Protein AF-A0A266LZH6-F1 (afdb_monomer)

Sequence (661 aa):
MANAENTDLLALGNEHAYPDRKGALRKSWKGMESDFSSSQNSREQLYDLDRFERGSEFAEDQDIRAAEFNWFLKSSGYETPVDYAPGVAVTRLTQQVRYLGELYRAKASAIPFTTSTFAADLDKWLSNGDNSIRQELGDPRKGGALLRTESIYGSEQVGDTLNRHELTGQEAGVAKYQGQNAGVARLFLAGYDSLTDGAGGSDWHRYFRKIMRGQLGYGGPGLQLFDNTVAAQEGAAFGVSGMSPIVENGQNYTYSLGGKGVYAVAATGSAYLDWRPGSAWKSARVYYLKQPGGGTFNIGTSDQTVAAMVSVDTVSDSFGLGFIDVSIGSGSSGRGVAVRTVTGAVCLFGGLFINSDTGFLFGNIARGGRKLADVAAQDSLLRKQWFAALQPSYFLLNGGANDKSTRTGAQHNADLTKIITDVQEVSPTTSIVLIQHNHIYGEETTFLPEQALQKIAVAKAKGVGYFDVRRLLGSYVTANMGGYMFDGTHPSDKANRAIAGYYAEQIGFSANSADPGAASYNPGGTDLVVRAGSLSTKHFVVAAGVKTQIYKLGLAAGFTNTTLRMTVCCNRNGSGLSATKLILVTVRNGTSGNSATGVTTPATAYSILDANAGDFTISAEVVSGKCIISTTPAEYDSNIVVECDYSVPYNPSAGQVIFEN

Structure (mmCIF, N/CA/C/O backbone):
data_AF-A0A266LZH6-F1
#
_entry.id   AF-A0A266LZH6-F1
#
loop_
_atom_site.group_PDB
_atom_site.id
_atom_site.type_symbol
_atom_site.label_atom_id
_atom_site.label_alt_id
_atom_site.label_comp_id
_atom_site.label_asym_id
_atom_site.label_entity_id
_atom_site.label_seq_id
_atom_site.pdbx_PDB_ins_code
_atom_site.Cartn_x
_atom_site.Cartn_y
_atom_site.Cartn_z
_atom_site.occupancy
_atom_site.B_iso_or_equiv
_atom_site.auth_seq_id
_atom_site.auth_comp_id
_atom_site.auth_asym_id
_atom_site.auth_atom_id
_atom_site.pdbx_PDB_model_num
ATOM 1 N N . MET A 1 1 ? -15.456 19.145 -64.683 1.00 53.59 1 MET A N 1
ATOM 2 C CA . MET A 1 1 ? -14.366 20.090 -64.356 1.00 53.59 1 MET A CA 1
ATOM 3 C C . MET A 1 1 ? -14.003 20.109 -62.863 1.00 53.59 1 MET A C 1
ATOM 5 O O . MET A 1 1 ? -12.822 20.140 -62.574 1.00 53.59 1 MET A O 1
ATOM 9 N N . ALA A 1 2 ? -14.942 19.951 -61.918 1.00 58.25 2 ALA A N 1
ATOM 10 C CA . ALA A 1 2 ? -14.680 20.097 -60.469 1.00 58.25 2 ALA A CA 1
ATOM 11 C C . ALA A 1 2 ? -13.773 19.049 -59.765 1.00 58.25 2 ALA A C 1
ATOM 13 O O . ALA A 1 2 ? -13.370 19.269 -58.628 1.00 58.25 2 ALA A O 1
ATOM 14 N N . ASN A 1 3 ? -13.454 17.899 -60.377 1.00 66.31 3 ASN A N 1
ATOM 15 C CA . ASN A 1 3 ? -12.536 16.925 -59.754 1.00 66.31 3 ASN A CA 1
ATOM 16 C C . ASN A 1 3 ? -11.060 17.190 -60.088 1.00 66.31 3 ASN A C 1
ATOM 18 O O . ASN A 1 3 ? -10.206 16.803 -59.302 1.00 66.31 3 ASN A O 1
ATOM 22 N N . ALA A 1 4 ? -10.769 17.846 -61.216 1.00 78.31 4 ALA A N 1
ATOM 23 C CA . ALA A 1 4 ? -9.395 18.135 -61.625 1.00 78.31 4 ALA A CA 1
ATOM 24 C C . ALA A 1 4 ? -8.749 19.200 -60.722 1.00 78.31 4 ALA A C 1
ATOM 26 O O . ALA A 1 4 ? -7.588 19.067 -60.363 1.00 78.31 4 ALA A O 1
ATOM 27 N N . GLU A 1 5 ? -9.532 20.187 -60.279 1.00 84.75 5 GLU A N 1
ATOM 28 C CA . GLU A 1 5 ? -9.083 21.262 -59.385 1.00 84.75 5 GLU A CA 1
ATOM 29 C C . GLU A 1 5 ? -8.622 20.744 -58.013 1.00 84.75 5 GLU A C 1
ATOM 31 O O . GLU A 1 5 ? -7.566 21.133 -57.534 1.00 84.75 5 GLU A O 1
ATOM 36 N N . ASN A 1 6 ? -9.336 19.790 -57.401 1.00 87.69 6 ASN A N 1
ATOM 37 C CA . ASN A 1 6 ? -8.893 19.193 -56.130 1.00 87.69 6 ASN A CA 1
ATOM 38 C C . ASN A 1 6 ? -7.579 18.413 -56.278 1.00 87.69 6 ASN A C 1
ATOM 40 O O . ASN A 1 6 ? -6.772 18.391 -55.354 1.00 87.69 6 ASN A O 1
ATOM 44 N N . THR A 1 7 ? -7.370 17.743 -57.415 1.00 87.50 7 THR A N 1
ATOM 45 C CA . THR A 1 7 ? -6.114 17.029 -57.683 1.00 87.50 7 THR A CA 1
ATOM 46 C C . THR A 1 7 ? -4.965 18.006 -57.915 1.00 87.50 7 THR A C 1
ATOM 48 O O . THR A 1 7 ? -3.867 17.767 -57.420 1.00 87.50 7 THR A O 1
ATOM 51 N N . ASP A 1 8 ? -5.230 19.122 -58.594 1.00 90.56 8 ASP A N 1
ATOM 52 C CA . ASP A 1 8 ? -4.258 20.194 -58.809 1.00 90.56 8 ASP A CA 1
ATOM 53 C C . ASP A 1 8 ? -3.863 20.870 -57.484 1.00 90.56 8 ASP A C 1
ATOM 55 O O . ASP A 1 8 ? -2.682 20.982 -57.166 1.00 90.56 8 ASP A O 1
ATOM 59 N N . LEU A 1 9 ? -4.837 21.188 -56.624 1.00 91.25 9 LEU A N 1
ATOM 60 C CA . LEU A 1 9 ? -4.593 21.732 -55.281 1.00 91.25 9 LEU A CA 1
ATOM 61 C C . LEU A 1 9 ? -3.878 20.740 -54.351 1.00 91.25 9 LEU A C 1
ATOM 63 O O . LEU A 1 9 ? -3.065 21.150 -53.521 1.00 91.25 9 LEU A O 1
ATOM 67 N N . LEU A 1 10 ? -4.141 19.436 -54.490 1.00 92.50 10 LEU A N 1
ATOM 68 C CA . LEU A 1 10 ? -3.419 18.402 -53.750 1.00 92.50 10 LEU A CA 1
ATOM 69 C C . LEU A 1 10 ? -1.947 18.339 -54.157 1.00 92.50 10 LEU A C 1
ATOM 71 O O . LEU A 1 10 ? -1.094 18.291 -53.277 1.00 92.50 10 LEU A O 1
ATOM 75 N N . ALA A 1 11 ? -1.663 18.290 -55.460 1.00 92.44 11 ALA A N 1
ATOM 76 C CA . ALA A 1 11 ? -0.330 17.991 -55.977 1.00 92.44 11 ALA A CA 1
ATOM 77 C C . ALA A 1 11 ? 0.556 19.236 -56.140 1.00 92.44 11 ALA A C 1
ATOM 79 O O . ALA A 1 11 ? 1.751 19.164 -55.872 1.00 92.44 11 ALA A O 1
ATOM 80 N N . LEU A 1 12 ? -0.021 20.360 -56.573 1.00 90.62 12 LEU A N 1
ATOM 81 C CA . LEU A 1 12 ? 0.695 21.582 -56.959 1.00 90.62 12 LEU A CA 1
ATOM 82 C C . LEU A 1 12 ? 0.282 22.816 -56.136 1.00 90.62 12 LEU A C 1
ATOM 84 O O . LEU A 1 12 ? 0.838 23.899 -56.322 1.00 90.62 12 LEU A O 1
ATOM 88 N N . GLY A 1 13 ? -0.676 22.675 -55.214 1.00 88.31 13 GLY A N 1
ATOM 89 C CA . GLY A 1 13 ? -1.127 23.763 -54.349 1.00 88.31 13 GLY A CA 1
ATOM 90 C C . GLY A 1 13 ? -0.020 24.290 -53.428 1.00 88.31 13 GLY A C 1
ATOM 91 O O . GLY A 1 13 ? 0.676 23.532 -52.754 1.00 88.31 13 GLY A O 1
ATOM 92 N N . ASN A 1 14 ? 0.116 25.618 -53.361 1.00 90.38 14 ASN A N 1
ATOM 93 C CA . ASN A 1 14 ? 1.123 26.283 -52.527 1.00 90.38 14 ASN A CA 1
ATOM 94 C C . ASN A 1 14 ? 0.744 26.398 -51.046 1.00 90.38 14 ASN A C 1
ATOM 96 O O . ASN A 1 14 ? 1.621 26.680 -50.223 1.00 90.38 14 ASN A O 1
ATOM 100 N N . GLU A 1 15 ? -0.529 26.183 -50.726 1.00 90.62 15 GLU A N 1
ATOM 101 C CA . GLU A 1 15 ? -1.076 26.261 -49.376 1.00 90.62 15 GLU A CA 1
ATOM 102 C C . GLU A 1 15 ? -0.898 24.940 -48.626 1.00 90.62 15 GLU A C 1
ATOM 104 O O . GLU A 1 15 ? -0.895 23.865 -49.224 1.00 90.62 15 GLU A O 1
ATOM 109 N N . HIS A 1 16 ? -0.781 24.999 -47.298 1.00 91.00 16 HIS A N 1
ATOM 110 C CA . HIS A 1 16 ? -0.586 23.817 -46.443 1.00 91.00 16 HIS A CA 1
ATOM 111 C C . HIS A 1 16 ? -1.809 22.876 -46.431 1.00 91.00 16 HIS A C 1
ATOM 113 O O . HIS A 1 16 ? -1.704 21.665 -46.222 1.00 91.00 16 HIS A O 1
ATOM 119 N N . ALA A 1 17 ? -2.993 23.441 -46.659 1.00 94.38 17 ALA A N 1
ATOM 120 C CA . ALA A 1 17 ? -4.250 22.725 -46.789 1.00 94.38 17 ALA A CA 1
ATOM 121 C C . ALA A 1 17 ? -5.171 23.459 -47.771 1.00 94.38 17 ALA A C 1
ATOM 123 O O . ALA A 1 17 ? -5.033 24.662 -47.978 1.00 94.38 17 ALA A O 1
ATOM 124 N N . TYR A 1 18 ? -6.127 22.737 -48.347 1.00 92.62 18 TYR A N 1
ATOM 125 C CA . TYR A 1 18 ? -7.132 23.275 -49.262 1.00 92.62 18 TYR A CA 1
ATOM 126 C C . TYR A 1 18 ? -8.513 22.675 -48.947 1.00 92.62 18 TYR A C 1
ATOM 128 O O . TYR A 1 18 ? -8.592 21.524 -48.507 1.00 92.62 18 TYR A O 1
ATOM 136 N N . PRO A 1 19 ? -9.620 23.419 -49.115 1.00 92.75 19 PRO A N 1
ATOM 137 C CA . PRO A 1 19 ? -10.959 22.861 -48.969 1.00 92.75 19 PRO A CA 1
ATOM 138 C C . PRO A 1 19 ? -11.284 21.960 -50.167 1.00 92.75 19 PRO A C 1
ATOM 140 O O . PRO A 1 19 ? -11.116 22.359 -51.315 1.00 92.75 19 PRO A O 1
ATOM 143 N N . ASP A 1 20 ? -11.771 20.747 -49.912 1.00 89.88 20 ASP A N 1
ATOM 144 C CA . ASP A 1 20 ? -12.292 19.885 -50.969 1.00 89.88 20 ASP A CA 1
ATOM 145 C C . ASP A 1 20 ? -13.649 20.396 -51.486 1.00 89.88 20 ASP A C 1
ATOM 147 O O . ASP A 1 20 ? -14.250 21.329 -50.951 1.00 89.88 20 ASP A O 1
ATOM 151 N N . ARG A 1 21 ? -14.194 19.743 -52.517 1.00 86.38 21 ARG A N 1
ATOM 152 C CA . ARG A 1 21 ? -15.492 20.125 -53.112 1.00 86.38 21 ARG A CA 1
ATOM 153 C C . ARG A 1 21 ? -16.689 20.106 -52.147 1.00 86.38 21 ARG A C 1
ATOM 155 O O . ARG A 1 21 ? -17.763 20.568 -52.517 1.00 86.38 21 ARG A O 1
ATOM 162 N N . LYS A 1 22 ? -16.557 19.495 -50.966 1.00 89.25 22 LYS A N 1
ATOM 163 C CA . LYS A 1 22 ? -17.577 19.488 -49.905 1.00 89.25 22 LYS A CA 1
ATOM 164 C C . LYS A 1 22 ? -17.262 20.510 -48.804 1.00 89.25 22 LYS A C 1
ATOM 166 O O . LYS A 1 22 ? -17.950 20.524 -47.789 1.00 89.25 22 LYS A O 1
ATOM 171 N N . GLY A 1 23 ? -16.235 21.338 -48.994 1.00 88.00 23 GLY A N 1
ATOM 172 C CA . GLY A 1 23 ? -15.742 22.313 -48.028 1.00 88.00 23 GLY A CA 1
ATOM 173 C C . GLY A 1 23 ? -14.860 21.714 -46.931 1.00 88.00 23 GLY A C 1
ATOM 174 O O . GLY A 1 23 ? -14.486 22.433 -46.008 1.00 88.00 23 GLY A O 1
ATOM 175 N N . ALA A 1 24 ? -14.518 20.421 -46.989 1.00 89.94 24 ALA A N 1
ATOM 176 C CA . ALA A 1 24 ? -13.686 19.804 -45.962 1.00 89.94 24 ALA A CA 1
ATOM 177 C C . ALA A 1 24 ? -12.203 20.063 -46.250 1.00 89.94 24 ALA A C 1
ATOM 179 O O . ALA A 1 24 ? -11.707 19.723 -47.321 1.00 89.94 24 ALA A O 1
ATOM 180 N N . LEU A 1 25 ? -11.483 20.634 -45.285 1.00 94.69 25 LEU A N 1
ATOM 181 C CA . LEU A 1 25 ? -10.048 20.894 -45.404 1.00 94.69 25 LEU A CA 1
ATOM 182 C C . LEU A 1 25 ? -9.254 19.585 -45.535 1.00 94.69 25 LEU A C 1
ATOM 184 O O . LEU A 1 25 ? -9.347 18.687 -44.696 1.00 94.69 25 LEU A O 1
ATOM 188 N N . ARG A 1 26 ? -8.449 19.491 -46.592 1.00 92.88 26 ARG A N 1
ATOM 189 C CA . ARG A 1 26 ? -7.501 18.410 -46.872 1.00 92.88 26 ARG A CA 1
ATOM 190 C C . ARG A 1 26 ? -6.090 18.972 -46.863 1.00 92.88 26 ARG A C 1
ATOM 192 O O . ARG A 1 26 ? -5.876 20.110 -47.267 1.00 92.88 26 ARG A O 1
ATOM 199 N N . LYS A 1 27 ? -5.116 18.173 -46.433 1.00 94.12 27 LYS A N 1
ATOM 200 C CA . LYS A 1 27 ? -3.704 18.547 -46.567 1.00 94.12 27 LYS A CA 1
ATOM 201 C C . LYS A 1 27 ? -3.283 18.463 -48.032 1.00 94.12 27 LYS A C 1
ATOM 203 O O . LYS A 1 27 ? -3.659 17.514 -48.723 1.00 94.12 27 LYS A O 1
ATOM 208 N N . SER A 1 28 ? -2.514 19.447 -48.486 1.00 95.25 28 SER A N 1
ATOM 209 C CA . SER A 1 28 ? -1.799 19.367 -49.761 1.00 95.25 28 SER A CA 1
ATOM 210 C C . SER A 1 28 ? -0.555 18.487 -49.611 1.00 95.25 28 SER A C 1
ATOM 212 O O . SER A 1 28 ? -0.135 18.164 -48.496 1.00 95.25 28 SER A O 1
ATOM 214 N N . TRP A 1 29 ? 0.062 18.116 -50.731 1.00 94.50 29 TRP A N 1
ATOM 215 C CA . TRP A 1 29 ? 1.350 17.429 -50.744 1.00 94.50 29 TRP A CA 1
ATOM 216 C C . TRP A 1 29 ? 2.428 18.251 -50.032 1.00 94.50 29 TRP A C 1
ATOM 218 O O . TRP A 1 29 ? 3.092 17.743 -49.134 1.00 94.50 29 TRP A O 1
ATOM 228 N N . LYS A 1 30 ? 2.487 19.557 -50.315 1.00 92.00 30 LYS A N 1
ATOM 229 C CA . LYS A 1 30 ? 3.381 20.507 -49.641 1.00 92.00 30 LYS A CA 1
ATOM 230 C C . LYS A 1 30 ? 3.165 20.555 -48.125 1.00 92.00 30 LYS A C 1
ATOM 232 O O . LYS A 1 30 ? 4.132 20.633 -47.374 1.00 92.00 30 LYS A O 1
ATOM 237 N N . GLY A 1 31 ? 1.915 20.485 -47.658 1.00 92.31 31 GLY A N 1
ATOM 238 C CA . GLY A 1 31 ? 1.614 20.401 -46.226 1.00 92.31 31 GLY A CA 1
ATOM 239 C C . GLY A 1 31 ? 2.076 19.085 -45.595 1.00 92.31 31 GLY A C 1
ATOM 240 O O . GLY A 1 31 ? 2.612 19.080 -44.491 1.00 92.31 31 GLY A O 1
ATOM 241 N N . MET A 1 32 ? 1.929 17.964 -46.308 1.00 94.31 32 MET A N 1
ATOM 242 C CA . MET A 1 32 ? 2.438 16.666 -45.846 1.00 94.31 32 MET A CA 1
ATOM 243 C C . MET A 1 32 ? 3.972 16.618 -45.812 1.00 94.31 32 MET A C 1
ATOM 245 O O . MET A 1 32 ? 4.534 16.093 -44.854 1.00 94.31 32 MET A O 1
ATOM 249 N N . GLU A 1 33 ? 4.649 17.189 -46.810 1.00 94.69 33 GLU A N 1
ATOM 250 C CA . GLU A 1 33 ? 6.111 17.316 -46.835 1.00 94.69 33 GLU A CA 1
ATOM 251 C C . GLU A 1 33 ? 6.616 18.230 -45.717 1.00 94.69 33 GLU A C 1
ATOM 253 O O . GLU A 1 33 ? 7.556 17.867 -45.016 1.00 94.69 33 GLU A O 1
ATOM 258 N N . SER A 1 34 ? 5.949 19.367 -45.491 1.00 90.19 34 SER A N 1
ATOM 259 C CA . SER A 1 34 ? 6.258 20.282 -44.388 1.00 90.19 34 SER A CA 1
ATOM 260 C C . SER A 1 34 ? 6.162 19.578 -43.032 1.00 90.19 34 SER A C 1
ATOM 262 O O . SER A 1 34 ? 7.124 19.590 -42.265 1.00 90.19 34 SER A O 1
ATOM 264 N N . ASP A 1 35 ? 5.051 18.888 -42.755 1.00 89.44 35 ASP A N 1
ATOM 265 C CA . ASP A 1 35 ? 4.872 18.134 -41.508 1.00 89.44 35 ASP A CA 1
ATOM 266 C C . ASP A 1 35 ? 5.900 17.002 -41.356 1.00 89.44 35 ASP A C 1
ATOM 268 O O . ASP A 1 35 ? 6.387 16.731 -40.250 1.00 89.44 35 ASP A O 1
ATOM 272 N N . PHE A 1 36 ? 6.248 16.329 -42.458 1.00 92.06 36 PHE A N 1
ATOM 273 C CA . PHE A 1 36 ? 7.274 15.292 -42.462 1.00 92.06 36 PHE A CA 1
ATOM 274 C C . PHE A 1 36 ? 8.651 15.873 -42.131 1.00 92.06 36 PHE A C 1
ATOM 276 O O . PHE A 1 36 ? 9.325 15.341 -41.250 1.00 92.06 36 PHE A O 1
ATOM 283 N N . SER A 1 37 ? 9.049 16.975 -42.770 1.00 90.62 37 SER A N 1
ATOM 284 C CA . SER A 1 37 ? 10.304 17.679 -42.491 1.00 90.62 37 SER A CA 1
ATOM 285 C C . SER A 1 37 ? 10.363 18.182 -41.051 1.00 90.62 37 SER A C 1
ATOM 287 O O . SER A 1 37 ? 11.360 17.949 -40.372 1.00 90.62 37 SER A O 1
ATOM 289 N N . SER A 1 38 ? 9.286 18.782 -40.535 1.00 85.38 38 SER A N 1
ATOM 290 C CA . SER A 1 38 ? 9.202 19.167 -39.122 1.00 85.38 38 SER A CA 1
ATOM 291 C C . SER A 1 38 ? 9.371 17.959 -38.200 1.00 85.38 38 SER A C 1
ATOM 293 O O . SER A 1 38 ? 10.132 18.023 -37.239 1.00 85.38 38 SER A O 1
ATOM 295 N N . SER A 1 39 ? 8.738 16.830 -38.526 1.00 85.56 39 SER A N 1
ATOM 296 C CA . SER A 1 39 ? 8.867 15.596 -37.744 1.00 85.56 39 SER A CA 1
ATOM 297 C C . SER A 1 39 ? 10.282 15.008 -37.783 1.00 85.56 39 SER A C 1
ATOM 299 O O . SER A 1 39 ? 10.729 14.450 -36.782 1.00 85.56 39 SER A O 1
ATOM 301 N N . GLN A 1 40 ? 10.982 15.095 -38.921 1.00 93.75 40 GLN A N 1
ATOM 302 C CA . GLN A 1 40 ? 12.384 14.675 -39.023 1.00 93.75 40 GLN A CA 1
ATOM 303 C C . GLN A 1 40 ? 13.283 15.568 -38.166 1.00 93.75 40 GLN A C 1
ATOM 305 O O . GLN A 1 40 ? 14.033 15.042 -37.350 1.00 93.75 40 GLN A O 1
ATOM 310 N N . ASN A 1 41 ? 13.129 16.891 -38.266 1.00 86.62 41 ASN A N 1
ATOM 311 C CA . ASN A 1 41 ? 13.905 17.846 -37.471 1.00 86.62 41 ASN A CA 1
ATOM 312 C C . ASN A 1 41 ? 13.689 17.635 -35.966 1.00 86.62 41 ASN A C 1
ATOM 314 O O . ASN A 1 41 ? 14.642 17.652 -35.193 1.00 86.62 41 ASN A O 1
ATOM 318 N N . SER A 1 42 ? 12.448 17.380 -35.536 1.00 85.00 42 SER A N 1
ATOM 319 C CA . SER A 1 42 ? 12.169 17.060 -34.133 1.00 85.00 42 SER A CA 1
ATOM 320 C C . SER A 1 42 ? 12.835 15.756 -33.690 1.00 85.00 42 SER A C 1
ATOM 322 O O . SER A 1 42 ? 13.358 15.695 -32.584 1.00 85.00 42 SER A O 1
ATOM 324 N N . ARG A 1 43 ? 12.852 14.712 -34.532 1.00 86.25 43 ARG A N 1
ATOM 325 C CA . ARG A 1 43 ? 13.558 13.459 -34.210 1.00 86.25 43 ARG A CA 1
ATOM 326 C C . ARG A 1 43 ? 15.064 13.655 -34.083 1.00 86.25 43 ARG A C 1
ATOM 328 O O . ARG A 1 43 ? 15.655 13.077 -33.179 1.00 86.25 43 ARG A O 1
ATOM 335 N N . GLU A 1 44 ? 15.660 14.453 -34.961 1.00 92.50 44 GLU A N 1
ATOM 336 C CA . GLU A 1 44 ? 17.089 14.774 -34.917 1.00 92.50 44 GLU A CA 1
ATOM 337 C C . GLU A 1 44 ? 17.446 15.538 -33.635 1.00 92.50 44 GLU A C 1
ATOM 339 O O . GLU A 1 44 ? 18.339 15.122 -32.904 1.00 92.50 44 GLU A O 1
ATOM 344 N N . GLN A 1 45 ? 16.661 16.556 -33.273 1.00 83.06 45 GLN A N 1
ATOM 345 C CA . GLN A 1 45 ? 16.843 17.292 -32.016 1.00 83.06 45 GLN A CA 1
ATOM 346 C C . GLN A 1 45 ? 16.728 16.394 -30.776 1.00 83.06 45 GLN A C 1
ATOM 348 O O . GLN A 1 45 ? 17.496 16.549 -29.829 1.00 83.06 45 GLN A O 1
ATOM 353 N N . LEU A 1 46 ? 15.784 15.447 -30.776 1.00 77.75 46 LEU A N 1
ATOM 354 C CA . LEU A 1 46 ? 15.631 14.483 -29.682 1.00 77.75 46 LEU A CA 1
ATOM 355 C C . LEU A 1 46 ? 16.817 13.527 -29.600 1.00 77.75 46 LEU A C 1
ATOM 357 O O . LEU A 1 46 ? 17.274 13.229 -28.502 1.00 77.75 46 LEU A O 1
ATOM 361 N N . TYR A 1 47 ? 17.311 13.057 -30.746 1.00 86.69 47 TYR A N 1
ATOM 362 C CA . TYR A 1 47 ? 18.488 12.197 -30.803 1.00 86.69 47 TYR A CA 1
ATOM 363 C C . TYR A 1 47 ? 19.732 12.908 -30.258 1.00 86.69 47 TYR A C 1
ATOM 365 O O . TYR A 1 47 ? 20.484 12.319 -29.482 1.00 86.69 47 TYR A O 1
ATOM 373 N N . ASP A 1 48 ? 19.931 14.175 -30.620 1.00 85.12 48 ASP A N 1
ATOM 374 C CA . ASP A 1 48 ? 21.069 14.962 -30.147 1.00 85.12 48 ASP A CA 1
ATOM 375 C C . ASP A 1 48 ? 20.992 15.244 -28.644 1.00 85.12 48 ASP A C 1
ATOM 377 O O . ASP A 1 48 ? 22.005 15.133 -27.947 1.00 85.12 48 ASP A O 1
ATOM 381 N N . LEU A 1 49 ? 19.795 15.544 -28.128 1.00 80.75 49 LEU A N 1
ATOM 382 C CA . LEU A 1 49 ? 19.570 15.732 -26.696 1.00 80.75 49 LEU A CA 1
ATOM 383 C C . LEU A 1 49 ? 19.842 14.440 -25.911 1.00 80.75 49 LEU A C 1
ATOM 385 O O . LEU A 1 49 ? 20.638 14.448 -24.980 1.00 80.75 49 LEU A O 1
ATOM 389 N N . ASP A 1 50 ? 19.262 13.319 -26.340 1.00 83.12 50 ASP A N 1
ATOM 390 C CA . ASP A 1 50 ? 19.445 11.995 -25.730 1.00 83.12 50 ASP A CA 1
ATOM 391 C C . ASP A 1 50 ? 20.916 11.539 -25.769 1.00 83.12 50 ASP A C 1
ATOM 393 O O . ASP A 1 50 ? 21.453 10.969 -24.815 1.00 83.12 50 ASP A O 1
ATOM 397 N N . ARG A 1 51 ? 21.627 11.838 -26.863 1.00 90.00 51 ARG A N 1
ATOM 398 C CA . ARG A 1 51 ? 23.070 11.599 -26.963 1.00 90.00 51 ARG A CA 1
ATOM 399 C C . ARG A 1 51 ? 23.865 12.453 -25.972 1.00 90.00 51 ARG A C 1
ATOM 401 O O . ARG A 1 51 ? 24.821 11.940 -25.390 1.00 90.00 51 ARG A O 1
ATOM 408 N N . PHE A 1 52 ? 23.515 13.728 -25.812 1.00 86.31 52 PHE A N 1
ATOM 409 C CA . PHE A 1 52 ? 24.177 14.632 -24.871 1.00 86.31 52 PHE A CA 1
ATOM 410 C C . PHE A 1 52 ? 23.938 14.208 -23.417 1.00 86.31 52 PHE A C 1
ATOM 412 O O . PHE A 1 52 ? 24.896 14.094 -22.654 1.00 86.31 52 PHE A O 1
ATOM 419 N N . GLU A 1 53 ? 22.690 13.896 -23.062 1.00 82.25 53 GLU A N 1
ATOM 420 C CA . GLU A 1 53 ? 22.295 13.434 -21.727 1.00 82.25 53 GLU A CA 1
ATOM 421 C C . GLU A 1 53 ? 23.044 12.155 -21.340 1.00 82.25 53 GLU A C 1
ATOM 423 O O . GLU A 1 53 ? 23.741 12.148 -20.326 1.00 82.25 53 GLU A O 1
ATOM 428 N N . ARG A 1 54 ? 23.046 11.123 -22.198 1.00 85.00 54 ARG A N 1
ATOM 429 C CA . ARG A 1 54 ? 23.827 9.895 -21.948 1.00 85.00 54 ARG A CA 1
ATOM 430 C C . ARG A 1 54 ? 25.325 10.152 -21.789 1.00 85.00 54 ARG A C 1
ATOM 432 O O . ARG A 1 54 ? 25.996 9.452 -21.034 1.00 85.00 54 ARG A O 1
ATOM 439 N N . GLY A 1 55 ? 25.870 11.125 -22.521 1.00 88.75 55 GLY A N 1
ATOM 440 C CA . GLY A 1 55 ? 27.269 11.529 -22.375 1.00 88.75 55 GLY A CA 1
ATOM 441 C C . GLY A 1 55 ? 27.555 12.135 -21.001 1.00 88.75 55 GLY A C 1
ATOM 442 O O . GLY A 1 55 ? 28.582 11.824 -20.398 1.00 88.75 55 GLY A O 1
ATOM 443 N N . SER A 1 56 ? 26.632 12.956 -20.499 1.00 80.88 56 SER A N 1
ATOM 444 C CA . SER A 1 56 ? 26.712 13.547 -19.162 1.00 80.88 56 SER A CA 1
ATOM 445 C C . SER A 1 56 ? 26.565 12.491 -18.065 1.00 80.88 56 SER A C 1
ATOM 447 O O . SER A 1 56 ? 27.390 12.456 -17.156 1.00 80.88 56 SER A O 1
ATOM 449 N N . GLU A 1 57 ? 25.578 11.597 -18.178 1.00 82.38 57 GLU A N 1
ATOM 450 C CA . GLU A 1 57 ? 25.367 10.489 -17.234 1.00 82.38 57 GLU A CA 1
ATOM 451 C C . GLU A 1 57 ? 26.606 9.593 -17.142 1.00 82.38 57 GLU A C 1
ATOM 453 O O . GLU A 1 57 ? 27.064 9.260 -16.052 1.00 82.38 57 GLU A O 1
ATOM 458 N N . PHE A 1 58 ? 27.205 9.244 -18.287 1.00 89.06 58 PHE A N 1
ATOM 459 C CA . PHE A 1 58 ? 28.427 8.446 -18.307 1.00 89.06 58 PHE A CA 1
ATOM 460 C C . PHE A 1 58 ? 29.591 9.144 -17.591 1.00 89.06 58 PHE A C 1
ATOM 462 O O . PHE A 1 58 ? 30.346 8.484 -16.878 1.00 89.06 58 PHE A O 1
ATOM 469 N N . ALA A 1 59 ? 29.755 10.457 -17.778 1.00 86.31 59 ALA A N 1
ATOM 470 C CA . ALA A 1 59 ? 30.813 11.224 -17.124 1.00 86.31 59 ALA A CA 1
ATOM 471 C C . ALA A 1 59 ? 30.613 11.287 -15.601 1.00 86.31 59 ALA A C 1
ATOM 473 O O . ALA A 1 59 ? 31.554 11.025 -14.852 1.00 86.31 59 ALA A O 1
ATOM 474 N N . GLU A 1 60 ? 29.385 11.548 -15.150 1.00 81.75 60 GLU A N 1
ATOM 475 C CA . GLU A 1 60 ? 29.031 11.547 -13.728 1.00 81.75 60 GLU A CA 1
ATOM 476 C C . GLU A 1 60 ? 29.276 10.171 -13.089 1.00 81.75 60 GLU A C 1
ATOM 478 O O . GLU A 1 60 ? 29.893 10.074 -12.027 1.00 81.75 60 GLU A O 1
ATOM 483 N N . ASP A 1 61 ? 28.898 9.089 -13.774 1.00 79.50 61 ASP A N 1
ATOM 484 C CA . ASP A 1 61 ? 29.172 7.719 -13.336 1.00 79.50 61 ASP A CA 1
ATOM 485 C C . ASP A 1 61 ? 30.678 7.441 -13.179 1.00 79.50 61 ASP A C 1
ATOM 487 O O . ASP A 1 61 ? 31.084 6.742 -12.244 1.00 79.50 61 ASP A O 1
ATOM 491 N N . GLN A 1 62 ? 31.530 7.966 -14.072 1.00 91.88 62 GLN A N 1
ATOM 492 C CA . GLN A 1 62 ? 32.986 7.829 -13.929 1.00 91.88 62 GLN A CA 1
ATOM 493 C C . GLN A 1 62 ? 33.507 8.582 -12.700 1.00 91.88 62 GLN A C 1
ATOM 495 O O . GLN A 1 62 ? 34.328 8.033 -11.956 1.00 91.88 62 GLN A O 1
ATOM 500 N N . ASP A 1 63 ? 33.009 9.792 -12.448 1.00 81.94 63 ASP A N 1
ATOM 501 C CA . ASP A 1 63 ? 33.395 10.594 -11.284 1.00 81.94 63 ASP A CA 1
ATOM 502 C C . ASP A 1 63 ? 32.967 9.924 -9.971 1.00 81.94 63 ASP A C 1
ATOM 504 O O . ASP A 1 63 ? 33.749 9.858 -9.015 1.00 81.94 63 ASP A O 1
ATOM 508 N N . ILE A 1 64 ? 31.765 9.341 -9.939 1.00 77.81 64 ILE A N 1
ATOM 509 C CA . ILE A 1 64 ? 31.266 8.569 -8.795 1.00 77.81 64 ILE A CA 1
ATOM 510 C C . ILE A 1 64 ? 32.162 7.356 -8.539 1.00 77.81 64 ILE A C 1
ATOM 512 O O . ILE A 1 64 ? 32.629 7.174 -7.414 1.00 77.81 64 ILE A O 1
ATOM 516 N N . ARG A 1 65 ? 32.471 6.554 -9.565 1.00 83.88 65 ARG A N 1
ATOM 517 C CA . ARG A 1 65 ? 33.358 5.384 -9.415 1.00 83.88 65 ARG A CA 1
ATOM 518 C C . ARG A 1 65 ? 34.743 5.785 -8.909 1.00 83.88 65 ARG A C 1
ATOM 520 O O . ARG A 1 65 ? 35.306 5.100 -8.054 1.00 83.88 65 ARG A O 1
ATOM 527 N N . ALA A 1 66 ? 35.290 6.899 -9.396 1.00 82.44 66 ALA A N 1
ATOM 528 C CA . ALA A 1 66 ? 36.568 7.424 -8.924 1.00 82.44 66 ALA A CA 1
ATOM 529 C C . ALA A 1 66 ? 36.498 7.859 -7.449 1.00 82.44 66 ALA A C 1
ATOM 531 O O . ALA A 1 66 ? 37.415 7.577 -6.669 1.00 82.44 66 ALA A O 1
ATOM 532 N N . ALA A 1 67 ? 35.410 8.511 -7.036 1.00 74.94 67 ALA A N 1
ATOM 533 C CA . ALA A 1 67 ? 35.185 8.897 -5.647 1.00 74.94 67 ALA A CA 1
ATOM 534 C C . ALA A 1 67 ? 35.022 7.676 -4.726 1.00 74.94 67 ALA A C 1
ATOM 536 O O . ALA A 1 67 ? 35.662 7.621 -3.672 1.00 74.94 67 ALA A O 1
ATOM 537 N N . GLU A 1 68 ? 34.233 6.679 -5.135 1.00 78.38 68 GLU A N 1
ATOM 538 C CA . GLU A 1 68 ? 34.043 5.414 -4.417 1.00 78.38 68 GLU A CA 1
ATOM 539 C C . GLU A 1 68 ? 35.365 4.656 -4.260 1.00 78.38 68 GLU A C 1
ATOM 541 O O . GLU A 1 68 ? 35.693 4.212 -3.159 1.00 78.38 68 GLU A O 1
ATOM 546 N N . PHE A 1 69 ? 36.172 4.573 -5.321 1.00 80.25 69 PHE A N 1
ATOM 547 C CA . PHE A 1 69 ? 37.490 3.942 -5.273 1.00 80.25 69 PHE A CA 1
ATOM 548 C C . PHE A 1 69 ? 38.443 4.671 -4.316 1.00 80.25 69 PHE A C 1
ATOM 550 O O . PHE A 1 69 ? 39.089 4.048 -3.471 1.00 80.25 69 PHE A O 1
ATOM 557 N N . ASN A 1 70 ? 38.489 6.004 -4.375 1.00 72.94 70 ASN A N 1
ATOM 558 C CA . ASN A 1 70 ? 39.298 6.805 -3.455 1.00 72.94 70 ASN A CA 1
ATOM 559 C C . ASN A 1 70 ? 38.838 6.663 -1.998 1.00 72.94 70 ASN A C 1
ATOM 561 O O . ASN A 1 70 ? 39.661 6.659 -1.078 1.00 72.94 70 ASN A O 1
ATOM 565 N N . TRP A 1 71 ? 37.530 6.551 -1.767 1.00 71.06 71 TRP A N 1
ATOM 566 C CA . TRP A 1 71 ? 36.976 6.312 -0.439 1.00 71.06 71 TRP A CA 1
ATOM 567 C C . TRP A 1 71 ? 37.312 4.907 0.067 1.00 71.06 71 TRP A C 1
ATOM 569 O O . TRP A 1 71 ? 37.748 4.752 1.211 1.00 71.06 71 TRP A O 1
ATOM 579 N N . PHE A 1 72 ? 37.200 3.895 -0.796 1.00 77.50 72 PHE A N 1
ATOM 580 C CA . PHE A 1 72 ? 37.633 2.533 -0.506 1.00 77.50 72 PHE A CA 1
ATOM 581 C C . PHE A 1 72 ? 39.102 2.507 -0.071 1.00 77.50 72 PHE A C 1
ATOM 583 O O . PHE A 1 72 ? 39.379 2.025 1.021 1.00 77.50 72 PHE A O 1
ATOM 590 N N . LEU A 1 73 ? 40.017 3.129 -0.826 1.00 75.56 73 LEU A N 1
ATOM 591 C CA . LEU A 1 73 ? 41.440 3.206 -0.462 1.00 75.56 73 LEU A CA 1
ATOM 592 C C . LEU A 1 73 ? 41.671 3.871 0.906 1.00 75.56 73 LEU A C 1
ATOM 594 O O . LEU A 1 73 ? 42.470 3.390 1.708 1.00 75.56 73 LEU A O 1
ATOM 598 N N . LYS A 1 74 ? 40.951 4.959 1.210 1.00 73.44 74 LYS A N 1
ATOM 599 C CA . LYS A 1 74 ? 41.051 5.633 2.518 1.00 73.44 74 LYS A CA 1
ATOM 600 C C . LYS A 1 74 ? 40.534 4.763 3.667 1.00 73.44 74 LYS A C 1
ATOM 602 O O . LYS A 1 74 ? 41.115 4.772 4.749 1.00 73.44 74 LYS A O 1
ATOM 607 N N . SER A 1 75 ? 39.440 4.035 3.448 1.00 71.19 75 SER A N 1
ATOM 608 C CA . SER A 1 75 ? 38.782 3.213 4.474 1.00 71.19 75 SER A CA 1
ATOM 609 C C . SER A 1 75 ? 39.441 1.845 4.676 1.00 71.19 75 SER A C 1
ATOM 611 O O . SER A 1 75 ? 39.437 1.325 5.789 1.00 71.19 75 SER A O 1
ATOM 613 N N . SER A 1 76 ? 40.072 1.282 3.642 1.00 75.25 76 SER A N 1
ATOM 614 C CA . SER A 1 76 ? 40.738 -0.023 3.694 1.00 75.25 76 SER A CA 1
ATOM 615 C C . SER A 1 76 ? 42.070 0.008 4.449 1.00 75.25 76 SER A C 1
ATOM 617 O O . SER A 1 76 ? 42.765 -1.006 4.503 1.00 75.25 76 SER A O 1
ATOM 619 N N . GLY A 1 77 ? 42.470 1.170 4.981 1.00 72.62 77 GLY A N 1
ATOM 620 C CA . GLY A 1 77 ? 43.786 1.374 5.583 1.00 72.62 77 GLY A CA 1
ATOM 621 C C . GLY A 1 77 ? 44.926 1.254 4.570 1.00 72.62 77 GLY A C 1
ATOM 622 O O . GLY A 1 77 ? 46.053 0.959 4.966 1.00 72.62 77 GLY A O 1
ATOM 623 N N . TYR A 1 78 ? 44.640 1.439 3.273 1.00 76.31 78 TYR A N 1
ATOM 624 C CA . TYR A 1 78 ? 45.668 1.442 2.240 1.00 76.31 78 TYR A CA 1
ATOM 625 C C . TYR A 1 78 ? 46.536 2.692 2.393 1.00 76.31 78 TYR A C 1
ATOM 627 O O . TYR A 1 78 ? 46.046 3.821 2.408 1.00 76.31 78 TYR A O 1
ATOM 635 N N . GLU A 1 79 ? 47.843 2.481 2.492 1.00 81.38 79 GLU A N 1
ATOM 636 C CA . GLU A 1 79 ? 48.838 3.543 2.536 1.00 81.38 79 GLU A CA 1
ATOM 637 C C . GLU A 1 79 ? 49.731 3.425 1.307 1.00 81.38 79 GLU A C 1
ATOM 639 O O . GLU A 1 79 ? 50.234 2.342 1.001 1.00 81.38 79 GLU A O 1
ATOM 644 N N . THR A 1 80 ? 49.937 4.536 0.600 1.00 83.81 80 THR A N 1
ATOM 645 C CA . THR A 1 80 ? 50.852 4.575 -0.542 1.00 83.81 80 THR A CA 1
ATOM 646 C C . THR A 1 80 ? 52.264 4.208 -0.073 1.00 83.81 80 THR A C 1
ATOM 648 O O . THR A 1 80 ? 52.783 4.884 0.820 1.00 83.81 80 THR A O 1
ATOM 651 N N . PRO A 1 81 ? 52.905 3.176 -0.654 1.00 90.12 81 PRO A N 1
ATOM 652 C CA . PRO A 1 81 ? 54.259 2.803 -0.273 1.00 90.12 81 PRO A CA 1
ATOM 653 C C . PRO A 1 81 ? 55.246 3.945 -0.510 1.00 90.12 81 PRO A C 1
ATOM 655 O O . PRO A 1 81 ? 55.201 4.606 -1.549 1.00 90.12 81 PRO A O 1
ATOM 658 N N . VAL A 1 82 ? 56.158 4.144 0.437 1.00 92.12 82 VAL A N 1
ATOM 659 C CA . VAL A 1 82 ? 57.241 5.129 0.323 1.00 92.12 82 VAL A CA 1
ATOM 660 C C . VAL A 1 82 ? 58.508 4.413 -0.130 1.00 92.12 82 VAL A C 1
ATOM 662 O O . VAL A 1 82 ? 58.816 3.335 0.372 1.00 92.12 82 VAL A O 1
ATOM 665 N N . ASP A 1 83 ? 59.267 4.974 -1.067 1.00 94.69 83 ASP A N 1
ATOM 666 C CA . ASP A 1 83 ? 60.548 4.369 -1.436 1.00 94.69 83 ASP A CA 1
ATOM 667 C C . ASP A 1 83 ? 61.512 4.399 -0.235 1.00 94.69 83 ASP A C 1
ATOM 669 O O . ASP A 1 83 ? 61.599 5.377 0.510 1.00 94.69 83 ASP A O 1
ATOM 673 N N . TYR A 1 84 ? 62.219 3.295 -0.013 1.00 95.69 84 TYR A N 1
ATOM 674 C CA . TYR A 1 84 ? 63.121 3.150 1.116 1.00 95.69 84 TYR A CA 1
ATOM 675 C C . TYR A 1 84 ? 64.312 4.102 0.974 1.00 95.69 84 TYR A C 1
ATOM 677 O O . TYR A 1 84 ? 65.091 4.014 0.024 1.00 95.69 84 TYR A O 1
ATOM 685 N N . ALA A 1 85 ? 64.507 4.946 1.980 1.00 94.38 85 ALA A N 1
ATOM 686 C CA . ALA A 1 85 ? 65.683 5.789 2.148 1.00 94.38 85 ALA A CA 1
ATOM 687 C C . ALA A 1 85 ? 66.053 5.843 3.637 1.00 94.38 85 ALA A C 1
ATOM 689 O O . ALA A 1 85 ? 65.164 5.643 4.467 1.00 94.38 85 ALA A O 1
ATOM 690 N N . PRO A 1 86 ? 67.316 6.114 4.015 1.00 94.94 86 PRO A N 1
ATOM 691 C CA . PRO A 1 86 ? 67.660 6.425 5.402 1.00 94.94 86 PRO A CA 1
ATOM 692 C C . PRO A 1 86 ? 66.842 7.622 5.923 1.00 94.94 86 PRO A C 1
ATOM 694 O O . PRO A 1 86 ? 66.667 8.605 5.206 1.00 94.94 86 PRO A O 1
ATOM 697 N N . GLY A 1 87 ? 66.367 7.565 7.169 1.00 93.75 87 GLY A N 1
ATOM 698 C CA . GLY A 1 87 ? 65.634 8.655 7.828 1.00 93.75 87 GLY A CA 1
ATOM 699 C C . GLY A 1 87 ? 64.102 8.593 7.738 1.00 93.75 87 GLY A C 1
ATOM 700 O O . GLY A 1 87 ? 63.434 9.478 8.268 1.00 93.75 87 GLY A O 1
ATOM 701 N N . VAL A 1 88 ? 63.521 7.563 7.120 1.00 93.69 88 VAL A N 1
ATOM 702 C CA . VAL A 1 88 ? 62.065 7.351 7.062 1.00 93.69 88 VAL A CA 1
ATOM 703 C C . VAL A 1 88 ? 61.574 6.805 8.404 1.00 93.69 88 VAL A C 1
ATOM 705 O O . VAL A 1 88 ? 62.014 5.748 8.855 1.00 93.69 88 VAL A O 1
ATOM 708 N N . ALA A 1 89 ? 60.655 7.523 9.050 1.00 94.75 89 ALA A N 1
ATOM 709 C CA . ALA A 1 89 ? 60.053 7.104 10.311 1.00 94.75 89 ALA A CA 1
ATOM 710 C C . ALA A 1 89 ? 58.924 6.090 10.071 1.00 94.75 89 ALA A C 1
ATOM 712 O O . ALA A 1 89 ? 57.909 6.407 9.446 1.00 94.75 89 ALA A O 1
ATOM 713 N N . VAL A 1 90 ? 59.088 4.886 10.614 1.00 93.75 90 VAL A N 1
ATOM 714 C CA . VAL A 1 90 ? 58.116 3.794 10.548 1.00 93.75 90 VAL A CA 1
ATOM 715 C C . VAL A 1 90 ? 57.469 3.656 11.919 1.00 93.75 90 VAL A C 1
ATOM 717 O O . VAL A 1 90 ? 58.076 3.172 12.874 1.00 93.75 90 VAL A O 1
ATOM 720 N N . THR A 1 91 ? 56.233 4.125 12.034 1.00 93.06 91 THR A N 1
ATOM 721 C CA . THR A 1 91 ? 55.497 4.247 13.301 1.00 93.06 91 THR A CA 1
ATOM 722 C C . THR A 1 91 ? 54.209 3.433 13.327 1.00 93.06 91 THR A C 1
ATOM 724 O O . THR A 1 91 ? 53.600 3.293 14.386 1.00 93.06 91 THR A O 1
ATOM 727 N N . ARG A 1 92 ? 53.784 2.872 12.186 1.00 87.81 92 ARG A N 1
ATOM 728 C CA . ARG A 1 92 ? 52.536 2.108 12.057 1.00 87.81 92 ARG A CA 1
ATOM 729 C C . ARG A 1 92 ? 52.752 0.816 11.283 1.00 87.81 92 ARG A C 1
ATOM 731 O O . ARG A 1 92 ? 53.497 0.778 10.312 1.00 87.81 92 ARG A O 1
ATOM 738 N N . LEU A 1 93 ? 52.037 -0.232 11.686 1.00 86.31 93 LEU A N 1
ATOM 739 C CA . LEU A 1 93 ? 52.072 -1.555 11.048 1.00 86.31 93 LEU A CA 1
ATOM 740 C C . LEU A 1 93 ? 51.616 -1.558 9.582 1.00 86.31 93 LEU A C 1
ATOM 742 O O . LEU A 1 93 ? 52.002 -2.440 8.819 1.00 86.31 93 LEU A O 1
ATOM 746 N N . THR A 1 94 ? 50.782 -0.592 9.203 1.00 85.75 94 THR A N 1
ATOM 747 C CA . THR A 1 94 ? 50.219 -0.428 7.858 1.00 85.75 94 THR A CA 1
ATOM 748 C C . THR A 1 94 ? 51.147 0.314 6.897 1.00 85.75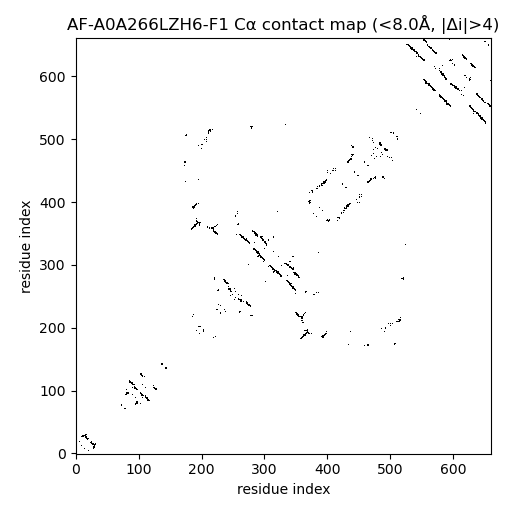 94 THR A C 1
ATOM 750 O O . THR A 1 94 ? 50.908 0.272 5.692 1.00 85.75 94 THR A O 1
ATOM 753 N N . GLN A 1 95 ? 52.220 0.946 7.391 1.00 90.06 95 GLN A N 1
ATOM 754 C CA . GLN A 1 95 ? 53.197 1.625 6.542 1.00 90.06 95 GLN A CA 1
ATOM 755 C C . GLN A 1 95 ? 54.020 0.607 5.752 1.00 90.06 95 GLN A C 1
ATOM 757 O O . GLN A 1 95 ? 54.619 -0.313 6.316 1.00 90.06 95 GLN A O 1
ATOM 762 N N . GLN A 1 96 ? 54.065 0.800 4.436 1.00 90.88 96 GLN A N 1
ATOM 763 C CA . GLN A 1 96 ? 54.854 -0.016 3.522 1.00 90.88 96 GLN A CA 1
ATOM 764 C C . GLN A 1 96 ? 55.991 0.805 2.927 1.00 90.88 96 GLN A C 1
ATOM 766 O O . GLN A 1 96 ? 55.827 1.991 2.633 1.00 90.88 96 GLN A O 1
ATOM 771 N N . VAL A 1 97 ? 57.131 0.153 2.712 1.00 92.69 97 VAL A N 1
ATOM 772 C CA . VAL A 1 97 ? 58.267 0.736 1.999 1.00 92.69 97 VAL A CA 1
ATOM 773 C C . VAL A 1 97 ? 58.593 -0.069 0.751 1.00 92.69 97 VAL A C 1
ATOM 775 O O . VAL A 1 97 ? 58.420 -1.288 0.735 1.00 92.69 97 VAL A O 1
ATOM 778 N N . ARG A 1 98 ? 59.083 0.599 -0.293 1.00 93.88 98 ARG A N 1
ATOM 779 C CA . ARG A 1 98 ? 59.551 -0.045 -1.523 1.00 93.88 98 ARG A CA 1
ATOM 780 C C . ARG A 1 98 ? 61.074 -0.018 -1.587 1.00 93.88 98 ARG A C 1
ATOM 782 O O . ARG A 1 98 ? 61.670 1.051 -1.547 1.00 93.88 98 ARG A O 1
ATOM 789 N N . TYR A 1 99 ? 61.715 -1.172 -1.735 1.00 93.69 99 TYR A N 1
ATOM 790 C CA . TYR A 1 99 ? 63.164 -1.266 -1.930 1.00 93.69 99 TYR A CA 1
ATOM 791 C C . TYR A 1 99 ? 63.473 -2.194 -3.104 1.00 93.69 99 TYR A C 1
ATOM 793 O O . TYR A 1 99 ? 63.037 -3.341 -3.113 1.00 93.69 99 TYR A O 1
ATOM 801 N N . LEU A 1 100 ? 64.198 -1.685 -4.108 1.00 92.06 100 LEU A N 1
ATOM 802 C CA . LEU A 1 100 ? 64.522 -2.404 -5.354 1.00 92.06 100 LEU A CA 1
ATOM 803 C C . LEU A 1 100 ? 63.296 -3.022 -6.060 1.00 92.06 100 LEU A C 1
ATOM 805 O O . LEU A 1 100 ? 63.383 -4.089 -6.655 1.00 92.06 100 LEU A O 1
ATOM 809 N N . GLY A 1 101 ? 62.146 -2.343 -5.990 1.00 87.12 101 GLY A N 1
ATOM 810 C CA . GLY A 1 101 ? 60.889 -2.799 -6.595 1.00 87.12 101 GLY A CA 1
ATOM 811 C C . GLY A 1 101 ? 60.047 -3.725 -5.712 1.00 87.12 101 GLY A C 1
ATOM 812 O O . GLY A 1 101 ? 58.855 -3.861 -5.965 1.00 87.12 101 GLY A O 1
ATOM 813 N N . GLU A 1 102 ? 60.615 -4.274 -4.638 1.00 88.25 102 GLU A N 1
ATOM 814 C CA . GLU A 1 102 ? 59.906 -5.128 -3.682 1.00 88.25 102 GLU A CA 1
ATOM 815 C C . GLU A 1 102 ? 59.245 -4.305 -2.570 1.00 88.25 102 GLU A C 1
ATOM 817 O O . GLU A 1 102 ? 59.807 -3.316 -2.087 1.00 88.25 102 GLU A O 1
ATOM 822 N N . LEU A 1 103 ? 58.046 -4.719 -2.151 1.00 91.75 103 LEU A N 1
ATOM 823 C CA . LEU A 1 103 ? 57.308 -4.090 -1.054 1.00 91.75 103 LEU A CA 1
ATOM 824 C C . LEU A 1 103 ? 57.605 -4.792 0.267 1.00 91.75 103 LEU A C 1
ATOM 826 O O . LEU A 1 103 ? 57.508 -6.014 0.371 1.00 91.75 103 LEU A O 1
ATOM 830 N N . TYR A 1 104 ? 57.879 -4.005 1.301 1.00 91.44 104 TYR A N 1
ATOM 831 C CA . TYR A 1 104 ? 58.141 -4.484 2.651 1.00 91.44 104 TYR A CA 1
ATOM 832 C C . TYR A 1 104 ? 57.200 -3.820 3.653 1.00 91.44 104 TYR A C 1
ATOM 834 O O . TYR A 1 104 ? 56.922 -2.623 3.567 1.00 91.44 104 TYR A O 1
ATOM 842 N N . ARG A 1 105 ? 56.743 -4.593 4.641 1.00 91.44 105 ARG A N 1
ATOM 843 C CA . ARG A 1 105 ? 56.064 -4.089 5.844 1.00 91.44 105 ARG A CA 1
ATOM 844 C C . ARG A 1 105 ? 56.920 -4.346 7.073 1.00 91.44 105 ARG A C 1
ATOM 846 O O . ARG A 1 105 ? 57.626 -5.353 7.140 1.00 91.44 105 ARG A O 1
ATOM 853 N N . ALA A 1 106 ? 56.864 -3.458 8.053 1.00 91.94 106 ALA A N 1
ATOM 854 C CA . ALA A 1 106 ? 57.628 -3.641 9.279 1.00 91.94 106 ALA A CA 1
ATOM 855 C C . ALA A 1 106 ? 57.026 -4.751 10.153 1.00 91.94 106 ALA A C 1
ATOM 857 O O . ALA A 1 106 ? 55.809 -4.941 10.218 1.00 91.94 106 ALA A O 1
ATOM 858 N N . LYS A 1 107 ? 57.885 -5.495 10.850 1.00 92.50 107 LYS A N 1
ATOM 859 C CA . LYS A 1 107 ? 57.460 -6.427 11.899 1.00 92.50 107 LYS A CA 1
ATOM 860 C C . LYS A 1 107 ? 56.873 -5.635 13.062 1.00 92.50 107 LYS A C 1
ATOM 862 O O . LYS A 1 107 ? 57.456 -4.637 13.474 1.00 92.50 107 LYS A O 1
ATOM 867 N N . ALA A 1 108 ? 55.786 -6.129 13.654 1.00 89.94 108 ALA A N 1
ATOM 868 C CA . ALA A 1 108 ? 55.154 -5.493 14.816 1.00 89.94 108 ALA A CA 1
ATOM 869 C C . ALA A 1 108 ? 56.144 -5.207 15.955 1.00 89.94 108 ALA A C 1
ATOM 871 O O . ALA A 1 108 ? 56.080 -4.154 16.574 1.00 89.94 108 ALA A O 1
ATOM 872 N N . SER A 1 109 ? 57.091 -6.121 16.184 1.00 92.31 109 SER A N 1
ATOM 873 C CA . SER A 1 109 ? 58.111 -6.016 17.230 1.00 92.31 109 SER A CA 1
ATOM 874 C C . SER A 1 109 ? 59.199 -4.973 16.963 1.00 92.31 109 SER A C 1
ATOM 876 O O . SER A 1 109 ? 59.964 -4.670 17.871 1.00 92.31 109 SER A O 1
ATOM 878 N N . ALA A 1 110 ? 59.318 -4.470 15.732 1.00 92.38 110 ALA A N 1
ATOM 879 C CA . ALA A 1 110 ? 60.346 -3.508 15.340 1.00 92.38 110 ALA A CA 1
ATOM 880 C C . ALA A 1 110 ? 59.833 -2.059 15.317 1.00 92.38 110 ALA A C 1
ATOM 882 O O . ALA A 1 110 ? 60.633 -1.138 15.192 1.00 92.38 110 ALA A O 1
ATOM 883 N N . ILE A 1 111 ? 58.516 -1.849 15.418 1.00 91.88 111 ILE A N 1
ATOM 884 C CA . ILE A 1 111 ? 57.895 -0.522 15.385 1.00 91.88 111 ILE A CA 1
ATOM 885 C C . ILE A 1 111 ? 57.825 0.048 16.815 1.00 91.88 111 ILE A C 1
ATOM 887 O O . ILE A 1 111 ? 57.384 -0.666 17.716 1.00 91.88 111 ILE A O 1
ATOM 891 N N . PRO A 1 112 ? 58.177 1.330 17.037 1.00 93.69 112 PRO A N 1
ATOM 892 C CA . PRO A 1 112 ? 58.627 2.305 16.040 1.00 93.69 112 PRO A CA 1
ATOM 893 C C . PRO A 1 112 ? 60.137 2.231 15.756 1.00 93.69 112 PRO A C 1
ATOM 895 O O . PRO A 1 112 ? 60.932 2.006 16.667 1.00 93.69 112 PRO A O 1
ATOM 898 N N . PHE A 1 113 ? 60.549 2.510 14.514 1.00 96.12 113 PHE A N 1
ATOM 899 C CA . PHE A 1 113 ? 61.961 2.731 14.170 1.00 96.12 113 PHE A CA 1
ATOM 900 C C . PHE A 1 113 ? 62.132 3.711 13.006 1.00 96.12 113 PHE A C 1
ATOM 902 O O . PHE A 1 113 ? 61.201 3.968 12.246 1.00 96.12 113 PHE A O 1
ATOM 909 N N . THR A 1 114 ? 63.344 4.242 12.859 1.00 96.31 114 THR A N 1
ATOM 910 C CA . THR A 1 114 ? 63.744 5.064 11.712 1.00 96.31 114 THR A CA 1
ATOM 911 C C . THR A 1 114 ? 64.710 4.268 10.853 1.00 96.31 114 THR A C 1
ATOM 913 O O . THR A 1 114 ? 65.647 3.662 11.378 1.00 96.31 114 THR A O 1
ATOM 916 N N . THR A 1 115 ? 64.486 4.260 9.545 1.00 96.50 115 THR A N 1
ATOM 917 C CA . THR A 1 115 ? 65.349 3.553 8.599 1.00 96.50 115 THR A CA 1
ATOM 918 C C . THR A 1 115 ? 66.766 4.124 8.587 1.00 96.50 115 THR A C 1
ATOM 920 O O . THR A 1 115 ? 67.000 5.324 8.727 1.00 96.50 115 THR A O 1
ATOM 923 N N . SER A 1 116 ? 67.728 3.243 8.382 1.00 94.75 116 SER A N 1
ATOM 924 C CA . SER A 1 116 ? 69.148 3.510 8.212 1.00 94.75 116 SER A CA 1
ATOM 925 C C . SER A 1 116 ? 69.563 2.967 6.841 1.00 94.75 116 SER A C 1
ATOM 927 O O . SER A 1 116 ? 69.127 3.484 5.817 1.00 94.75 116 SER A O 1
ATOM 929 N N . THR A 1 117 ? 70.323 1.878 6.776 1.00 94.50 117 THR A N 1
ATOM 930 C CA . THR A 1 117 ? 70.597 1.149 5.530 1.00 94.50 117 THR A CA 1
ATOM 931 C C . THR A 1 117 ? 69.730 -0.097 5.451 1.00 94.50 117 THR A C 1
ATOM 933 O O . THR A 1 117 ? 69.516 -0.761 6.461 1.00 94.50 117 THR A O 1
ATOM 936 N N . PHE A 1 118 ? 69.257 -0.449 4.253 1.00 93.00 118 PHE A N 1
ATOM 937 C CA . PHE A 1 118 ? 68.345 -1.587 4.101 1.00 93.00 118 PHE A CA 1
ATOM 938 C C . PHE A 1 118 ? 68.941 -2.892 4.649 1.00 93.00 118 PHE A C 1
ATOM 940 O O . PHE A 1 118 ? 68.248 -3.655 5.309 1.00 93.00 118 PHE A O 1
ATOM 947 N N . ALA A 1 119 ? 70.247 -3.113 4.451 1.00 93.00 119 ALA A N 1
ATOM 948 C CA . ALA A 1 119 ? 70.955 -4.274 4.986 1.00 93.00 119 ALA A CA 1
ATOM 949 C C . ALA A 1 119 ? 70.968 -4.322 6.526 1.00 93.00 119 ALA A C 1
ATOM 951 O O . ALA A 1 119 ? 70.818 -5.398 7.096 1.00 93.00 119 ALA A O 1
ATOM 952 N N . ALA A 1 120 ? 71.121 -3.174 7.197 1.00 92.69 120 ALA A N 1
ATOM 953 C CA . ALA A 1 120 ? 71.109 -3.089 8.660 1.00 92.69 120 ALA A CA 1
ATOM 954 C C . ALA A 1 120 ? 69.698 -3.189 9.259 1.00 92.69 120 ALA A C 1
ATOM 956 O O . ALA A 1 120 ? 69.555 -3.538 10.426 1.00 92.69 120 ALA A O 1
ATOM 957 N N . ASP A 1 121 ? 68.669 -2.877 8.470 1.00 96.12 121 ASP A N 1
ATOM 958 C CA . ASP A 1 121 ? 67.268 -2.926 8.892 1.00 96.12 121 ASP A CA 1
ATOM 959 C C . ASP A 1 121 ? 66.532 -4.178 8.398 1.00 96.12 121 ASP A C 1
ATOM 961 O O . ASP A 1 121 ? 65.339 -4.329 8.651 1.00 96.12 121 ASP A O 1
ATOM 965 N N . LEU A 1 122 ? 67.215 -5.082 7.690 1.00 93.19 122 LEU A N 1
ATOM 966 C CA . LEU A 1 122 ? 66.613 -6.236 7.018 1.00 93.19 122 LEU A CA 1
ATOM 967 C C . LEU A 1 122 ? 65.795 -7.119 7.973 1.00 93.19 122 LEU A C 1
ATOM 969 O O . LEU A 1 122 ? 64.732 -7.622 7.614 1.00 93.19 122 LEU A O 1
ATOM 973 N N . ASP A 1 123 ? 66.267 -7.287 9.206 1.00 93.56 123 ASP A N 1
ATOM 974 C CA . ASP A 1 123 ? 65.612 -8.084 10.240 1.00 93.56 123 ASP A CA 1
ATOM 975 C C . ASP A 1 123 ? 64.322 -7.445 10.781 1.00 93.56 123 ASP A C 1
ATOM 977 O O . ASP A 1 123 ? 63.484 -8.158 11.342 1.00 93.56 123 ASP A O 1
ATOM 981 N N . LYS A 1 124 ? 64.114 -6.142 10.562 1.00 94.38 124 LYS A N 1
ATOM 982 C CA . LYS A 1 124 ? 62.912 -5.382 10.949 1.00 94.38 124 LYS A CA 1
ATOM 983 C C . LYS A 1 124 ? 61.795 -5.476 9.911 1.00 94.38 124 LYS A C 1
ATOM 985 O O . LYS A 1 124 ? 60.647 -5.153 10.225 1.00 94.38 124 LYS A O 1
ATOM 990 N N . TRP A 1 125 ? 62.099 -5.950 8.704 1.00 92.81 125 TRP A N 1
ATOM 991 C CA . TRP A 1 125 ? 61.174 -6.006 7.575 1.00 92.81 125 TRP A CA 1
ATOM 992 C C . TRP A 1 125 ? 60.616 -7.412 7.315 1.00 92.81 125 TRP A C 1
ATOM 994 O O . TRP A 1 125 ? 61.219 -8.438 7.630 1.00 92.81 125 TRP A O 1
ATOM 1004 N N . LEU A 1 126 ? 59.429 -7.452 6.718 1.00 89.94 126 LEU A N 1
ATOM 1005 C CA . LEU A 1 126 ? 58.799 -8.620 6.108 1.00 89.94 126 LEU A CA 1
ATOM 1006 C C . LEU A 1 126 ? 58.504 -8.267 4.651 1.00 89.94 126 LEU A C 1
ATOM 1008 O O . LEU A 1 126 ? 57.877 -7.238 4.404 1.00 89.94 126 LEU A O 1
ATOM 1012 N N . SER A 1 127 ? 58.925 -9.105 3.701 1.00 88.69 127 SER A N 1
ATOM 1013 C CA . SER A 1 127 ? 58.515 -8.931 2.303 1.00 88.69 127 SER A CA 1
ATOM 1014 C C . SER A 1 127 ? 57.014 -9.196 2.169 1.00 88.69 127 SER A C 1
ATOM 1016 O O . SER A 1 127 ? 56.502 -10.206 2.659 1.00 88.69 127 SER A O 1
ATOM 1018 N N . ASN A 1 128 ? 56.304 -8.273 1.525 1.00 80.62 128 ASN A N 1
ATOM 1019 C CA . ASN A 1 128 ? 54.888 -8.415 1.207 1.00 80.62 128 ASN A CA 1
ATOM 1020 C C . ASN A 1 128 ? 54.661 -9.230 -0.072 1.00 80.62 128 ASN A C 1
ATOM 1022 O O . ASN A 1 128 ? 53.602 -9.844 -0.189 1.00 80.62 128 ASN A O 1
ATOM 1026 N N . GLY A 1 129 ? 55.633 -9.266 -0.992 1.00 70.06 129 GLY A N 1
ATOM 1027 C CA . GLY A 1 129 ? 55.503 -9.930 -2.297 1.00 70.06 129 GLY A CA 1
ATOM 1028 C C . GLY A 1 129 ? 55.326 -11.451 -2.217 1.00 70.06 129 GLY A C 1
ATOM 1029 O O . GLY A 1 129 ? 54.671 -12.042 -3.068 1.00 70.06 129 GLY A O 1
ATOM 1030 N N . ASP A 1 130 ? 55.837 -12.090 -1.161 1.00 60.00 130 ASP A N 1
ATOM 1031 C CA . ASP A 1 130 ? 55.810 -13.554 -1.009 1.00 60.00 130 ASP A CA 1
ATOM 1032 C C . ASP A 1 130 ? 54.557 -14.062 -0.251 1.00 60.00 130 ASP A C 1
ATOM 1034 O O . ASP A 1 130 ? 54.172 -15.229 -0.339 1.00 60.00 130 ASP A O 1
ATOM 1038 N N . ASN A 1 131 ? 53.864 -13.185 0.485 1.00 61.59 131 ASN A N 1
ATOM 1039 C CA . ASN A 1 131 ? 52.752 -13.587 1.356 1.00 61.59 131 ASN A CA 1
ATOM 1040 C C . ASN A 1 131 ? 51.426 -13.800 0.605 1.00 61.59 131 ASN A C 1
ATOM 1042 O O . ASN A 1 131 ? 50.648 -14.673 0.983 1.00 61.59 131 ASN A O 1
ATOM 1046 N N . SER A 1 132 ? 51.170 -13.038 -0.461 1.00 60.69 132 SER A N 1
ATOM 1047 C CA . SER A 1 132 ? 49.985 -13.213 -1.316 1.00 60.69 132 SER A CA 1
ATOM 1048 C C . SER A 1 132 ? 50.100 -14.460 -2.202 1.00 60.69 132 SER A C 1
ATOM 1050 O O . SER A 1 132 ? 49.147 -15.229 -2.304 1.00 60.69 132 SER A O 1
ATOM 1052 N N . ILE A 1 133 ? 51.288 -14.733 -2.752 1.00 60.31 133 ILE A N 1
ATOM 1053 C CA . ILE A 1 133 ? 51.545 -15.900 -3.615 1.00 60.31 133 ILE A CA 1
ATOM 1054 C C . ILE A 1 133 ? 51.435 -17.222 -2.836 1.00 60.31 133 ILE A C 1
ATOM 1056 O O . ILE A 1 133 ? 50.843 -18.186 -3.325 1.00 60.31 133 ILE A O 1
ATOM 1060 N N . ARG A 1 134 ? 51.935 -17.284 -1.592 1.00 62.19 134 ARG A N 1
ATOM 1061 C CA . ARG A 1 134 ? 51.818 -18.495 -0.753 1.00 62.19 134 ARG A CA 1
ATOM 1062 C C . ARG A 1 134 ? 50.386 -18.780 -0.300 1.00 62.19 134 ARG A C 1
ATOM 1064 O O . ARG A 1 134 ? 50.039 -19.943 -0.098 1.00 62.19 134 ARG A O 1
ATOM 1071 N N . GLN A 1 135 ? 49.555 -17.749 -0.162 1.00 60.34 135 GLN A N 1
ATOM 1072 C CA . GLN A 1 135 ? 48.147 -17.911 0.196 1.00 60.34 135 GLN A CA 1
ATOM 1073 C C . GLN A 1 135 ? 47.315 -18.456 -0.977 1.00 60.34 135 GLN A C 1
ATOM 1075 O O . GLN A 1 135 ? 46.421 -19.269 -0.755 1.00 60.34 135 GLN A O 1
ATOM 1080 N N . GLU A 1 136 ? 47.638 -18.079 -2.218 1.00 58.47 136 GLU A N 1
ATOM 1081 C CA . GLU A 1 136 ? 46.945 -18.587 -3.412 1.00 58.47 136 GLU A CA 1
ATOM 1082 C C . GLU A 1 136 ? 47.432 -19.970 -3.869 1.00 58.47 136 GLU A C 1
ATOM 1084 O O . GLU A 1 136 ? 46.642 -20.766 -4.378 1.00 58.47 136 GLU A O 1
ATOM 1089 N N . LEU A 1 137 ? 48.704 -20.308 -3.632 1.00 60.09 137 LEU A N 1
ATOM 1090 C CA . LEU A 1 137 ? 49.251 -21.639 -3.931 1.00 60.09 137 LEU A CA 1
ATOM 1091 C C . LEU A 1 137 ? 48.878 -22.711 -2.892 1.00 60.09 137 LEU A C 1
ATOM 1093 O O . LEU A 1 137 ? 48.938 -23.900 -3.201 1.00 60.09 137 LEU A O 1
ATOM 1097 N N . GLY A 1 138 ? 48.495 -22.313 -1.675 1.00 61.56 138 GLY A N 1
ATOM 1098 C CA . GLY A 1 138 ? 48.066 -23.232 -0.615 1.00 61.56 138 GLY A CA 1
ATOM 1099 C C . GLY A 1 138 ? 46.624 -23.736 -0.753 1.00 61.56 138 GLY A C 1
ATOM 1100 O O . GLY A 1 138 ? 46.275 -24.745 -0.141 1.00 61.56 138 GLY A O 1
ATOM 1101 N N . ASP A 1 139 ? 45.790 -23.063 -1.556 1.00 59.50 139 ASP A N 1
ATOM 1102 C CA . ASP A 1 139 ? 44.407 -23.467 -1.826 1.00 59.50 139 ASP A CA 1
ATOM 1103 C C . ASP A 1 139 ? 44.309 -24.134 -3.215 1.00 59.50 139 ASP A C 1
ATOM 1105 O O . ASP A 1 139 ? 44.422 -23.453 -4.246 1.00 59.50 139 ASP A O 1
ATOM 1109 N N . PRO A 1 140 ? 44.054 -25.457 -3.288 1.00 59.34 140 PRO A N 1
ATOM 1110 C CA . PRO A 1 140 ? 43.928 -26.166 -4.560 1.00 59.34 140 PRO A CA 1
ATOM 1111 C C . PRO A 1 140 ? 42.796 -25.641 -5.459 1.00 59.34 140 PRO A C 1
ATOM 1113 O O . PRO A 1 140 ? 42.760 -25.991 -6.636 1.00 59.34 140 PRO A O 1
ATOM 1116 N N . ARG A 1 141 ? 41.892 -24.792 -4.949 1.00 58.62 141 ARG A N 1
ATOM 1117 C CA . ARG A 1 141 ? 40.776 -24.206 -5.709 1.00 58.62 141 ARG A CA 1
ATOM 1118 C C . ARG A 1 141 ? 41.058 -22.810 -6.267 1.00 58.62 141 ARG A C 1
ATOM 1120 O O . ARG A 1 141 ? 40.224 -22.316 -7.020 1.00 58.62 141 ARG A O 1
ATOM 1127 N N . LYS A 1 142 ? 42.165 -22.155 -5.892 1.00 59.81 142 LYS A N 1
ATOM 1128 C CA . LYS A 1 142 ? 42.404 -20.736 -6.236 1.00 59.81 142 LYS A CA 1
ATOM 1129 C C . LYS A 1 142 ? 43.661 -20.462 -7.059 1.00 59.81 142 LYS A C 1
ATOM 1131 O O . LYS A 1 142 ? 43.664 -19.490 -7.799 1.00 59.81 142 LYS A O 1
ATOM 1136 N N . GLY A 1 143 ? 44.667 -21.336 -7.023 1.00 56.84 143 GLY A N 1
ATOM 1137 C CA . GLY A 1 143 ? 45.862 -21.186 -7.871 1.00 56.84 143 GLY A CA 1
ATOM 1138 C C . GLY A 1 143 ? 46.473 -22.502 -8.357 1.00 56.84 143 GLY A C 1
ATOM 1139 O O . GLY A 1 143 ? 46.917 -22.595 -9.499 1.00 56.84 143 GLY A O 1
ATOM 1140 N N . GLY A 1 144 ? 46.433 -23.561 -7.539 1.00 56.72 144 GLY A N 1
ATOM 1141 C CA . GLY A 1 144 ? 47.069 -24.847 -7.868 1.00 56.72 144 GLY A CA 1
ATOM 1142 C C . GLY A 1 144 ? 46.485 -25.579 -9.087 1.00 56.72 144 GLY A C 1
ATOM 1143 O O . GLY A 1 144 ? 47.195 -26.349 -9.734 1.00 56.72 144 GLY A O 1
ATOM 1144 N N . ALA A 1 145 ? 45.219 -25.328 -9.434 1.00 55.34 145 ALA A N 1
ATOM 1145 C CA . ALA A 1 145 ? 44.547 -25.979 -10.560 1.00 55.34 145 ALA A CA 1
ATOM 1146 C C . ALA A 1 145 ? 44.974 -25.440 -11.940 1.00 55.34 145 ALA A C 1
ATOM 1148 O O . ALA A 1 145 ? 44.912 -26.179 -12.915 1.00 55.34 145 ALA A O 1
ATOM 1149 N N . LEU A 1 146 ? 45.462 -24.196 -12.037 1.00 54.91 146 LEU A N 1
ATOM 1150 C CA . LEU A 1 146 ? 45.875 -23.588 -13.315 1.00 54.91 146 LEU A CA 1
ATOM 1151 C C . LEU A 1 146 ? 47.225 -24.111 -13.837 1.00 54.91 146 LEU A C 1
ATOM 1153 O O . LEU A 1 146 ? 47.508 -24.003 -15.026 1.00 54.91 146 LEU A O 1
ATOM 1157 N N . LEU A 1 147 ? 48.049 -24.697 -12.964 1.00 53.72 147 LEU A N 1
ATOM 1158 C CA . LEU A 1 147 ? 49.353 -25.276 -13.319 1.00 53.72 147 LEU A CA 1
ATOM 1159 C C . LEU A 1 147 ? 49.306 -26.797 -13.525 1.00 53.72 147 LEU A C 1
ATOM 1161 O O . LEU A 1 147 ? 50.290 -27.385 -13.975 1.00 53.72 147 LEU A O 1
ATOM 1165 N N . ARG A 1 148 ? 48.174 -27.450 -13.228 1.00 49.03 148 ARG A N 1
ATOM 1166 C CA . ARG A 1 148 ? 47.947 -28.848 -13.605 1.00 49.03 148 ARG A CA 1
ATOM 1167 C C . ARG A 1 148 ? 47.241 -28.881 -14.951 1.00 49.03 148 ARG A C 1
ATOM 1169 O O . ARG A 1 148 ? 46.059 -28.581 -15.054 1.00 49.03 148 ARG A O 1
ATOM 1176 N N . THR A 1 149 ? 47.975 -29.288 -15.980 1.00 44.84 149 THR A N 1
ATOM 1177 C CA . THR A 1 149 ? 47.440 -29.665 -17.291 1.00 44.84 149 THR A CA 1
ATOM 1178 C C . THR A 1 149 ? 46.579 -30.925 -17.173 1.00 44.84 149 THR A C 1
ATOM 1180 O O . THR A 1 149 ? 46.991 -32.004 -17.586 1.00 44.84 149 THR A O 1
ATOM 1183 N N . GLU A 1 150 ? 45.383 -30.803 -16.604 1.00 41.91 150 GLU A N 1
ATOM 1184 C CA . GLU A 1 150 ? 44.288 -31.731 -16.867 1.00 41.91 150 GLU A CA 1
ATOM 1185 C C . GLU A 1 150 ? 43.156 -30.982 -17.567 1.00 41.91 150 GLU A C 1
ATOM 1187 O O . GLU A 1 150 ? 42.648 -29.959 -17.117 1.00 41.91 150 GLU A O 1
ATOM 1192 N N . SER A 1 151 ? 42.845 -31.493 -18.751 1.00 47.31 151 SER A N 1
ATOM 1193 C CA . SER A 1 151 ? 41.877 -30.980 -19.703 1.00 47.31 151 SER A CA 1
ATOM 1194 C C . SER A 1 151 ? 40.486 -30.852 -19.076 1.00 47.31 151 SER A C 1
ATOM 1196 O O . SER A 1 151 ? 39.811 -31.853 -18.847 1.00 47.31 151 SER A O 1
ATOM 1198 N N . ILE A 1 152 ? 40.028 -29.619 -18.852 1.00 46.38 152 ILE A N 1
ATOM 1199 C CA . ILE A 1 152 ? 38.607 -29.338 -18.628 1.00 46.38 152 ILE A CA 1
ATOM 1200 C C . ILE A 1 152 ? 37.977 -29.075 -19.999 1.00 46.38 152 ILE A C 1
ATOM 1202 O O . ILE A 1 152 ? 37.944 -27.953 -20.499 1.00 46.38 152 ILE A O 1
ATOM 1206 N N . TYR A 1 153 ? 37.507 -30.153 -20.627 1.00 43.31 153 TYR A N 1
ATOM 1207 C CA . TYR A 1 153 ? 36.431 -30.091 -21.612 1.00 43.31 153 TYR A CA 1
ATOM 1208 C C . TYR A 1 153 ? 35.133 -29.755 -20.868 1.00 43.31 153 TYR A C 1
ATOM 1210 O O . TYR A 1 153 ? 34.660 -30.550 -20.059 1.00 43.31 153 TYR A O 1
ATOM 1218 N N . GLY A 1 154 ? 34.552 -28.590 -21.140 1.00 40.91 154 GLY A N 1
ATOM 1219 C CA . GLY A 1 154 ? 33.263 -28.193 -20.577 1.00 40.91 154 GLY A CA 1
ATOM 1220 C C . GLY A 1 154 ? 32.970 -26.726 -20.848 1.00 40.91 154 GLY A C 1
ATOM 1221 O O . GLY A 1 154 ? 33.513 -25.846 -20.198 1.00 40.91 154 GLY A O 1
ATOM 1222 N N . SER A 1 155 ? 32.151 -26.476 -21.857 1.00 44.22 155 SER A N 1
ATOM 1223 C CA . SER A 1 155 ? 31.821 -25.183 -22.448 1.00 44.22 155 SER A CA 1
ATOM 1224 C C . SER A 1 155 ? 30.966 -24.271 -21.560 1.00 44.22 155 SER A C 1
ATOM 1226 O O . SER A 1 155 ? 29.759 -24.177 -21.768 1.00 44.22 155 SER A O 1
ATOM 1228 N N . GLU A 1 156 ? 31.577 -23.513 -20.658 1.00 43.38 156 GLU A N 1
ATOM 1229 C CA . GLU A 1 156 ? 30.994 -22.236 -20.233 1.00 43.38 156 GLU A CA 1
ATOM 1230 C C . GLU A 1 156 ? 32.028 -21.136 -20.461 1.00 43.38 156 GLU A C 1
ATOM 1232 O O . GLU A 1 156 ? 33.096 -21.103 -19.847 1.00 43.38 156 GLU A O 1
ATOM 1237 N N . GLN A 1 157 ? 31.750 -20.271 -21.440 1.00 52.94 157 GLN A N 1
ATOM 1238 C CA . GLN A 1 157 ? 32.594 -19.119 -21.715 1.00 52.94 157 GLN A CA 1
ATOM 1239 C C . GLN A 1 157 ? 32.548 -18.186 -20.506 1.00 52.94 157 GLN A C 1
ATOM 1241 O O . GLN A 1 157 ? 31.482 -17.862 -19.997 1.00 52.94 157 GLN A O 1
ATOM 1246 N N . VAL A 1 158 ? 33.711 -17.682 -20.099 1.00 51.41 158 VAL A N 1
ATOM 1247 C CA . VAL A 1 158 ? 33.882 -16.683 -19.027 1.00 51.41 158 VAL A CA 1
ATOM 1248 C C . VAL A 1 158 ? 32.972 -15.445 -19.215 1.00 51.41 158 VAL A C 1
ATOM 1250 O O . VAL A 1 158 ? 32.629 -14.776 -18.241 1.00 51.41 158 VAL A O 1
ATOM 1253 N N . GLY A 1 159 ? 32.505 -15.181 -20.443 1.00 46.22 159 GLY A N 1
ATOM 1254 C CA . GLY A 1 159 ? 31.490 -14.167 -20.750 1.00 46.22 159 GLY A CA 1
ATOM 1255 C C . GLY A 1 159 ? 30.105 -14.417 -20.128 1.00 46.22 159 GLY A C 1
ATOM 1256 O O . GLY A 1 159 ? 29.459 -13.460 -19.705 1.00 46.22 159 GLY A O 1
ATOM 1257 N N . ASP A 1 160 ? 29.673 -15.671 -19.967 1.00 49.38 160 ASP A N 1
ATOM 1258 C CA . ASP A 1 160 ? 28.377 -16.011 -19.347 1.00 49.38 160 ASP A CA 1
ATOM 1259 C C . ASP A 1 160 ? 28.390 -15.857 -17.819 1.00 49.38 160 ASP A C 1
ATOM 1261 O O . ASP A 1 160 ? 27.343 -15.702 -17.178 1.00 49.38 160 ASP A O 1
ATOM 1265 N N . THR A 1 161 ? 29.579 -15.867 -17.216 1.00 46.62 161 THR A N 1
ATOM 1266 C CA . THR A 1 161 ? 29.773 -15.603 -15.786 1.00 46.62 161 THR A CA 1
ATOM 1267 C C . THR A 1 161 ? 29.857 -14.099 -15.507 1.00 46.62 161 THR A C 1
ATOM 1269 O O . THR A 1 161 ? 29.344 -13.636 -14.489 1.00 46.62 161 THR A O 1
ATOM 1272 N N . LEU A 1 162 ? 30.425 -13.315 -16.434 1.00 46.94 162 LEU A N 1
ATOM 1273 C CA . LEU A 1 162 ? 30.502 -11.851 -16.335 1.00 46.94 162 LEU A CA 1
ATOM 1274 C C . LEU A 1 162 ? 29.147 -11.168 -16.580 1.00 46.94 162 LEU A C 1
ATOM 1276 O O . LEU A 1 162 ? 28.762 -10.301 -15.796 1.00 46.94 162 LEU A O 1
ATOM 1280 N N . ASN A 1 163 ? 28.360 -11.631 -17.558 1.00 43.22 163 ASN A N 1
ATOM 1281 C CA . ASN A 1 163 ? 27.003 -11.112 -17.793 1.00 43.22 163 ASN A CA 1
ATOM 1282 C C . ASN A 1 163 ? 26.036 -11.412 -16.635 1.00 43.22 163 ASN A C 1
ATOM 1284 O O . ASN A 1 163 ? 25.095 -10.657 -16.390 1.00 43.22 163 ASN A O 1
ATOM 1288 N N . ARG A 1 164 ? 26.276 -12.486 -15.871 1.00 42.12 164 ARG A N 1
ATOM 1289 C CA . ARG A 1 164 ? 25.521 -12.754 -14.640 1.00 42.12 164 ARG A CA 1
ATOM 1290 C C . ARG A 1 164 ? 25.878 -11.769 -13.528 1.00 42.12 164 ARG A C 1
ATOM 1292 O O . ARG A 1 164 ? 24.998 -11.386 -12.765 1.00 42.12 164 ARG A O 1
ATOM 1299 N N . HIS A 1 165 ? 27.130 -11.316 -13.451 1.00 35.97 165 HIS A N 1
ATOM 1300 C CA . HIS A 1 165 ? 27.566 -10.427 -12.377 1.00 35.97 165 HIS A CA 1
ATOM 1301 C C . HIS A 1 165 ? 27.123 -8.966 -12.560 1.00 35.97 165 HIS A C 1
ATOM 1303 O O . HIS A 1 165 ? 26.713 -8.352 -11.573 1.00 35.97 165 HIS A O 1
ATOM 1309 N N . GLU A 1 166 ? 27.082 -8.438 -13.790 1.00 39.72 166 GLU A N 1
ATOM 1310 C CA . GLU A 1 166 ? 26.563 -7.080 -14.053 1.00 39.72 166 GLU A CA 1
ATOM 1311 C C . GLU A 1 166 ? 25.046 -6.951 -13.819 1.00 39.72 166 GLU A C 1
ATOM 1313 O O . GLU A 1 166 ? 24.580 -5.892 -13.398 1.00 39.72 166 GLU A O 1
ATOM 1318 N N . LEU A 1 167 ? 24.277 -8.038 -13.959 1.00 37.38 167 LEU A N 1
ATOM 1319 C CA . LEU A 1 167 ? 22.854 -8.064 -13.586 1.00 37.38 167 LEU A CA 1
ATOM 1320 C C . LEU A 1 167 ? 22.630 -8.261 -12.073 1.00 37.38 167 LEU A C 1
ATOM 1322 O O . LEU A 1 167 ? 21.670 -7.732 -11.516 1.00 37.38 167 LEU A O 1
ATOM 1326 N N . THR A 1 168 ? 23.529 -8.950 -11.364 1.00 38.16 168 THR A N 1
ATOM 1327 C CA . THR A 1 168 ? 23.375 -9.186 -9.910 1.00 38.16 168 THR A CA 1
ATOM 1328 C C . THR A 1 168 ? 23.758 -7.998 -9.021 1.00 38.16 168 THR A C 1
ATOM 1330 O O . THR A 1 168 ? 23.342 -7.951 -7.866 1.00 38.16 168 THR A O 1
ATOM 1333 N N . GLY A 1 169 ? 24.479 -6.998 -9.544 1.00 35.66 169 GLY A N 1
ATOM 1334 C CA . GLY A 1 169 ? 24.785 -5.766 -8.804 1.00 35.66 169 GLY A CA 1
ATOM 1335 C C . GLY A 1 169 ? 23.566 -4.865 -8.540 1.00 35.66 169 GLY A C 1
ATOM 1336 O O . GLY A 1 169 ? 23.614 -4.024 -7.642 1.00 35.66 169 GLY A O 1
ATOM 1337 N N . GLN A 1 170 ? 22.468 -5.049 -9.290 1.00 40.66 170 GLN A N 1
ATOM 1338 C CA . GLN A 1 170 ? 21.203 -4.313 -9.129 1.00 40.66 170 GLN A CA 1
ATOM 1339 C C . GLN A 1 170 ? 20.052 -5.151 -8.540 1.00 40.66 170 GLN A C 1
ATOM 1341 O O . GLN A 1 170 ? 19.057 -4.571 -8.117 1.00 40.66 170 GLN A O 1
ATOM 1346 N N . GLU A 1 171 ? 20.191 -6.479 -8.429 1.00 42.81 171 GLU A N 1
ATOM 1347 C CA . GLU A 1 171 ? 19.218 -7.355 -7.739 1.00 42.81 171 GLU A CA 1
ATOM 1348 C C . GLU A 1 171 ? 19.473 -7.478 -6.219 1.00 42.81 171 GLU A C 1
ATOM 1350 O O . GLU A 1 171 ? 18.796 -8.241 -5.525 1.00 42.81 171 GLU A O 1
ATOM 1355 N N . ALA A 1 172 ? 20.427 -6.725 -5.663 1.00 38.09 172 ALA A N 1
ATOM 1356 C CA . ALA A 1 172 ? 20.721 -6.737 -4.234 1.00 38.09 172 ALA A CA 1
ATOM 1357 C C . ALA A 1 172 ? 19.576 -6.100 -3.415 1.00 38.09 172 ALA A C 1
ATOM 1359 O O . ALA A 1 172 ? 19.606 -4.912 -3.109 1.00 38.09 172 ALA A O 1
ATOM 1360 N N . GLY A 1 173 ? 18.577 -6.903 -3.035 1.00 38.72 173 GLY A N 1
ATOM 1361 C CA . GLY A 1 173 ? 17.743 -6.624 -1.859 1.00 38.72 173 GLY A CA 1
ATOM 1362 C C . GLY A 1 173 ? 16.272 -7.023 -1.936 1.00 38.72 173 GLY A C 1
ATOM 1363 O O . GLY A 1 173 ? 15.672 -7.268 -0.892 1.00 38.72 173 GLY A O 1
ATOM 1364 N N . VAL A 1 174 ? 15.666 -7.145 -3.120 1.00 42.25 174 VAL A N 1
ATOM 1365 C CA . VAL A 1 174 ? 14.288 -7.657 -3.189 1.00 42.25 174 VAL A CA 1
ATOM 1366 C C . VAL A 1 174 ? 14.377 -9.169 -3.260 1.00 42.25 174 VAL A C 1
ATOM 1368 O O . VAL A 1 174 ? 14.591 -9.734 -4.330 1.00 42.25 174 VAL A O 1
ATOM 1371 N N . ALA A 1 175 ? 14.236 -9.844 -2.118 1.00 41.41 175 ALA A N 1
ATOM 1372 C CA . ALA A 1 175 ? 13.933 -11.266 -2.132 1.00 41.41 175 ALA A CA 1
ATOM 1373 C C . ALA A 1 175 ? 12.711 -11.458 -3.045 1.00 41.41 175 ALA A C 1
ATOM 1375 O O . ALA A 1 175 ? 11.596 -11.077 -2.679 1.00 41.41 175 ALA A O 1
ATOM 1376 N N . LYS A 1 176 ? 12.930 -11.984 -4.263 1.00 46.75 176 LYS A N 1
ATOM 1377 C CA . LYS A 1 176 ? 11.853 -12.424 -5.160 1.00 46.75 176 LYS A CA 1
ATOM 1378 C C . LYS A 1 176 ? 10.898 -13.234 -4.299 1.00 46.75 176 LYS A C 1
ATOM 1380 O O . LYS A 1 176 ? 11.375 -14.100 -3.568 1.00 46.75 176 LYS A O 1
ATOM 1385 N N . TYR A 1 177 ? 9.605 -12.898 -4.328 1.00 42.75 177 TYR A N 1
ATOM 1386 C CA . TYR A 1 177 ? 8.579 -13.486 -3.466 1.00 42.75 177 TYR A CA 1
ATOM 1387 C C . TYR A 1 177 ? 8.805 -14.998 -3.315 1.00 42.75 177 TYR A C 1
ATOM 1389 O O . TYR A 1 177 ? 8.513 -15.781 -4.217 1.00 42.75 177 TYR A O 1
ATOM 1397 N N . GLN A 1 178 ? 9.365 -15.418 -2.178 1.00 40.62 178 GLN A N 1
ATOM 1398 C CA . GLN A 1 178 ? 9.680 -16.822 -1.935 1.00 40.62 178 GLN A CA 1
ATOM 1399 C C . GLN A 1 178 ? 8.480 -17.526 -1.314 1.00 40.62 178 GLN A C 1
ATOM 1401 O O . GLN A 1 178 ? 8.629 -18.140 -0.274 1.00 40.62 178 GLN A O 1
ATOM 1406 N N . GLY A 1 179 ? 7.277 -17.394 -1.886 1.00 44.16 179 GLY A N 1
ATOM 1407 C CA . GLY A 1 179 ? 6.137 -18.297 -1.645 1.00 44.16 179 GLY A CA 1
ATOM 1408 C C . GLY A 1 179 ? 5.682 -18.571 -0.199 1.00 44.16 179 GLY A C 1
ATOM 1409 O O . GLY A 1 179 ? 4.766 -19.368 -0.018 1.00 44.16 179 GLY A O 1
ATOM 1410 N N . GLN A 1 180 ? 6.273 -17.964 0.833 1.00 37.28 180 GLN A N 1
ATOM 1411 C CA . GLN A 1 180 ? 6.417 -18.668 2.112 1.00 37.28 180 GLN A CA 1
ATOM 1412 C C . GLN A 1 180 ? 5.185 -18.632 3.012 1.00 37.28 180 GLN A C 1
ATOM 1414 O O . GLN A 1 180 ? 5.189 -19.281 4.043 1.00 37.28 180 GLN A O 1
ATOM 1419 N N . ASN A 1 181 ? 4.109 -17.956 2.609 1.00 42.12 181 ASN A N 1
ATOM 1420 C CA . ASN A 1 181 ? 2.854 -17.943 3.360 1.00 42.12 181 ASN A CA 1
ATOM 1421 C C . ASN A 1 181 ? 1.651 -17.927 2.415 1.00 42.12 181 ASN A C 1
ATOM 1423 O O . ASN A 1 181 ? 0.873 -16.970 2.410 1.00 42.12 181 ASN A O 1
ATOM 1427 N N . ALA A 1 182 ? 1.508 -18.931 1.546 1.00 47.19 182 ALA A N 1
ATOM 1428 C CA . ALA A 1 182 ? 0.219 -19.186 0.904 1.00 47.19 182 ALA A CA 1
ATOM 1429 C C . ALA A 1 182 ? -0.824 -19.426 2.014 1.00 47.19 182 ALA A C 1
ATOM 1431 O O . ALA A 1 182 ? -0.727 -20.415 2.730 1.00 47.19 182 ALA A O 1
ATOM 1432 N N . GLY A 1 183 ? -1.765 -18.492 2.206 1.00 57.59 183 GLY A N 1
ATOM 1433 C CA . GLY A 1 183 ? -2.802 -18.608 3.241 1.00 57.59 183 GLY A CA 1
ATOM 1434 C C . GLY A 1 183 ? -2.885 -17.484 4.282 1.00 57.59 183 GLY A C 1
ATOM 1435 O O . GLY A 1 183 ? -3.626 -17.652 5.241 1.00 57.59 183 GLY A O 1
ATOM 1436 N N . VAL A 1 184 ? -2.185 -16.354 4.115 1.00 72.31 184 VAL A N 1
ATOM 1437 C CA . VAL A 1 184 ? -2.365 -15.162 4.975 1.00 72.31 184 VAL A CA 1
ATOM 1438 C C . VAL A 1 184 ? -2.700 -13.931 4.130 1.00 72.31 184 VAL A C 1
ATOM 1440 O O . VAL A 1 184 ? -2.161 -13.765 3.031 1.00 72.31 184 VAL A O 1
ATOM 1443 N N . ALA A 1 185 ? -3.603 -13.081 4.618 1.00 77.06 185 ALA A N 1
ATOM 1444 C CA . ALA A 1 185 ? -3.943 -11.807 4.010 1.00 77.06 185 ALA A CA 1
ATOM 1445 C C . ALA A 1 185 ? -2.730 -10.873 4.063 1.00 77.06 185 ALA A C 1
ATOM 1447 O O . ALA A 1 185 ? -2.094 -10.706 5.102 1.00 77.06 185 ALA A O 1
ATOM 1448 N N . ARG A 1 186 ? -2.388 -10.274 2.925 1.00 88.69 186 ARG A N 1
ATOM 1449 C CA . ARG A 1 186 ? -1.153 -9.511 2.743 1.00 88.69 186 ARG A CA 1
ATOM 1450 C C . ARG A 1 186 ? -1.474 -8.040 2.619 1.00 88.69 186 ARG A C 1
ATOM 1452 O O . ARG A 1 186 ? -2.057 -7.626 1.618 1.00 88.69 186 ARG A O 1
ATOM 1459 N N . LEU A 1 187 ? -1.074 -7.265 3.621 1.00 96.38 187 LEU A N 1
ATOM 1460 C CA . LEU A 1 187 ? -1.181 -5.813 3.595 1.00 96.38 187 LEU A CA 1
ATOM 1461 C C . LEU A 1 187 ? -0.006 -5.204 2.827 1.00 96.38 187 LEU A C 1
ATOM 1463 O O . LEU A 1 187 ? 1.151 -5.329 3.228 1.00 96.38 187 LEU A O 1
ATOM 1467 N N . PHE A 1 188 ? -0.336 -4.511 1.744 1.00 97.81 188 PHE A N 1
ATOM 1468 C CA . PHE A 1 188 ? 0.555 -3.621 1.015 1.00 97.81 188 PHE A CA 1
ATOM 1469 C C . PHE A 1 188 ? 0.274 -2.193 1.463 1.00 97.81 188 PHE A C 1
ATOM 1471 O O . PHE A 1 188 ? -0.801 -1.657 1.198 1.00 97.81 188 PHE A O 1
ATOM 1478 N N . LEU A 1 189 ? 1.230 -1.582 2.150 1.00 98.00 189 LEU A N 1
ATOM 1479 C CA . LEU A 1 189 ? 1.156 -0.193 2.584 1.00 98.00 189 LEU A CA 1
ATOM 1480 C C . LEU A 1 189 ? 1.932 0.682 1.596 1.00 98.00 189 LEU A C 1
ATOM 1482 O O . LEU A 1 189 ? 3.018 0.286 1.169 1.00 98.00 189 LEU A O 1
ATOM 1486 N N . ALA A 1 190 ? 1.413 1.851 1.223 1.00 97.25 190 ALA A N 1
ATOM 1487 C CA . ALA A 1 190 ? 2.057 2.682 0.210 1.00 97.25 190 ALA A CA 1
ATOM 1488 C C . ALA A 1 190 ? 1.988 4.190 0.476 1.00 97.25 190 ALA A C 1
ATOM 1490 O O . ALA A 1 190 ? 0.937 4.726 0.838 1.00 97.25 190 ALA A O 1
ATOM 1491 N N . GLY A 1 191 ? 3.118 4.833 0.161 1.00 89.88 191 GLY A N 1
ATOM 1492 C CA . GLY A 1 191 ? 3.264 6.252 -0.158 1.00 89.88 191 GLY A CA 1
ATOM 1493 C C . GLY A 1 191 ? 3.208 7.230 1.001 1.00 89.88 191 GLY A C 1
ATOM 1494 O O . GLY A 1 191 ? 2.728 6.922 2.080 1.00 89.88 191 GLY A O 1
ATOM 1495 N N . TYR A 1 192 ? 3.673 8.446 0.739 1.00 94.88 192 TYR A N 1
ATOM 1496 C CA . TYR A 1 192 ? 3.523 9.592 1.629 1.00 94.88 192 TYR A CA 1
ATOM 1497 C C . TYR A 1 192 ? 3.011 10.841 0.909 1.00 94.88 192 TYR A C 1
ATOM 1499 O O . TYR A 1 192 ? 2.332 11.637 1.550 1.00 94.88 192 TYR A O 1
ATOM 1507 N N . ASP A 1 193 ? 3.254 10.992 -0.396 1.00 95.06 193 ASP A N 1
ATOM 1508 C CA . ASP A 1 193 ? 2.977 12.219 -1.155 1.00 95.06 193 ASP A CA 1
ATOM 1509 C C . ASP A 1 193 ? 1.932 12.061 -2.286 1.00 95.06 193 ASP A C 1
ATOM 1511 O O . ASP A 1 193 ? 1.309 11.010 -2.467 1.00 95.06 193 ASP A O 1
ATOM 1515 N N . SER A 1 194 ? 1.721 13.123 -3.072 1.00 96.50 194 SER A N 1
ATOM 1516 C CA . SER A 1 194 ? 0.734 13.152 -4.163 1.00 96.50 194 SER A CA 1
ATOM 1517 C C . SER A 1 194 ? 0.992 12.135 -5.275 1.00 96.50 194 SER A C 1
ATOM 1519 O O . SER A 1 194 ? 0.053 11.750 -5.966 1.00 96.50 194 SER A O 1
ATOM 1521 N N . LEU A 1 195 ? 2.225 11.647 -5.444 1.00 97.06 195 LEU A N 1
ATOM 1522 C CA . LEU A 1 195 ? 2.540 10.639 -6.461 1.00 97.06 195 LEU A CA 1
ATOM 1523 C C . LEU A 1 195 ? 2.023 9.250 -6.075 1.00 97.06 195 LEU A C 1
ATOM 1525 O O . LEU A 1 195 ? 1.989 8.344 -6.905 1.00 97.06 195 LEU A O 1
ATOM 1529 N N . THR A 1 196 ? 1.583 9.084 -4.825 1.00 97.12 196 THR A N 1
ATOM 1530 C CA . THR A 1 196 ? 0.792 7.927 -4.396 1.00 97.12 196 THR A CA 1
ATOM 1531 C C . THR A 1 196 ? -0.671 8.271 -4.146 1.00 97.12 196 THR A C 1
ATOM 1533 O O . THR A 1 196 ? -1.521 7.471 -4.509 1.00 97.12 196 THR A O 1
ATOM 1536 N N . ASP A 1 197 ? -0.982 9.445 -3.585 1.00 95.62 197 ASP A N 1
ATOM 1537 C CA . ASP A 1 197 ? -2.374 9.879 -3.340 1.00 95.62 197 ASP A CA 1
ATOM 1538 C C . ASP A 1 197 ? -3.178 10.061 -4.645 1.00 95.62 197 ASP A C 1
ATOM 1540 O O . ASP A 1 197 ? -4.400 9.918 -4.658 1.00 95.62 197 ASP A O 1
ATOM 1544 N N . GLY A 1 198 ? -2.482 10.330 -5.753 1.00 94.31 198 GLY A N 1
ATOM 1545 C CA . GLY A 1 198 ? -3.065 10.543 -7.070 1.00 94.31 198 GLY A CA 1
ATOM 1546 C C . GLY A 1 198 ? -3.336 12.013 -7.382 1.00 94.31 198 GLY A C 1
ATOM 1547 O O . GLY A 1 198 ? -3.390 12.874 -6.505 1.00 94.31 198 GLY A O 1
ATOM 1548 N N . ALA A 1 199 ? -3.525 12.296 -8.668 1.00 94.31 199 ALA A N 1
ATOM 1549 C CA . ALA A 1 199 ? -3.902 13.607 -9.187 1.00 94.31 199 ALA A CA 1
ATOM 1550 C C . ALA A 1 199 ? -4.748 13.439 -10.458 1.00 94.31 199 ALA A C 1
ATOM 1552 O O . ALA A 1 199 ? -4.707 12.402 -11.122 1.00 94.31 199 ALA A O 1
ATOM 1553 N N . GLY A 1 200 ? -5.572 14.438 -10.789 1.00 91.00 200 GLY A N 1
ATOM 1554 C CA . GLY A 1 200 ? -6.396 14.395 -12.005 1.00 91.00 200 GLY A CA 1
ATOM 1555 C C . GLY A 1 200 ? -7.410 13.239 -12.055 1.00 91.00 200 GLY A C 1
ATOM 1556 O O . GLY A 1 200 ? -7.799 12.812 -13.137 1.00 91.00 200 GLY A O 1
ATOM 1557 N N . GLY A 1 201 ? -7.819 12.696 -10.899 1.00 90.62 201 GLY A N 1
ATOM 1558 C CA . GLY A 1 201 ? -8.749 11.559 -10.803 1.00 90.62 201 GLY A CA 1
ATOM 1559 C C . GLY A 1 201 ? -8.121 10.177 -11.050 1.00 90.62 201 GLY A C 1
ATOM 1560 O O . GLY A 1 201 ? -8.842 9.169 -11.056 1.00 90.62 201 GLY A O 1
ATOM 1561 N N . SER A 1 202 ? -6.797 10.120 -11.218 1.00 93.62 202 SER A N 1
ATOM 1562 C CA . SER A 1 202 ? -6.028 8.898 -11.446 1.00 93.62 202 SER A CA 1
ATOM 1563 C C . SER A 1 202 ? -4.942 8.696 -10.388 1.00 93.62 202 SER A C 1
ATOM 1565 O O . SER A 1 202 ? -4.342 9.643 -9.885 1.00 93.62 202 SER A O 1
ATOM 1567 N N . ASP A 1 203 ? -4.657 7.429 -10.110 1.00 95.56 203 ASP A N 1
ATOM 1568 C CA . ASP A 1 203 ? -3.633 6.956 -9.188 1.00 95.56 203 ASP A CA 1
ATOM 1569 C C . ASP A 1 203 ? -3.159 5.561 -9.645 1.00 95.56 203 ASP A C 1
ATOM 1571 O O . ASP A 1 203 ? -3.924 4.786 -10.231 1.00 95.56 203 ASP A O 1
ATOM 1575 N N . TRP A 1 204 ? -1.883 5.228 -9.434 1.00 97.44 204 TRP A N 1
ATOM 1576 C CA . TRP A 1 204 ? -1.349 3.918 -9.832 1.00 97.44 204 TRP A CA 1
ATOM 1577 C C . TRP A 1 204 ? -1.901 2.797 -8.951 1.00 97.44 204 TRP A C 1
ATOM 1579 O O . TRP A 1 204 ? -2.091 1.669 -9.417 1.00 97.44 204 TRP A O 1
ATOM 1589 N N . HIS A 1 205 ? -2.209 3.081 -7.681 1.00 96.06 205 HIS A N 1
ATOM 1590 C CA . HIS A 1 205 ? -2.607 2.030 -6.757 1.00 96.06 205 HIS A CA 1
ATOM 1591 C C . HIS A 1 205 ? -3.953 1.408 -7.131 1.00 96.06 205 HIS A C 1
ATOM 1593 O O . HIS A 1 205 ? -4.139 0.214 -6.925 1.00 96.06 205 HIS A O 1
ATOM 1599 N N . ARG A 1 206 ? -4.886 2.143 -7.749 1.00 94.88 206 ARG A N 1
ATOM 1600 C CA . ARG A 1 206 ? -6.141 1.587 -8.273 1.00 94.88 206 ARG A CA 1
ATOM 1601 C C . ARG A 1 206 ? -5.880 0.484 -9.285 1.00 94.88 206 ARG A C 1
ATOM 1603 O O . ARG A 1 206 ? -6.575 -0.524 -9.245 1.00 94.88 206 ARG A O 1
ATOM 1610 N N . TYR A 1 207 ? -4.893 0.646 -10.162 1.00 95.94 207 TYR A N 1
ATOM 1611 C CA . TYR A 1 207 ? -4.501 -0.377 -11.133 1.00 95.94 207 TYR A CA 1
ATOM 1612 C C . TYR A 1 207 ? -3.723 -1.511 -10.475 1.00 95.94 207 TYR A C 1
ATOM 1614 O O . TYR A 1 207 ? -4.018 -2.680 -10.720 1.00 95.94 207 TYR A O 1
ATOM 1622 N N . PHE A 1 208 ? -2.810 -1.174 -9.567 1.00 97.00 208 PHE A N 1
ATOM 1623 C CA . PHE A 1 208 ? -2.020 -2.152 -8.828 1.00 97.00 208 PHE A CA 1
ATOM 1624 C C . PHE A 1 208 ? -2.917 -3.096 -8.024 1.00 97.00 208 PHE A C 1
ATOM 1626 O O . PHE A 1 208 ? -2.778 -4.310 -8.117 1.00 97.00 208 PHE A O 1
ATOM 1633 N N . ARG A 1 209 ? -3.931 -2.568 -7.326 1.00 95.31 209 ARG A N 1
ATOM 1634 C CA . ARG A 1 209 ? -4.909 -3.378 -6.585 1.00 95.31 209 ARG A CA 1
ATOM 1635 C C . ARG A 1 209 ? -5.601 -4.407 -7.479 1.00 95.31 209 ARG A C 1
ATOM 1637 O O . ARG A 1 209 ? -5.782 -5.539 -7.051 1.00 95.31 209 ARG A O 1
ATOM 1644 N N . LYS A 1 210 ? -5.968 -4.047 -8.714 1.00 92.81 210 LYS A N 1
ATOM 1645 C CA . LYS A 1 210 ? -6.608 -4.976 -9.663 1.00 92.81 210 LYS A CA 1
ATOM 1646 C C . LYS A 1 210 ? -5.684 -6.136 -10.020 1.00 92.81 210 LYS A C 1
ATOM 1648 O O . LYS A 1 210 ? -6.090 -7.289 -9.913 1.00 92.81 210 LYS A O 1
ATOM 1653 N N . ILE A 1 211 ? -4.437 -5.816 -10.367 1.00 91.75 211 ILE A N 1
ATOM 1654 C CA . ILE A 1 211 ? -3.404 -6.804 -10.694 1.00 91.75 211 ILE A CA 1
ATOM 1655 C C . ILE A 1 211 ? -3.193 -7.751 -9.508 1.00 91.75 211 ILE A C 1
ATOM 1657 O O . ILE A 1 211 ? -3.291 -8.970 -9.645 1.00 91.75 211 ILE A O 1
ATOM 1661 N N . MET A 1 212 ? -2.985 -7.183 -8.319 1.00 93.81 212 MET A N 1
ATOM 1662 C CA . MET A 1 212 ? -2.683 -7.953 -7.118 1.00 93.81 212 MET A CA 1
ATOM 1663 C C . MET A 1 212 ? -3.860 -8.809 -6.650 1.00 93.81 212 MET A C 1
ATOM 1665 O O . MET A 1 212 ? -3.644 -9.935 -6.213 1.00 93.81 212 MET A O 1
ATOM 1669 N N . ARG A 1 213 ? -5.108 -8.345 -6.781 1.00 92.25 213 ARG A N 1
ATOM 1670 C CA . ARG A 1 213 ? -6.292 -9.176 -6.501 1.00 92.25 213 ARG A CA 1
ATOM 1671 C C . ARG A 1 213 ? -6.431 -10.341 -7.468 1.00 92.25 213 ARG A C 1
ATOM 1673 O O . ARG A 1 213 ? -6.819 -11.419 -7.032 1.00 92.25 213 ARG A O 1
ATOM 1680 N N . GLY A 1 214 ? -6.096 -10.147 -8.743 1.00 88.12 214 GLY A N 1
ATOM 1681 C CA . GLY A 1 214 ? -6.068 -11.234 -9.724 1.00 88.12 214 GLY A CA 1
ATOM 1682 C C . GLY A 1 214 ? -5.084 -12.345 -9.365 1.00 88.12 214 GLY A C 1
ATOM 1683 O O . GLY A 1 214 ? -5.342 -13.509 -9.645 1.00 88.12 214 GLY A O 1
ATOM 1684 N N . GLN A 1 215 ? -3.985 -11.992 -8.697 1.00 87.50 215 GLN A N 1
ATOM 1685 C CA . GLN A 1 215 ? -2.923 -12.930 -8.325 1.00 87.50 215 GLN A CA 1
ATOM 1686 C C . GLN A 1 215 ? -3.089 -13.523 -6.927 1.00 87.50 215 GLN A C 1
ATOM 1688 O O . GLN A 1 215 ? -2.769 -14.685 -6.697 1.00 87.50 215 GLN A O 1
ATOM 1693 N N . LEU A 1 216 ? -3.555 -12.719 -5.974 1.00 87.50 216 LEU A N 1
ATOM 1694 C CA . LEU A 1 216 ? -3.580 -13.088 -4.562 1.00 87.50 216 LEU A CA 1
ATOM 1695 C C . LEU A 1 216 ? -4.989 -13.365 -4.041 1.00 87.50 216 LEU A C 1
ATOM 1697 O O . LEU A 1 216 ? -5.117 -13.962 -2.979 1.00 87.50 216 LEU A O 1
ATOM 1701 N N . GLY A 1 217 ? -6.034 -12.955 -4.757 1.00 89.75 217 GLY A N 1
ATOM 1702 C CA . GLY A 1 217 ? -7.408 -12.935 -4.262 1.00 89.75 217 GLY A CA 1
ATOM 1703 C C . GLY A 1 217 ? -7.739 -11.656 -3.486 1.00 89.75 217 GLY A C 1
ATOM 1704 O O . GLY A 1 217 ? -6.879 -10.819 -3.200 1.00 89.75 217 GLY A O 1
ATOM 1705 N N . TYR A 1 218 ? -9.016 -11.481 -3.150 1.00 91.31 218 TYR A N 1
ATOM 1706 C CA . TYR A 1 218 ? -9.517 -10.302 -2.442 1.00 91.31 218 TYR A CA 1
ATOM 1707 C C . TYR A 1 218 ? -9.480 -10.505 -0.921 1.00 91.31 218 TYR A C 1
ATOM 1709 O O . TYR A 1 218 ? -10.308 -11.230 -0.370 1.00 91.31 218 TYR A O 1
ATOM 1717 N N . GLY A 1 219 ? -8.537 -9.837 -0.248 1.00 92.75 219 GLY A N 1
ATOM 1718 C CA . GLY A 1 219 ? -8.397 -9.899 1.210 1.00 92.75 219 GLY A CA 1
ATOM 1719 C C . GLY A 1 219 ? -9.329 -8.954 1.962 1.00 92.75 219 GLY A C 1
ATOM 1720 O O . GLY A 1 219 ? -9.598 -9.183 3.135 1.00 92.75 219 GLY A O 1
ATOM 1721 N N . GLY A 1 220 ? -9.859 -7.922 1.303 1.00 94.31 220 GLY A N 1
ATOM 1722 C CA . GLY A 1 220 ? -10.739 -6.912 1.895 1.00 94.31 220 GLY A CA 1
ATOM 1723 C C . GLY A 1 220 ? -10.440 -5.501 1.379 1.00 94.31 220 GLY A C 1
ATOM 1724 O O . GLY A 1 220 ? -9.574 -5.333 0.514 1.00 94.31 220 GLY A O 1
ATOM 1725 N N . PRO A 1 221 ? -11.139 -4.474 1.895 1.00 95.69 221 PRO A N 1
ATOM 1726 C CA . PRO A 1 221 ? -10.895 -3.084 1.521 1.00 95.69 221 PRO A CA 1
ATOM 1727 C C . PRO A 1 221 ? -9.504 -2.5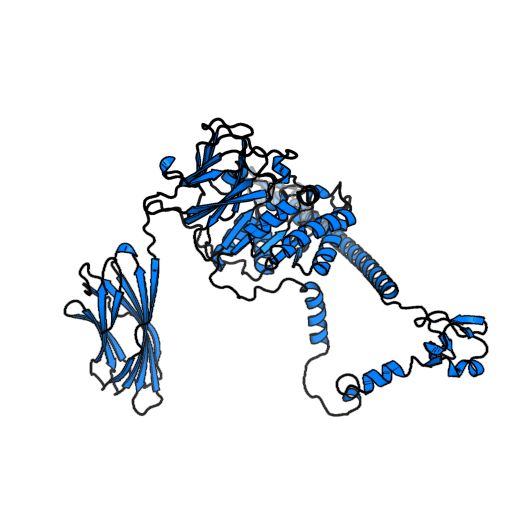82 1.941 1.00 95.69 221 PRO A C 1
ATOM 1729 O O . PRO A 1 221 ? -8.969 -1.683 1.299 1.00 95.69 221 PRO A O 1
ATOM 1732 N N . GLY A 1 222 ? -8.898 -3.180 2.973 1.00 97.25 222 GLY A N 1
ATOM 1733 C CA . GLY A 1 222 ? -7.588 -2.781 3.478 1.00 97.25 222 GLY A CA 1
ATOM 1734 C C . GLY A 1 222 ? -7.649 -1.597 4.443 1.00 97.25 222 GLY A C 1
ATOM 1735 O O . GLY A 1 222 ? -8.662 -1.383 5.110 1.00 97.25 222 GLY A O 1
ATOM 1736 N N . LEU A 1 223 ? -6.536 -0.875 4.588 1.00 98.25 223 LEU A N 1
ATOM 1737 C CA . LEU A 1 223 ? -6.439 0.258 5.511 1.00 98.25 223 LEU A CA 1
ATOM 1738 C C . LEU A 1 223 ? -7.073 1.498 4.878 1.00 98.25 223 LEU A C 1
ATOM 1740 O O . LEU A 1 223 ? -6.581 2.008 3.873 1.00 98.25 223 LEU A O 1
ATOM 1744 N N . GLN A 1 224 ? -8.123 2.010 5.516 1.00 98.00 224 GLN A N 1
ATOM 1745 C CA . GLN A 1 224 ? -8.830 3.221 5.117 1.00 98.00 224 GLN A CA 1
ATOM 1746 C C . GLN A 1 224 ? -8.788 4.230 6.265 1.00 98.00 224 GLN A C 1
ATOM 1748 O O . GLN A 1 224 ? -9.338 3.996 7.344 1.00 98.00 224 GLN A O 1
ATOM 1753 N N . LEU A 1 225 ? -8.097 5.348 6.045 1.00 97.88 225 LEU A N 1
ATOM 1754 C CA . LEU A 1 225 ? -8.039 6.448 7.006 1.00 97.88 225 LEU A CA 1
ATOM 1755 C C . LEU A 1 225 ? -9.337 7.260 6.946 1.00 97.88 225 LEU A C 1
ATOM 1757 O O . LEU A 1 225 ? -9.873 7.486 5.863 1.00 97.88 225 LEU A O 1
ATOM 1761 N N . PHE A 1 226 ? -9.845 7.695 8.098 1.00 98.12 226 PHE A N 1
ATOM 1762 C CA . PHE A 1 226 ? -11.122 8.406 8.178 1.00 98.12 226 PHE A CA 1
ATOM 1763 C C . PHE A 1 226 ? -10.977 9.843 7.672 1.00 98.12 226 PHE A C 1
ATOM 1765 O O . PHE A 1 226 ? -10.609 10.749 8.416 1.00 98.12 226 PHE A O 1
ATOM 1772 N N . ASP A 1 227 ? -11.241 10.026 6.383 1.00 96.94 227 ASP A N 1
ATOM 1773 C CA . ASP A 1 227 ? -11.142 11.293 5.668 1.00 96.94 227 ASP A CA 1
ATOM 1774 C C . ASP A 1 227 ? -12.087 11.297 4.455 1.00 96.94 227 ASP A C 1
ATOM 1776 O O . ASP A 1 227 ? -12.323 10.256 3.839 1.00 96.94 227 ASP A O 1
ATOM 1780 N N . ASN A 1 228 ? -12.615 12.466 4.083 1.00 95.56 228 ASN A N 1
ATOM 1781 C CA . ASN A 1 228 ? -13.533 12.592 2.942 1.00 95.56 228 ASN A CA 1
ATOM 1782 C C . ASN A 1 228 ? -12.874 12.223 1.605 1.00 95.56 228 ASN A C 1
ATOM 1784 O O . ASN A 1 228 ? -13.519 11.625 0.745 1.00 95.56 228 ASN A O 1
ATOM 1788 N N . THR A 1 229 ? -11.594 12.551 1.429 1.00 93.62 229 THR A N 1
ATOM 1789 C CA . THR A 1 229 ? -10.841 12.236 0.207 1.00 93.62 229 THR A CA 1
ATOM 1790 C C . THR A 1 229 ? -10.656 10.732 0.082 1.00 93.62 229 THR A C 1
ATOM 1792 O O . THR A 1 229 ? -10.901 10.166 -0.981 1.00 93.62 229 THR A O 1
ATOM 1795 N N . VAL A 1 230 ? -10.306 10.074 1.192 1.00 95.50 230 VAL A N 1
ATOM 1796 C CA . VAL A 1 230 ? -10.191 8.610 1.243 1.00 95.50 230 VAL A CA 1
ATOM 1797 C C . VAL A 1 230 ? -11.547 7.967 0.978 1.00 95.50 230 VAL A C 1
ATOM 1799 O O . VAL A 1 230 ? -11.625 7.030 0.194 1.00 95.50 230 VAL A O 1
ATOM 1802 N N . ALA A 1 231 ? -12.634 8.492 1.551 1.00 96.06 231 ALA A N 1
ATOM 1803 C CA . ALA A 1 231 ? -13.969 7.957 1.303 1.00 96.06 231 ALA A CA 1
ATOM 1804 C C . ALA A 1 231 ? -14.320 7.989 -0.194 1.00 96.06 231 ALA A C 1
ATOM 1806 O O . ALA A 1 231 ? -14.761 6.983 -0.748 1.00 96.06 231 ALA A O 1
ATOM 1807 N N . ALA A 1 232 ? -14.036 9.105 -0.872 1.00 94.06 232 ALA A N 1
ATOM 1808 C CA . ALA A 1 232 ? -14.249 9.242 -2.309 1.00 94.06 232 ALA A CA 1
ATOM 1809 C C . ALA A 1 232 ? -13.360 8.295 -3.140 1.00 94.06 232 ALA A C 1
ATOM 1811 O O . ALA A 1 232 ? -13.861 7.640 -4.054 1.00 94.06 232 ALA A O 1
ATOM 1812 N N . GLN A 1 233 ? -12.066 8.189 -2.815 1.00 91.38 233 GLN A N 1
ATOM 1813 C CA . GLN A 1 233 ? -11.114 7.299 -3.500 1.00 91.38 233 GLN A CA 1
ATOM 1814 C C . GLN A 1 233 ? -11.495 5.817 -3.355 1.00 91.38 233 GLN A C 1
ATOM 1816 O O . GLN A 1 233 ? -11.364 5.038 -4.299 1.00 91.38 233 GLN A O 1
ATOM 1821 N N . GLU A 1 234 ? -11.983 5.432 -2.176 1.00 92.75 234 GLU A N 1
ATOM 1822 C CA . GLU A 1 234 ? -12.314 4.052 -1.817 1.00 92.75 234 GLU A CA 1
ATOM 1823 C C . GLU A 1 234 ? -13.766 3.663 -2.138 1.00 92.75 234 GLU A C 1
ATOM 1825 O O . GLU A 1 234 ? -14.170 2.519 -1.906 1.00 92.75 234 GLU A O 1
ATOM 1830 N N . GLY A 1 235 ? -14.573 4.607 -2.634 1.00 92.69 235 GLY A N 1
ATOM 1831 C CA . GLY A 1 235 ? -16.014 4.418 -2.817 1.00 92.69 235 GLY A CA 1
ATOM 1832 C C . GLY A 1 235 ? -16.752 4.120 -1.507 1.00 92.69 235 GLY A C 1
ATOM 1833 O O . GLY A 1 235 ? -17.785 3.450 -1.522 1.00 92.69 235 GLY A O 1
ATOM 1834 N N . ALA A 1 236 ? -16.207 4.562 -0.373 1.00 94.94 236 ALA A N 1
ATOM 1835 C CA . ALA A 1 236 ? -16.817 4.406 0.937 1.00 94.94 236 ALA A CA 1
ATOM 1836 C C . ALA A 1 236 ? -17.816 5.540 1.211 1.00 94.94 236 ALA A C 1
ATOM 1838 O O . ALA A 1 236 ? -17.655 6.665 0.738 1.00 94.94 236 ALA A O 1
ATOM 1839 N N . ALA A 1 237 ? -18.839 5.261 2.020 1.00 95.94 237 ALA A N 1
ATOM 1840 C CA . ALA A 1 237 ? -19.683 6.312 2.580 1.00 95.94 237 ALA A CA 1
ATOM 1841 C C . ALA A 1 237 ? -19.154 6.716 3.958 1.00 95.94 237 ALA A C 1
ATOM 1843 O O . ALA A 1 237 ? -18.881 5.857 4.800 1.00 95.94 237 ALA A O 1
ATOM 1844 N N . PHE A 1 238 ? -19.045 8.023 4.191 1.00 97.81 238 PHE A N 1
ATOM 1845 C CA . PHE A 1 238 ? -18.509 8.579 5.425 1.00 97.81 238 PHE A CA 1
ATOM 1846 C C . PHE A 1 238 ? -19.466 9.621 6.006 1.00 97.81 238 PHE A C 1
ATOM 1848 O O . PHE A 1 238 ? -19.815 10.598 5.347 1.00 97.81 238 PHE A O 1
ATOM 1855 N N . GLY A 1 239 ? -19.912 9.390 7.238 1.00 97.62 239 GLY A N 1
ATOM 1856 C CA . GLY A 1 239 ? -20.701 10.331 8.024 1.00 97.62 239 GLY A CA 1
ATOM 1857 C C . GLY A 1 239 ? -19.964 10.690 9.305 1.00 97.62 239 GLY A C 1
ATOM 1858 O O . GLY A 1 239 ? -19.513 9.808 10.028 1.00 97.62 239 GLY A O 1
ATOM 1859 N N . VAL A 1 240 ? -19.858 11.978 9.610 1.00 98.12 240 VAL A N 1
ATOM 1860 C CA . VAL A 1 240 ? -19.222 12.463 10.838 1.00 98.12 240 VAL A CA 1
ATOM 1861 C C . VAL A 1 240 ? -19.963 13.691 11.354 1.00 98.12 240 VAL A C 1
ATOM 1863 O O . VAL A 1 240 ? -20.394 14.540 10.576 1.00 98.12 240 VAL A O 1
ATOM 1866 N N . SER A 1 241 ? -20.136 13.786 12.671 1.00 98.19 241 SER A N 1
ATOM 1867 C CA . SER A 1 241 ? -20.716 14.963 13.322 1.00 98.19 241 SER A CA 1
ATOM 1868 C C . SER A 1 241 ? -20.093 15.187 14.691 1.00 98.19 241 SER A C 1
ATOM 1870 O O . SER A 1 241 ? -19.772 14.231 15.395 1.00 98.19 241 SER A O 1
ATOM 1872 N N . GLY A 1 242 ? -19.910 16.455 15.069 1.00 97.56 242 GLY A N 1
ATOM 1873 C CA . GLY A 1 242 ? -19.290 16.836 16.341 1.00 97.56 242 GLY A CA 1
ATOM 1874 C C . GLY A 1 242 ? -17.800 16.481 16.457 1.00 97.56 242 GLY A C 1
ATOM 1875 O O . GLY A 1 242 ? -17.253 16.519 17.556 1.00 97.56 242 GLY A O 1
ATOM 1876 N N . MET A 1 243 ? -17.145 16.140 15.342 1.00 98.25 243 MET A N 1
ATOM 1877 C CA . MET A 1 243 ? -15.708 15.875 15.245 1.00 98.25 243 MET A CA 1
ATOM 1878 C C . MET A 1 243 ? -15.119 16.658 14.066 1.00 98.25 243 MET A C 1
ATOM 1880 O O . MET A 1 243 ? -15.804 16.894 13.069 1.00 98.25 243 MET A O 1
ATOM 1884 N N . SER A 1 244 ? -13.850 17.033 14.175 1.00 97.94 244 SER A N 1
ATOM 1885 C CA . SER A 1 244 ? -13.095 17.783 13.171 1.00 97.94 244 SER A CA 1
ATOM 1886 C C . SER A 1 244 ? -12.090 16.880 12.456 1.00 97.94 244 SER A C 1
ATOM 1888 O O . SER A 1 244 ? -11.524 15.994 13.097 1.00 97.94 244 SER A O 1
ATOM 1890 N N . PRO A 1 245 ? -11.811 17.092 11.160 1.00 97.56 245 PRO A N 1
ATOM 1891 C CA . PRO A 1 245 ? -10.743 16.372 10.473 1.00 97.56 245 PRO A CA 1
ATOM 1892 C C . PRO A 1 245 ? -9.369 16.757 11.036 1.00 97.56 245 PRO A C 1
ATOM 1894 O O . PRO A 1 245 ? -9.156 17.892 11.465 1.00 97.56 245 PRO A O 1
ATOM 1897 N N . ILE A 1 246 ? -8.414 15.826 11.007 1.00 96.62 246 ILE A N 1
ATOM 1898 C CA . ILE A 1 246 ? -7.014 16.121 11.330 1.00 96.62 246 ILE A CA 1
ATOM 1899 C C . ILE A 1 246 ? -6.441 17.046 10.252 1.00 96.62 246 ILE A C 1
ATOM 1901 O O . ILE A 1 246 ? -6.342 16.695 9.074 1.00 96.62 246 ILE A O 1
ATOM 1905 N N . VAL A 1 247 ? -6.034 18.238 10.677 1.00 92.94 247 VAL A N 1
ATOM 1906 C CA . VAL A 1 247 ? -5.406 19.244 9.818 1.00 92.94 247 VAL A CA 1
ATOM 1907 C C . VAL A 1 247 ? -3.888 19.141 9.877 1.00 92.94 247 VAL A C 1
ATOM 1909 O O . VAL A 1 247 ? -3.315 18.701 10.873 1.00 92.94 247 VAL A O 1
ATOM 1912 N N . GLU A 1 248 ? -3.238 19.552 8.795 1.00 87.75 248 GLU A N 1
ATOM 1913 C CA . GLU A 1 248 ? -1.780 19.600 8.708 1.00 87.75 248 GLU A CA 1
ATOM 1914 C C . GLU A 1 248 ? -1.199 20.527 9.780 1.00 87.75 248 GLU A C 1
ATOM 1916 O O . GLU A 1 248 ? -1.805 21.545 10.116 1.00 87.75 248 GLU A O 1
ATOM 1921 N N . ASN A 1 249 ? -0.046 20.156 10.340 1.00 85.69 249 ASN A N 1
ATOM 1922 C CA . ASN A 1 249 ? 0.626 20.866 11.437 1.00 85.69 249 ASN A CA 1
ATOM 1923 C C . ASN A 1 249 ? -0.162 20.959 12.762 1.00 85.69 249 ASN A C 1
ATOM 1925 O O . ASN A 1 249 ? 0.316 21.573 13.714 1.00 85.69 249 ASN A O 1
ATOM 1929 N N . GLY A 1 250 ? -1.343 20.340 12.872 1.00 89.00 250 GLY A N 1
ATOM 1930 C CA . GLY A 1 250 ? -2.048 20.202 14.148 1.00 89.00 250 GLY A CA 1
ATOM 1931 C C . GLY A 1 250 ? -1.397 19.154 15.058 1.00 89.00 250 GLY A C 1
ATOM 1932 O O . GLY A 1 250 ? -0.746 18.232 14.579 1.00 89.00 250 GLY A O 1
ATOM 1933 N N . GLN A 1 251 ? -1.628 19.219 16.373 1.00 90.38 251 GLN A N 1
ATOM 1934 C CA . GLN A 1 251 ? -1.067 18.249 17.333 1.00 90.38 251 GLN A CA 1
ATOM 1935 C C . GLN A 1 251 ? -1.357 16.786 16.938 1.00 90.38 251 GLN A C 1
ATOM 1937 O O . GLN A 1 251 ? -0.461 15.946 16.934 1.00 90.38 251 GLN A O 1
ATOM 1942 N N . ASN A 1 252 ? -2.596 16.492 16.530 1.00 93.31 252 ASN A N 1
ATOM 1943 C CA . ASN A 1 252 ? -3.012 15.142 16.133 1.00 93.31 252 ASN A CA 1
ATOM 1944 C C . ASN A 1 252 ? -2.376 14.660 14.817 1.00 93.31 252 ASN A C 1
ATOM 1946 O O . ASN A 1 252 ? -2.332 13.456 14.562 1.00 93.31 252 ASN A O 1
ATOM 1950 N N . TYR A 1 253 ? -1.857 15.574 13.990 1.00 93.19 253 TYR A N 1
ATOM 1951 C CA . TYR A 1 253 ? -1.162 15.241 12.745 1.00 93.19 253 TYR A CA 1
ATOM 1952 C C . TYR A 1 253 ? 0.126 14.457 13.006 1.00 93.19 253 TYR A C 1
ATOM 1954 O O . TYR A 1 253 ? 0.444 13.518 12.277 1.00 93.19 253 TYR A O 1
ATOM 1962 N N . THR A 1 254 ? 0.832 14.790 14.088 1.00 91.62 254 THR A N 1
ATOM 1963 C CA . THR A 1 254 ? 2.085 14.140 14.491 1.00 91.62 254 THR A CA 1
ATOM 1964 C C . THR A 1 254 ? 1.898 12.662 14.844 1.00 91.62 254 THR A C 1
ATOM 1966 O O . THR A 1 254 ? 2.843 11.886 14.723 1.00 91.62 254 THR A O 1
ATOM 1969 N N . TYR A 1 255 ? 0.683 12.260 15.234 1.00 94.62 255 TYR A N 1
ATOM 1970 C CA . TYR A 1 255 ? 0.361 10.891 15.659 1.00 94.62 255 TYR A CA 1
ATOM 1971 C C . TYR A 1 255 ? -0.347 10.055 14.580 1.00 94.62 255 TYR A C 1
ATOM 1973 O O . TYR A 1 255 ? -0.467 8.835 14.714 1.00 94.62 255 TYR A O 1
ATOM 1981 N N . SER A 1 256 ? -0.818 10.688 13.501 1.00 94.56 256 SER A N 1
ATOM 1982 C CA . SER A 1 256 ? -1.493 10.000 12.399 1.00 94.56 256 SER A CA 1
ATOM 1983 C C . SER A 1 256 ? -0.492 9.521 11.352 1.00 94.56 256 SER A C 1
ATOM 1985 O O . SER A 1 256 ? 0.217 10.327 10.751 1.00 94.56 256 SER A O 1
ATOM 1987 N N . LEU A 1 257 ? -0.494 8.222 11.047 1.00 94.06 257 LEU A N 1
ATOM 1988 C CA . LEU A 1 257 ? 0.392 7.629 10.039 1.00 94.06 257 LEU A CA 1
ATOM 1989 C C . LEU A 1 257 ? 0.288 8.332 8.669 1.00 94.06 257 LEU A C 1
ATOM 1991 O O . LEU A 1 257 ? 1.299 8.648 8.037 1.00 94.06 257 LEU A O 1
ATOM 1995 N N . GLY A 1 258 ? -0.938 8.640 8.235 1.00 94.19 258 GLY A N 1
ATOM 1996 C CA . GLY A 1 258 ? -1.220 9.332 6.972 1.00 94.19 258 GLY A CA 1
ATOM 1997 C C . GLY A 1 258 ? -1.495 10.833 7.094 1.00 94.19 258 GLY A C 1
ATOM 1998 O O . GLY A 1 258 ? -1.823 11.471 6.098 1.00 94.19 258 GLY A O 1
ATOM 1999 N N . GLY A 1 259 ? -1.436 11.401 8.304 1.00 94.31 259 GLY A N 1
ATOM 2000 C CA . GLY A 1 259 ? -1.899 12.771 8.545 1.00 94.31 259 GLY A CA 1
ATOM 2001 C C . GLY A 1 259 ? -3.405 12.961 8.301 1.00 94.31 259 GLY A C 1
ATOM 2002 O O . GLY A 1 259 ? -3.831 14.064 7.967 1.00 94.31 259 GLY A O 1
ATOM 2003 N N . LYS A 1 260 ? -4.189 11.880 8.402 1.00 95.88 260 LYS A N 1
ATOM 2004 C CA . LYS A 1 260 ? -5.642 11.794 8.166 1.00 95.88 260 LYS A CA 1
ATOM 2005 C C . LYS A 1 260 ? -6.340 11.188 9.396 1.00 95.88 260 LYS A C 1
ATOM 2007 O O . LYS A 1 260 ? -5.695 10.501 10.194 1.00 95.88 260 LYS A O 1
ATOM 2012 N N . GLY A 1 261 ? -7.630 11.457 9.563 1.00 97.94 261 GLY A N 1
ATOM 2013 C CA . GLY A 1 261 ? -8.430 11.034 10.715 1.00 97.94 261 GLY A CA 1
ATOM 2014 C C . GLY A 1 261 ? -9.385 12.131 11.177 1.00 97.94 261 GLY A C 1
ATOM 2015 O O . GLY A 1 261 ? -9.434 13.214 10.592 1.00 97.94 261 GLY A O 1
ATOM 2016 N N . VAL A 1 262 ? -10.099 11.879 12.271 1.00 98.56 262 VAL A N 1
ATOM 2017 C CA . VAL A 1 262 ? -10.994 12.848 12.914 1.00 98.56 262 VAL A CA 1
ATOM 2018 C C . VAL A 1 262 ? -10.761 12.908 14.415 1.00 98.56 262 VAL A C 1
ATOM 2020 O O . VAL A 1 262 ? -10.337 11.932 15.028 1.00 98.56 262 VAL A O 1
ATOM 2023 N N . TYR A 1 263 ? -11.065 14.042 15.034 1.00 98.56 263 TYR A N 1
ATOM 2024 C CA . TYR A 1 263 ? -10.916 14.219 16.470 1.00 98.56 263 TYR A CA 1
ATOM 2025 C C . TYR A 1 263 ? -11.981 15.137 17.069 1.00 98.56 263 TYR A C 1
ATOM 2027 O O . TYR A 1 263 ? -12.549 15.991 16.394 1.00 98.56 263 TYR A O 1
ATOM 2035 N N . ALA A 1 264 ? -12.218 14.989 18.364 1.00 98.06 264 ALA A N 1
ATOM 2036 C CA . ALA A 1 264 ? -12.960 15.920 19.196 1.00 98.06 264 ALA A CA 1
ATOM 2037 C C . ALA A 1 264 ? -12.120 16.250 20.433 1.00 98.06 264 ALA A C 1
ATOM 2039 O O . ALA A 1 264 ? -11.436 15.380 20.966 1.00 98.06 264 ALA A O 1
ATOM 2040 N N . VAL A 1 265 ? -12.157 17.508 20.877 1.00 97.00 265 VAL A N 1
ATOM 2041 C CA . VAL A 1 265 ? -11.388 17.970 22.050 1.00 97.00 265 VAL A CA 1
ATOM 2042 C C . VAL A 1 265 ? -12.192 17.815 23.343 1.00 97.00 265 VAL A C 1
ATOM 2044 O O . VAL A 1 265 ? -11.629 17.509 24.385 1.00 97.00 265 VAL A O 1
ATOM 2047 N N . ALA A 1 266 ? -13.509 18.024 23.279 1.00 96.38 266 ALA A N 1
ATOM 2048 C CA . ALA A 1 266 ? -14.405 17.988 24.433 1.00 96.38 266 ALA A CA 1
ATOM 2049 C C . ALA A 1 266 ? -15.828 17.592 24.002 1.00 96.38 266 ALA A C 1
ATOM 2051 O O . ALA A 1 266 ? -16.766 18.386 24.077 1.00 96.38 266 ALA A O 1
ATOM 2052 N N . ALA A 1 267 ? -15.989 16.380 23.469 1.00 97.50 267 ALA A N 1
ATOM 2053 C CA . ALA A 1 267 ? -17.297 15.892 23.045 1.00 97.50 267 ALA A CA 1
ATOM 2054 C C . ALA A 1 267 ? -18.227 15.636 24.249 1.00 97.50 267 ALA A C 1
ATOM 2056 O O . ALA A 1 267 ? -17.776 15.270 25.334 1.00 97.50 267 ALA A O 1
ATOM 2057 N N . THR A 1 268 ? -19.537 15.805 24.049 1.00 96.62 268 THR A N 1
ATOM 2058 C CA . THR A 1 268 ? -20.567 15.712 25.107 1.00 96.62 268 THR A CA 1
ATOM 2059 C C . THR A 1 268 ? -21.473 14.482 24.987 1.00 96.62 268 THR A C 1
ATOM 2061 O O . THR A 1 268 ? -22.484 14.393 25.676 1.00 96.62 268 THR A O 1
ATOM 2064 N N . GLY A 1 269 ? -21.143 13.535 24.103 1.00 96.50 269 GLY A N 1
ATOM 2065 C CA . GLY A 1 269 ? -21.911 12.306 23.867 1.00 96.50 269 GLY A CA 1
ATOM 2066 C C . GLY A 1 269 ? -22.770 12.311 22.598 1.00 96.50 269 GLY A C 1
ATOM 2067 O O . GLY A 1 269 ? -23.317 11.275 22.237 1.00 96.50 269 GLY A O 1
ATOM 2068 N N . SER A 1 270 ? -22.890 13.438 21.889 1.00 97.25 270 SER A N 1
ATOM 2069 C CA . SER A 1 270 ? -23.659 13.526 20.631 1.00 97.25 270 SER A CA 1
ATOM 2070 C C . SER A 1 270 ? -22.816 13.337 19.365 1.00 97.25 270 SER A C 1
ATOM 2072 O O . SER A 1 270 ? -23.367 13.082 18.293 1.00 97.25 270 SER A O 1
ATOM 2074 N N . ALA A 1 271 ? -21.490 13.448 19.477 1.00 98.25 271 ALA A N 1
ATOM 2075 C CA . ALA A 1 271 ? -20.582 13.266 18.354 1.00 98.25 271 ALA A CA 1
ATOM 2076 C C . ALA A 1 271 ? -20.555 11.799 17.889 1.00 98.25 271 ALA A C 1
ATOM 2078 O O . ALA A 1 271 ? -20.691 10.867 18.689 1.00 98.25 271 ALA A O 1
ATOM 2079 N N . TYR A 1 272 ? -20.395 11.602 16.580 1.00 98.12 272 TYR A N 1
ATOM 2080 C CA . TYR A 1 272 ? -20.407 10.281 15.958 1.00 98.12 272 TYR A CA 1
ATOM 2081 C C . TYR A 1 272 ? -19.552 10.217 14.691 1.00 98.12 272 TYR A C 1
ATOM 2083 O O . TYR A 1 272 ? -19.287 11.229 14.039 1.00 98.12 272 TYR A O 1
ATOM 2091 N N . LEU A 1 273 ? -19.210 8.984 14.314 1.00 98.38 273 LEU A N 1
ATOM 2092 C CA . LEU A 1 273 ? -18.616 8.620 13.030 1.00 98.38 273 LEU A CA 1
ATOM 2093 C C . LEU A 1 273 ? -19.301 7.359 12.478 1.00 98.38 273 LEU A C 1
ATOM 2095 O O . LEU A 1 273 ? -19.615 6.437 13.223 1.00 98.38 273 LEU A O 1
ATOM 2099 N N . ASP A 1 274 ? -19.562 7.302 11.179 1.00 97.62 274 ASP A N 1
ATOM 2100 C CA . ASP A 1 274 ? -20.075 6.132 10.458 1.00 97.62 274 ASP A CA 1
ATOM 2101 C C . ASP A 1 274 ? -19.242 5.961 9.185 1.00 97.62 274 ASP A C 1
ATOM 2103 O O . ASP A 1 274 ? -19.213 6.857 8.340 1.00 97.62 274 ASP A O 1
ATOM 2107 N N . TRP A 1 275 ? -18.535 4.840 9.071 1.00 98.00 275 TRP A N 1
ATOM 2108 C CA . TRP A 1 275 ? -17.687 4.518 7.929 1.00 98.00 275 TRP A CA 1
ATOM 2109 C C . TRP A 1 275 ? -18.149 3.223 7.274 1.00 98.00 275 TRP A C 1
ATOM 2111 O O . TRP A 1 275 ? -18.139 2.164 7.902 1.00 98.00 275 TRP A O 1
ATOM 2121 N N . ARG A 1 276 ? -18.519 3.292 5.996 1.00 96.06 276 ARG A N 1
ATOM 2122 C CA . ARG A 1 276 ? -19.084 2.173 5.234 1.00 96.06 276 ARG A CA 1
ATOM 2123 C C . ARG A 1 276 ? -18.198 1.869 4.032 1.00 96.06 276 ARG A C 1
ATOM 2125 O O . ARG A 1 276 ? -18.310 2.584 3.035 1.00 96.06 276 ARG A O 1
ATOM 2132 N N . PRO A 1 277 ? -17.316 0.855 4.103 1.00 94.38 277 PRO A N 1
ATOM 2133 C CA . PRO A 1 277 ? -16.454 0.502 2.981 1.00 94.38 277 PRO A CA 1
ATOM 2134 C C . PRO A 1 277 ? -17.269 0.191 1.719 1.00 94.38 277 PRO A C 1
ATOM 2136 O O . PRO A 1 277 ? -18.312 -0.454 1.795 1.00 94.38 277 PRO A O 1
ATOM 2139 N N . GLY A 1 278 ? -16.770 0.587 0.544 1.00 90.88 278 GLY A N 1
ATOM 2140 C CA . GLY A 1 278 ? -17.437 0.333 -0.743 1.00 90.88 278 GLY A CA 1
ATOM 2141 C C . GLY A 1 278 ? -17.421 -1.132 -1.208 1.00 90.88 278 GLY A C 1
ATOM 2142 O O . GLY A 1 278 ? -17.851 -1.439 -2.318 1.00 90.88 278 GLY A O 1
ATOM 2143 N N . SER A 1 279 ? -16.885 -2.050 -0.401 1.00 90.75 279 SER A N 1
ATOM 2144 C CA . SER A 1 279 ? -16.723 -3.468 -0.739 1.00 90.75 279 SER A CA 1
ATOM 2145 C C . SER A 1 279 ? -16.835 -4.363 0.499 1.00 90.75 279 SER A C 1
ATOM 2147 O O . SER A 1 279 ? -16.848 -3.869 1.628 1.00 90.75 279 SER A O 1
ATOM 2149 N N . ALA A 1 280 ? -16.994 -5.674 0.286 1.00 89.81 280 ALA A N 1
ATOM 2150 C CA . ALA A 1 280 ? -17.243 -6.628 1.366 1.00 89.81 280 ALA A CA 1
ATOM 2151 C C . ALA A 1 280 ? -16.096 -6.682 2.391 1.00 89.81 280 ALA A C 1
ATOM 2153 O O . ALA A 1 280 ? -14.923 -6.651 2.033 1.00 89.81 280 ALA A O 1
ATOM 2154 N N . TRP A 1 281 ? -16.448 -6.807 3.667 1.00 92.69 281 TRP A N 1
ATOM 2155 C CA . TRP A 1 281 ? -15.531 -6.979 4.792 1.00 92.69 281 TRP A CA 1
ATOM 2156 C C . TRP A 1 281 ? -16.191 -7.896 5.834 1.00 92.69 281 TRP A C 1
ATOM 2158 O O . TRP A 1 281 ? -17.391 -8.143 5.752 1.00 92.69 281 TRP A O 1
ATOM 2168 N N . LYS A 1 282 ? -15.415 -8.420 6.787 1.00 90.81 282 LYS A N 1
ATOM 2169 C CA . LYS A 1 282 ? -15.844 -9.307 7.887 1.00 90.81 282 LYS A CA 1
ATOM 2170 C C . LYS A 1 282 ? -15.426 -8.777 9.249 1.00 90.81 282 LYS A C 1
ATOM 2172 O O . LYS A 1 282 ? -16.193 -8.854 10.207 1.00 90.81 282 LYS A O 1
ATOM 2177 N N . SER A 1 283 ? -14.219 -8.234 9.326 1.00 93.50 283 SER A N 1
ATOM 2178 C CA . SER A 1 283 ? -13.683 -7.598 10.520 1.00 93.50 283 SER A CA 1
ATOM 2179 C C . SER A 1 283 ? -12.971 -6.296 10.170 1.00 93.50 283 SER A C 1
ATOM 2181 O O . SER A 1 283 ? -12.551 -6.070 9.032 1.00 93.50 283 SER A O 1
ATOM 2183 N N . ALA A 1 284 ? -12.890 -5.402 11.145 1.00 96.38 284 ALA A N 1
ATOM 2184 C CA . ALA A 1 284 ? -12.213 -4.127 11.039 1.00 96.38 284 ALA A CA 1
ATOM 2185 C C . ALA A 1 284 ? -11.410 -3.884 12.316 1.00 96.38 284 ALA A C 1
ATOM 2187 O O . ALA A 1 284 ? -11.970 -3.929 13.410 1.00 96.38 284 ALA A O 1
ATOM 2188 N N . ARG A 1 285 ? -10.120 -3.579 12.185 1.00 97.88 285 ARG A N 1
ATOM 2189 C CA . ARG A 1 285 ? -9.313 -3.057 13.294 1.00 97.88 285 ARG A CA 1
ATOM 2190 C C . ARG A 1 285 ? -9.315 -1.542 13.236 1.00 97.88 285 ARG A C 1
ATOM 2192 O O . ARG A 1 285 ? -8.776 -0.977 12.289 1.00 97.88 285 ARG A O 1
ATOM 2199 N N . VAL A 1 286 ? -9.916 -0.887 14.221 1.00 98.50 286 VAL A N 1
ATOM 2200 C CA . VAL A 1 286 ? -10.079 0.572 14.249 1.00 98.50 286 VAL A CA 1
ATOM 2201 C C . VAL A 1 286 ? -9.049 1.186 15.178 1.00 98.50 286 VAL A C 1
ATOM 2203 O O . VAL A 1 286 ? -8.947 0.792 16.337 1.00 98.50 286 VAL A O 1
ATOM 2206 N N . TYR A 1 287 ? -8.299 2.158 14.667 1.00 98.75 287 TYR A N 1
ATOM 2207 C CA . TYR A 1 287 ? -7.168 2.775 15.352 1.00 98.75 287 TYR A CA 1
ATOM 2208 C C . TYR A 1 287 ? -7.543 4.131 15.949 1.00 98.75 287 TYR A C 1
ATOM 2210 O O . TYR A 1 287 ? -8.187 4.959 15.295 1.00 98.75 287 TYR A O 1
ATOM 2218 N N . TYR A 1 288 ? -7.092 4.377 17.175 1.00 98.75 288 TYR A N 1
ATOM 2219 C CA . TYR A 1 288 ? -7.377 5.591 17.934 1.00 98.75 288 TYR A CA 1
ATOM 2220 C C . TYR A 1 288 ? -6.164 6.046 18.750 1.00 98.75 288 TYR A C 1
ATOM 2222 O O . TYR A 1 288 ? -5.223 5.286 18.974 1.00 98.75 288 TYR A O 1
ATOM 2230 N N . LEU A 1 289 ? -6.177 7.299 19.197 1.00 98.44 289 LEU A N 1
ATOM 2231 C CA . LEU A 1 289 ? -5.133 7.851 20.059 1.00 98.44 289 LEU A CA 1
ATOM 2232 C C . LEU A 1 289 ? -5.493 7.635 21.532 1.00 98.44 289 LEU A C 1
ATOM 2234 O O . LEU A 1 289 ? -6.528 8.119 21.989 1.00 98.44 289 LEU A O 1
ATOM 2238 N N . LYS A 1 290 ? -4.622 6.950 22.273 1.00 98.25 290 LYS A N 1
ATOM 2239 C CA . LYS A 1 290 ? -4.566 7.023 23.736 1.00 98.25 290 LYS A CA 1
ATOM 2240 C C . LYS A 1 290 ? -3.831 8.299 24.129 1.00 98.25 290 LYS A C 1
ATOM 2242 O O . LYS A 1 290 ? -2.801 8.596 23.522 1.00 98.25 290 LYS A O 1
ATOM 2247 N N . GLN A 1 291 ? -4.363 9.058 25.084 1.00 97.38 291 GLN A N 1
ATOM 2248 C CA . GLN A 1 291 ? -3.805 10.367 25.434 1.00 97.38 291 GLN A CA 1
ATOM 2249 C C . GLN A 1 291 ? -4.175 10.850 26.845 1.00 97.38 291 GLN A C 1
ATOM 2251 O O . GLN A 1 291 ? -5.226 10.465 27.375 1.00 97.38 291 GLN A O 1
ATOM 2256 N N . PRO A 1 292 ? -3.367 11.765 27.420 1.00 96.69 292 PRO A N 1
ATOM 2257 C CA . PRO A 1 292 ? -3.724 12.486 28.637 1.00 96.69 292 PRO A CA 1
ATOM 2258 C C . PRO A 1 292 ? -5.025 13.262 28.465 1.00 96.69 292 PRO A C 1
ATOM 2260 O O . PRO A 1 292 ? -5.223 13.947 27.462 1.00 96.69 292 PRO A O 1
ATOM 2263 N N . GLY A 1 293 ? -5.921 13.145 29.446 1.00 96.50 293 GLY A N 1
ATOM 2264 C CA . GLY A 1 293 ? -7.254 13.747 29.357 1.00 96.50 293 GLY A CA 1
ATOM 2265 C C . GLY A 1 293 ? -8.119 13.150 28.242 1.00 96.50 293 GLY A C 1
ATOM 2266 O O . GLY A 1 293 ? -9.004 13.836 27.734 1.00 96.50 293 GLY A O 1
ATOM 2267 N N . GLY A 1 294 ? -7.840 11.902 27.842 1.00 97.81 294 GLY A N 1
ATOM 2268 C CA . GLY A 1 294 ? -8.640 11.145 26.887 1.00 97.81 294 GLY A CA 1
ATOM 2269 C C . GLY A 1 294 ? -10.122 11.055 27.264 1.00 97.81 294 GLY A C 1
ATOM 2270 O O . GLY A 1 294 ? -10.571 11.487 28.325 1.00 97.81 294 GLY A O 1
ATOM 2271 N N . GLY A 1 295 ? -10.900 10.525 26.339 1.00 98.31 295 GLY A N 1
ATOM 2272 C CA . GLY A 1 295 ? -12.343 10.424 26.427 1.00 98.31 295 GLY A CA 1
ATOM 2273 C C . GLY A 1 295 ? -12.826 8.989 26.296 1.00 98.31 295 GLY A C 1
ATOM 2274 O O . GLY A 1 295 ? -12.055 8.037 26.397 1.00 98.31 295 GLY A O 1
ATOM 2275 N N . THR A 1 296 ? -14.113 8.831 26.016 1.00 98.62 296 THR A N 1
ATOM 2276 C CA . THR A 1 296 ? -14.704 7.519 25.738 1.00 98.62 296 THR A CA 1
ATOM 2277 C C . THR A 1 296 ? -15.555 7.554 24.480 1.00 98.62 296 THR A C 1
ATOM 2279 O O . THR A 1 296 ? -16.008 8.613 24.042 1.00 98.62 296 THR A O 1
ATOM 2282 N N . PHE A 1 297 ? -15.770 6.391 23.874 1.00 98.75 297 PHE A N 1
ATOM 2283 C CA . PHE A 1 297 ? -16.721 6.217 22.780 1.00 98.75 297 PHE A CA 1
ATOM 2284 C C . PHE A 1 297 ? -17.254 4.785 22.748 1.00 98.75 297 PHE A C 1
ATOM 2286 O O . PHE A 1 297 ? -16.599 3.864 23.232 1.00 98.75 297 PHE A O 1
ATOM 2293 N N . ASN A 1 298 ? -18.419 4.576 22.134 1.00 98.62 298 ASN A N 1
ATOM 2294 C CA . ASN A 1 298 ? -18.922 3.240 21.825 1.00 98.62 298 ASN A CA 1
ATOM 2295 C C . ASN A 1 298 ? -18.690 2.918 20.350 1.00 98.62 298 ASN A C 1
ATOM 2297 O O . ASN A 1 298 ? -18.915 3.770 19.491 1.00 98.62 298 ASN A O 1
ATOM 2301 N N . ILE A 1 299 ? -18.260 1.695 20.049 1.00 98.00 299 ILE A N 1
ATOM 2302 C CA . ILE A 1 299 ? -17.978 1.246 18.686 1.00 98.00 299 ILE A CA 1
ATOM 2303 C C . ILE A 1 299 ? -18.579 -0.124 18.383 1.00 98.00 299 ILE A C 1
ATOM 2305 O O . ILE A 1 299 ? -18.579 -1.030 19.215 1.00 98.00 299 ILE A O 1
ATOM 2309 N N . GLY A 1 300 ? -19.076 -0.277 17.162 1.00 95.69 300 GLY A N 1
ATOM 2310 C CA . GLY A 1 300 ? -19.585 -1.538 16.645 1.00 95.69 300 GLY A CA 1
ATOM 2311 C C . GLY A 1 300 ? -19.888 -1.451 15.156 1.00 95.69 300 GLY A C 1
ATOM 2312 O O . GLY A 1 300 ? -19.380 -0.575 14.452 1.00 95.69 300 GLY A O 1
ATOM 2313 N N . THR A 1 301 ? -20.726 -2.355 14.665 1.00 94.12 301 THR A N 1
ATOM 2314 C CA . THR A 1 301 ? -21.252 -2.275 13.294 1.00 94.12 301 THR A CA 1
ATOM 2315 C C . THR A 1 301 ? -22.328 -1.187 13.189 1.00 94.12 301 THR A C 1
ATOM 2317 O O . THR A 1 301 ? -23.012 -0.886 14.168 1.00 94.12 301 THR A O 1
ATOM 2320 N N . SER A 1 302 ? -22.483 -0.562 12.015 1.00 89.94 302 SER A N 1
ATOM 2321 C CA . SER A 1 302 ? -23.369 0.608 11.834 1.00 89.94 302 SER A CA 1
ATOM 2322 C C . SER A 1 302 ? -24.853 0.367 12.134 1.00 89.94 302 SER A C 1
ATOM 2324 O O . SER A 1 302 ? -25.612 1.326 12.258 1.00 89.94 302 SER A O 1
ATOM 2326 N N . ASP A 1 303 ? -25.277 -0.886 12.237 1.00 87.88 303 ASP A N 1
ATOM 2327 C CA . ASP A 1 303 ? -26.645 -1.304 12.527 1.00 87.88 303 ASP A CA 1
ATOM 2328 C C . ASP A 1 303 ? -26.861 -1.815 13.958 1.00 87.88 303 ASP A C 1
ATOM 2330 O O . ASP A 1 303 ? -27.993 -2.126 14.331 1.00 87.88 303 ASP A O 1
ATOM 2334 N N . GLN A 1 304 ? -25.813 -1.869 14.782 1.00 90.06 304 GLN A N 1
ATOM 2335 C CA . GLN A 1 304 ? -25.946 -2.191 16.199 1.00 90.06 304 GLN A CA 1
ATOM 2336 C C . GLN A 1 304 ? -26.566 -1.036 16.991 1.00 90.06 304 GLN A C 1
ATOM 2338 O O . GLN A 1 304 ? -26.355 0.147 16.713 1.00 90.06 304 GLN A O 1
ATOM 2343 N N . THR A 1 305 ? -27.309 -1.386 18.041 1.00 91.88 305 THR A N 1
ATOM 2344 C CA . THR A 1 305 ? -27.702 -0.424 19.073 1.00 91.88 305 THR A CA 1
ATOM 2345 C C . THR A 1 305 ? -26.488 -0.079 19.935 1.00 91.88 305 THR A C 1
ATOM 2347 O O . THR A 1 305 ? -25.601 -0.908 20.124 1.00 91.88 305 THR A O 1
ATOM 2350 N N . VAL A 1 306 ? -26.459 1.123 20.518 1.00 93.62 306 VAL A N 1
ATOM 2351 C CA . VAL A 1 306 ? -25.346 1.558 21.388 1.00 93.62 306 VAL A CA 1
ATOM 2352 C C . VAL A 1 306 ? -25.116 0.587 22.555 1.00 93.62 306 VAL A C 1
ATOM 2354 O O . VAL A 1 306 ? -23.976 0.338 22.925 1.00 93.62 306 VAL A O 1
ATOM 2357 N N . ALA A 1 307 ? -26.177 -0.028 23.088 1.00 93.38 307 ALA A N 1
ATOM 2358 C CA . ALA A 1 307 ? -26.077 -1.016 24.165 1.00 93.38 307 ALA A CA 1
ATOM 2359 C C . ALA A 1 307 ? -25.332 -2.306 23.762 1.00 93.38 307 ALA A C 1
ATOM 2361 O O . ALA A 1 307 ? -24.813 -3.000 24.630 1.00 93.38 307 ALA A O 1
ATOM 2362 N N . ALA A 1 308 ? -25.284 -2.631 22.467 1.00 91.19 308 ALA A N 1
ATOM 2363 C CA . ALA A 1 308 ? -24.551 -3.778 21.930 1.00 91.19 308 ALA A CA 1
ATOM 2364 C C . ALA A 1 308 ? -23.128 -3.417 21.457 1.00 91.19 308 ALA A C 1
ATOM 2366 O O . ALA A 1 308 ? -22.377 -4.305 21.057 1.00 91.19 308 ALA A O 1
ATOM 2367 N N . MET A 1 309 ? -22.766 -2.130 21.471 1.00 94.44 309 MET A N 1
ATOM 2368 C CA . MET A 1 309 ? -21.453 -1.641 21.054 1.00 94.44 309 MET A CA 1
ATOM 2369 C C . MET A 1 309 ? -20.435 -1.721 22.195 1.00 94.44 309 MET A C 1
ATOM 2371 O O . MET A 1 309 ? -20.757 -1.514 23.366 1.00 94.44 309 MET A O 1
ATOM 2375 N N . VAL A 1 310 ? -19.172 -1.946 21.843 1.00 95.75 310 VAL A N 1
ATOM 2376 C CA . VAL A 1 310 ? -18.059 -1.980 22.796 1.00 95.75 310 VAL A CA 1
ATOM 2377 C C . VAL A 1 310 ? -17.734 -0.561 23.249 1.00 95.75 310 VAL A C 1
ATOM 2379 O O . VAL A 1 310 ? -17.538 0.320 22.415 1.00 95.75 310 VAL A O 1
ATOM 2382 N N . SER A 1 311 ? -17.660 -0.333 24.560 1.00 97.94 311 SER A N 1
ATOM 2383 C CA . SER A 1 311 ? -17.174 0.932 25.120 1.00 97.94 311 SER A CA 1
ATOM 2384 C C . SER A 1 311 ? -15.649 0.939 25.149 1.00 97.94 311 SER A C 1
ATOM 2386 O O . SER A 1 311 ? -15.035 -0.001 25.650 1.00 97.94 311 SER A O 1
ATOM 2388 N N . VAL A 1 312 ? -15.042 2.010 24.650 1.00 98.50 312 VAL A N 1
ATOM 2389 C CA . VAL A 1 312 ? -13.593 2.216 24.616 1.00 98.50 312 VAL A CA 1
ATOM 2390 C C . VAL A 1 312 ? -13.246 3.455 25.428 1.00 98.50 312 VAL A C 1
ATOM 2392 O O . VAL A 1 312 ? -13.868 4.502 25.255 1.00 98.50 312 VAL A O 1
ATOM 2395 N N . ASP A 1 313 ? -12.239 3.324 26.288 1.00 98.50 313 ASP A N 1
ATOM 2396 C CA . ASP A 1 313 ? -11.611 4.418 27.028 1.00 98.50 313 ASP A CA 1
ATOM 2397 C C . ASP A 1 313 ? -10.258 4.759 26.379 1.00 98.50 313 ASP A C 1
ATOM 2399 O O . ASP A 1 313 ? -9.444 3.870 26.093 1.00 98.50 313 ASP A O 1
ATOM 2403 N N . THR A 1 314 ? -10.043 6.042 26.084 1.00 98.44 314 THR A N 1
ATOM 2404 C CA . THR A 1 314 ? -8.815 6.556 25.467 1.00 98.44 314 THR A CA 1
ATOM 2405 C C . THR A 1 314 ? -7.895 7.275 26.453 1.00 98.44 314 THR A C 1
ATOM 2407 O O . THR A 1 314 ? -6.839 7.764 26.041 1.00 98.44 314 THR A O 1
ATOM 2410 N N . VAL A 1 315 ? -8.247 7.330 27.740 1.00 98.38 315 VAL A N 1
ATOM 2411 C CA . VAL A 1 315 ? -7.409 7.928 28.785 1.00 98.38 315 VAL A CA 1
ATOM 2412 C C . VAL A 1 315 ? -6.101 7.149 28.936 1.00 98.38 315 VAL A C 1
ATOM 2414 O O . VAL A 1 315 ? -6.073 5.922 29.036 1.00 98.38 315 VAL A O 1
ATOM 2417 N N . SER A 1 316 ? -4.987 7.878 28.951 1.00 97.06 316 SER A N 1
ATOM 2418 C CA . SER A 1 316 ? -3.659 7.344 29.251 1.00 97.06 316 SER A CA 1
ATOM 2419 C C . SER A 1 316 ? -2.734 8.453 29.745 1.00 97.06 316 SER A C 1
ATOM 2421 O O . SER A 1 316 ? -2.890 9.600 29.347 1.00 97.06 316 SER A O 1
ATOM 2423 N N . ASP A 1 317 ? -1.739 8.123 30.568 1.00 95.25 317 ASP A N 1
ATOM 2424 C CA . ASP A 1 317 ? -0.744 9.099 31.042 1.00 95.25 317 ASP A CA 1
ATOM 2425 C C . ASP A 1 317 ? 0.233 9.549 29.940 1.00 95.25 317 ASP A C 1
ATOM 2427 O O . ASP A 1 317 ? 0.987 10.506 30.116 1.00 95.25 317 ASP A O 1
ATOM 2431 N N . SER A 1 318 ? 0.228 8.875 28.787 1.00 94.62 318 SER A N 1
ATOM 2432 C CA . SER A 1 318 ? 1.082 9.182 27.643 1.00 94.62 318 SER A CA 1
ATOM 2433 C C . SER A 1 318 ? 0.335 9.040 26.317 1.00 94.62 318 SER A C 1
ATOM 2435 O O . SER A 1 318 ? -0.730 8.427 26.229 1.00 94.62 318 SER A O 1
ATOM 2437 N N . PHE A 1 319 ? 0.892 9.647 25.267 1.00 95.38 319 PHE A N 1
ATOM 2438 C CA . PHE A 1 319 ? 0.383 9.466 23.911 1.00 95.38 319 PHE A CA 1
ATOM 2439 C C . PHE A 1 319 ? 0.775 8.086 23.381 1.00 95.38 319 PHE A C 1
ATOM 2441 O O . PHE A 1 319 ? 1.934 7.682 23.478 1.00 95.38 319 PHE A O 1
ATOM 2448 N N . GLY A 1 320 ? -0.179 7.375 22.785 1.00 96.75 320 GLY A N 1
ATOM 2449 C CA . GLY A 1 320 ? 0.083 6.074 22.179 1.00 96.75 320 GLY A CA 1
ATOM 2450 C C . GLY A 1 320 ? -1.030 5.605 21.255 1.00 96.75 320 GLY A C 1
ATOM 2451 O O . GLY A 1 320 ? -2.156 6.095 21.301 1.00 96.75 320 GLY A O 1
ATOM 2452 N N . LEU A 1 321 ? -0.723 4.634 20.405 1.00 98.25 321 LEU A N 1
ATOM 2453 C CA . LEU A 1 321 ? -1.694 4.024 19.510 1.00 98.25 321 LEU A CA 1
ATOM 2454 C C . LEU A 1 321 ? -2.536 2.991 20.270 1.00 98.25 321 LEU A C 1
ATOM 2456 O O . LEU A 1 321 ? -2.016 2.033 20.844 1.00 98.25 321 LEU A O 1
ATOM 2460 N N . GLY A 1 322 ? -3.851 3.177 20.259 1.00 98.06 322 GLY A N 1
ATOM 2461 C CA . GLY A 1 322 ? -4.831 2.165 20.631 1.00 98.06 322 GLY A CA 1
ATOM 2462 C C . GLY A 1 322 ? -5.489 1.566 19.392 1.00 98.06 322 GLY A C 1
ATOM 2463 O O . GLY A 1 322 ? -5.553 2.200 18.336 1.00 98.06 322 GLY A O 1
ATOM 2464 N N . PHE A 1 323 ? -6.002 0.346 19.519 1.00 98.44 323 PHE A N 1
ATOM 2465 C CA . PHE A 1 323 ? -6.889 -0.230 18.517 1.00 98.44 323 PHE A CA 1
ATOM 2466 C C . PHE A 1 323 ? -7.958 -1.110 19.160 1.00 98.44 323 PHE A C 1
ATOM 2468 O O . PHE A 1 323 ? -7.788 -1.597 20.278 1.00 98.44 323 PHE A O 1
ATOM 2475 N N . ILE A 1 324 ? -9.059 -1.297 18.441 1.00 97.44 324 ILE A N 1
ATOM 2476 C CA . ILE A 1 324 ? -10.165 -2.175 18.820 1.00 97.44 324 ILE A CA 1
ATOM 2477 C C . ILE A 1 324 ? -10.639 -2.945 17.587 1.00 97.44 324 ILE A C 1
ATOM 2479 O O . ILE A 1 324 ? -10.775 -2.371 16.505 1.00 97.44 324 ILE A O 1
ATOM 2483 N N . ASP A 1 325 ? -10.869 -4.244 17.751 1.00 96.38 325 ASP A N 1
ATOM 2484 C CA . ASP A 1 325 ? -11.343 -5.113 16.677 1.00 96.38 325 ASP A CA 1
ATOM 2485 C C . ASP A 1 325 ? -12.877 -5.180 16.695 1.00 96.38 325 ASP A C 1
ATOM 2487 O O . ASP A 1 325 ? -13.502 -5.466 17.715 1.00 96.38 325 ASP A O 1
ATOM 2491 N N . VAL A 1 326 ? -13.486 -4.914 15.543 1.00 93.38 326 VAL A N 1
ATOM 2492 C CA . VAL A 1 326 ? -14.929 -4.975 15.298 1.00 93.38 326 VAL A CA 1
ATOM 2493 C C . VAL A 1 326 ? -15.177 -6.081 14.285 1.00 93.38 326 VAL A C 1
ATOM 2495 O O . VAL A 1 326 ? -14.551 -6.103 13.233 1.00 93.38 326 VAL A O 1
ATOM 2498 N N . SER A 1 327 ? -16.094 -6.999 14.572 1.00 90.75 327 SER A N 1
ATOM 2499 C CA . SER A 1 327 ? -16.473 -8.067 13.638 1.00 90.75 327 SER A CA 1
ATOM 2500 C C . SER A 1 327 ? -17.958 -7.996 13.317 1.00 90.75 327 SER A C 1
ATOM 2502 O O . SER A 1 327 ? -18.768 -7.622 14.169 1.00 90.75 327 SER A O 1
ATOM 2504 N N . ILE A 1 328 ? -18.326 -8.374 12.094 1.00 85.06 328 ILE A N 1
ATOM 2505 C CA . ILE A 1 328 ? -19.727 -8.537 11.710 1.00 85.06 328 ILE A CA 1
ATOM 2506 C C . ILE A 1 328 ? -20.269 -9.766 12.446 1.00 85.06 328 ILE A C 1
ATOM 2508 O O . ILE A 1 328 ? -19.916 -10.903 12.138 1.00 85.06 328 ILE A O 1
ATOM 2512 N N . GLY A 1 329 ? -21.097 -9.529 13.463 1.00 69.75 329 GLY A N 1
ATOM 2513 C CA . GLY A 1 329 ? -21.783 -10.589 14.199 1.00 69.75 329 GLY A CA 1
ATOM 2514 C C . GLY A 1 329 ? -22.937 -11.203 13.401 1.00 69.75 329 GLY A C 1
ATOM 2515 O O . GLY A 1 329 ? -23.435 -10.619 12.437 1.00 69.75 329 GLY A O 1
ATOM 2516 N N . SER A 1 330 ? -23.417 -12.369 13.839 1.00 52.28 330 SER A N 1
ATOM 2517 C CA . SER A 1 330 ? -24.621 -12.996 13.283 1.00 52.28 330 SER A CA 1
ATOM 2518 C C . SER A 1 330 ? -25.821 -12.044 13.370 1.00 52.28 330 SER A C 1
ATOM 2520 O O . SER A 1 330 ? -26.197 -11.634 14.467 1.00 52.28 330 SER A O 1
ATOM 2522 N N . GLY A 1 331 ? -26.424 -11.705 12.227 1.00 52.38 331 GLY A N 1
ATOM 2523 C CA . GLY A 1 331 ? -27.590 -10.815 12.148 1.00 52.38 331 GLY A CA 1
ATOM 2524 C C . GLY A 1 331 ? -27.273 -9.328 11.959 1.00 52.38 331 GLY A C 1
ATOM 2525 O O . GLY A 1 331 ? -28.205 -8.553 11.762 1.00 52.38 331 GLY A O 1
ATOM 2526 N N . SER A 1 332 ? -25.996 -8.925 11.959 1.00 61.28 332 SER A N 1
ATOM 2527 C CA . SER A 1 332 ? -25.603 -7.606 11.457 1.00 61.28 332 SER A CA 1
ATOM 2528 C C . SER A 1 332 ? -25.565 -7.644 9.932 1.00 61.28 332 SER A C 1
ATOM 2530 O O . SER A 1 332 ? -24.986 -8.540 9.321 1.00 61.28 332 SER A O 1
ATOM 2532 N N . SER A 1 333 ? -26.167 -6.638 9.312 1.00 66.81 333 SER A N 1
ATOM 2533 C CA . SER A 1 333 ? -25.987 -6.320 7.905 1.00 66.81 333 SER A CA 1
ATOM 2534 C C . SER A 1 333 ? -24.511 -6.102 7.576 1.00 66.81 333 SER A C 1
ATOM 2536 O O . SER A 1 333 ? -24.102 -6.409 6.463 1.00 66.81 333 SER A O 1
ATOM 2538 N N . GLY A 1 334 ? -23.688 -5.605 8.509 1.00 67.75 334 GLY A N 1
ATOM 2539 C CA . GLY A 1 334 ? -22.272 -5.340 8.257 1.00 67.75 334 GLY A CA 1
ATOM 2540 C C . GLY A 1 334 ? -22.030 -4.113 7.378 1.00 67.75 334 GLY A C 1
ATOM 2541 O O . GLY A 1 334 ? -21.035 -4.040 6.661 1.00 67.75 334 GLY A O 1
ATOM 2542 N N . ARG A 1 335 ? -22.958 -3.145 7.389 1.00 81.81 335 ARG A N 1
ATOM 2543 C CA . ARG A 1 335 ? -22.928 -1.970 6.492 1.00 81.81 335 ARG A CA 1
ATOM 2544 C C . ARG A 1 335 ? -21.704 -1.084 6.675 1.00 81.81 335 ARG A C 1
ATOM 2546 O O . ARG A 1 335 ? -21.388 -0.314 5.777 1.00 81.81 335 ARG A O 1
ATOM 2553 N N . GLY A 1 336 ? -21.043 -1.172 7.820 1.00 91.75 336 GLY A N 1
ATOM 2554 C CA . GLY A 1 336 ? -19.880 -0.371 8.154 1.00 91.75 336 GLY A CA 1
ATOM 2555 C C . GLY A 1 336 ? -19.547 -0.447 9.635 1.00 91.75 336 GLY A C 1
ATOM 2556 O O . GLY A 1 336 ? -20.155 -1.218 10.382 1.00 91.75 336 GLY A O 1
ATOM 2557 N N . VAL A 1 337 ? -18.587 0.374 10.037 1.00 96.38 337 VAL A N 1
ATOM 2558 C CA . VAL A 1 337 ? -18.224 0.627 11.429 1.00 96.38 337 VAL A CA 1
ATOM 2559 C C . VAL A 1 337 ? -18.873 1.932 11.870 1.00 96.38 337 VAL A C 1
ATOM 2561 O O . VAL A 1 337 ? -18.778 2.950 11.183 1.00 96.38 337 VAL A O 1
ATOM 2564 N N . ALA A 1 338 ? -19.484 1.920 13.048 1.00 97.25 338 ALA A N 1
ATOM 2565 C CA . ALA A 1 338 ? -20.028 3.103 13.687 1.00 97.25 338 ALA A CA 1
ATOM 2566 C C . ALA A 1 338 ? -19.360 3.357 15.030 1.00 97.25 338 ALA A C 1
ATOM 2568 O O . ALA A 1 338 ? -19.254 2.460 15.862 1.00 97.25 338 ALA A O 1
ATOM 2569 N N . VAL A 1 339 ? -19.000 4.618 15.244 1.00 98.44 339 VAL A N 1
ATOM 2570 C CA . VAL A 1 339 ? -18.655 5.182 16.542 1.00 98.44 339 VAL A CA 1
ATOM 2571 C C . VAL A 1 339 ? -19.789 6.099 16.990 1.00 98.44 339 VAL A C 1
ATOM 2573 O O . VAL A 1 339 ? -20.302 6.909 16.208 1.00 98.44 339 VAL A O 1
ATOM 2576 N N . ARG A 1 340 ? -20.213 5.951 18.240 1.00 98.12 340 ARG A N 1
ATOM 2577 C CA . ARG A 1 340 ? -21.308 6.688 18.876 1.00 98.12 340 ARG A CA 1
ATOM 2578 C C . ARG A 1 340 ? -20.871 7.156 20.262 1.00 98.12 340 ARG A C 1
ATOM 2580 O O . ARG A 1 340 ? -19.824 6.735 20.755 1.00 98.12 340 ARG A O 1
ATOM 2587 N N . THR A 1 341 ? -21.686 8.027 20.864 1.00 97.31 341 THR A N 1
ATOM 2588 C CA . THR A 1 341 ? -21.561 8.424 22.279 1.00 97.31 341 THR A CA 1
ATOM 2589 C C . THR A 1 341 ? -20.162 8.907 22.660 1.00 97.31 341 THR A C 1
ATOM 2591 O O . THR A 1 341 ? -19.670 8.631 23.749 1.00 97.31 341 THR A O 1
ATOM 2594 N N . VAL A 1 342 ? -19.515 9.653 21.758 1.00 98.62 342 VAL A N 1
ATOM 2595 C CA . VAL A 1 342 ? -18.162 10.174 21.982 1.00 98.62 342 VAL A CA 1
ATOM 2596 C C . VAL A 1 342 ? -18.203 11.244 23.076 1.00 98.62 342 VAL A C 1
ATOM 2598 O O . VAL A 1 342 ? -18.917 12.242 22.937 1.00 98.62 342 VAL A O 1
ATOM 2601 N N . THR A 1 343 ? -17.429 11.062 24.144 1.00 98.50 343 THR A N 1
ATOM 2602 C CA . THR A 1 343 ? -17.272 12.023 25.246 1.00 98.50 343 THR A CA 1
ATOM 2603 C C . THR A 1 343 ? -15.799 12.368 25.465 1.00 98.50 343 THR A C 1
ATOM 2605 O O . THR A 1 343 ? -14.937 11.531 25.222 1.00 98.50 343 THR A O 1
ATOM 2608 N N . GLY A 1 344 ? -15.489 13.591 25.907 1.00 98.19 344 GLY A N 1
ATOM 2609 C CA . GLY A 1 344 ? -14.110 14.026 26.177 1.00 98.19 344 GLY A CA 1
ATOM 2610 C C . GLY A 1 344 ? -13.244 14.193 24.920 1.00 98.19 344 GLY A C 1
ATOM 2611 O O . GLY A 1 344 ? -13.758 14.536 23.848 1.00 98.19 344 GLY A O 1
ATOM 2612 N N . ALA A 1 345 ? -11.929 13.985 25.063 1.00 98.19 345 ALA A N 1
ATOM 2613 C CA . ALA A 1 345 ? -10.963 14.111 23.974 1.00 98.19 345 ALA A CA 1
ATOM 2614 C C . ALA A 1 345 ? -10.729 12.765 23.266 1.00 98.19 345 ALA A C 1
ATOM 2616 O O . ALA A 1 345 ? -10.084 11.861 23.803 1.00 98.19 345 ALA A O 1
ATOM 2617 N N . VAL A 1 346 ? -11.195 12.634 22.024 1.00 98.62 346 VAL A N 1
ATOM 2618 C CA . VAL A 1 346 ? -11.086 11.399 21.227 1.00 98.62 346 VAL A CA 1
ATOM 2619 C C . VAL A 1 346 ? -10.512 11.717 19.854 1.00 98.62 346 VAL A C 1
ATOM 2621 O O . VAL A 1 346 ? -10.955 12.656 19.203 1.00 98.62 346 VAL A O 1
ATOM 2624 N N . CYS A 1 347 ? -9.551 10.919 19.389 1.00 98.62 347 CYS A N 1
ATOM 2625 C CA . CYS A 1 347 ? -8.986 10.999 18.043 1.00 98.62 347 CYS A CA 1
ATOM 2626 C C . CYS A 1 347 ? -9.003 9.603 17.404 1.00 98.62 347 CYS A C 1
ATOM 2628 O O . CYS A 1 347 ? -8.519 8.642 18.003 1.00 98.62 347 CYS A O 1
ATOM 2630 N N . LEU A 1 348 ? -9.589 9.498 16.212 1.00 98.69 348 LEU A N 1
ATOM 2631 C CA . LEU A 1 348 ? -9.777 8.271 15.438 1.00 98.69 348 LEU A CA 1
ATOM 2632 C C . LEU A 1 348 ? -9.059 8.417 14.096 1.00 98.69 348 LEU A C 1
ATOM 2634 O O . LEU A 1 348 ? -9.301 9.372 13.359 1.00 98.69 348 LEU A O 1
ATOM 2638 N N . PHE A 1 349 ? -8.202 7.462 13.751 1.00 98.44 349 PHE A N 1
ATOM 2639 C CA . PHE A 1 349 ? -7.347 7.575 12.568 1.00 98.44 349 PHE A CA 1
ATOM 2640 C C . PHE A 1 349 ? -7.928 6.880 11.334 1.00 98.44 349 PHE A C 1
ATOM 2642 O O . PHE A 1 349 ? -7.848 7.410 10.227 1.00 98.44 349 PHE A O 1
ATOM 2649 N N . GLY A 1 350 ? -8.507 5.693 11.509 1.00 98.12 350 GLY A N 1
ATOM 2650 C CA . GLY A 1 350 ? -8.958 4.846 10.408 1.00 98.12 350 GLY A CA 1
ATOM 2651 C C . GLY A 1 350 ? -9.240 3.413 10.836 1.00 98.12 350 GLY A C 1
ATOM 2652 O O . GLY A 1 350 ? -9.121 3.075 12.017 1.00 98.12 350 GLY A O 1
ATOM 2653 N N . GLY A 1 351 ? -9.568 2.565 9.861 1.00 97.69 351 GLY A N 1
ATOM 2654 C CA . GLY A 1 351 ? -9.778 1.132 10.055 1.00 97.69 351 GLY A CA 1
ATOM 2655 C C . GLY A 1 351 ? -9.034 0.275 9.031 1.00 97.69 351 GLY A C 1
ATOM 2656 O O . GLY A 1 351 ? -8.988 0.622 7.853 1.00 97.69 351 GLY A O 1
ATOM 2657 N N . LEU A 1 352 ? -8.468 -0.852 9.468 1.00 98.12 352 LEU A N 1
ATOM 2658 C CA . LEU A 1 352 ? -8.010 -1.936 8.594 1.00 98.12 352 LEU A CA 1
ATOM 2659 C C . LEU A 1 352 ? -9.152 -2.938 8.416 1.00 98.12 352 LEU A C 1
ATOM 2661 O O . LEU A 1 352 ? -9.452 -3.693 9.337 1.00 98.12 352 LEU A O 1
ATOM 2665 N N . PHE A 1 353 ? -9.786 -2.928 7.244 1.00 97.06 353 PHE A N 1
ATOM 2666 C CA . PHE A 1 353 ? -10.941 -3.761 6.914 1.00 97.06 353 PHE A CA 1
ATOM 2667 C C . PHE A 1 353 ? -10.509 -5.039 6.192 1.00 97.06 353 PHE A C 1
ATOM 2669 O O . PHE A 1 353 ? -9.874 -4.987 5.135 1.00 97.06 353 PHE A O 1
ATOM 2676 N N . ILE A 1 354 ? -10.893 -6.183 6.750 1.00 94.81 354 ILE A N 1
ATOM 2677 C CA . ILE A 1 354 ? -10.479 -7.521 6.327 1.00 94.81 354 ILE A CA 1
ATOM 2678 C C . ILE A 1 354 ? -11.730 -8.333 5.997 1.00 94.81 354 ILE A C 1
ATOM 2680 O O . ILE A 1 354 ? -12.685 -8.358 6.766 1.00 94.81 354 ILE A O 1
ATOM 2684 N N . ASN A 1 355 ? -11.736 -8.990 4.843 1.00 92.12 355 ASN A N 1
ATOM 2685 C CA . ASN A 1 355 ? -12.805 -9.863 4.355 1.00 92.12 355 ASN A CA 1
ATOM 2686 C C . ASN A 1 355 ? -12.429 -11.351 4.394 1.00 92.12 355 ASN A C 1
ATOM 2688 O O . ASN A 1 355 ? -13.297 -12.211 4.522 1.00 92.12 355 ASN A O 1
ATOM 2692 N N . SER A 1 356 ? -11.147 -11.669 4.245 1.00 88.56 356 SER A N 1
ATOM 2693 C CA . SER A 1 356 ? -10.636 -13.035 4.277 1.00 88.56 356 SER A CA 1
ATOM 2694 C C . SER A 1 356 ? -9.308 -13.056 5.015 1.00 88.56 356 SER A C 1
ATOM 2696 O O . SER A 1 356 ? -8.529 -12.111 4.912 1.00 88.56 356 SER A O 1
ATOM 2698 N N . ASP A 1 357 ? -9.032 -14.164 5.701 1.00 85.38 357 ASP A N 1
ATOM 2699 C CA . ASP A 1 357 ? -7.721 -14.442 6.297 1.00 85.38 357 ASP A CA 1
ATOM 2700 C C . ASP A 1 357 ? -6.637 -14.651 5.233 1.00 85.38 357 ASP A C 1
ATOM 2702 O O . ASP A 1 357 ? -5.470 -14.796 5.569 1.00 85.38 357 ASP A O 1
ATOM 2706 N N . THR A 1 358 ? -7.007 -14.656 3.950 1.00 88.44 358 THR A N 1
ATOM 2707 C CA . THR A 1 358 ? -6.120 -14.746 2.790 1.00 88.44 358 THR A CA 1
ATOM 2708 C C . THR A 1 358 ? -6.363 -13.575 1.842 1.00 88.44 358 THR A C 1
ATOM 2710 O O . THR A 1 358 ? -7.388 -12.904 1.911 1.00 88.44 358 THR A O 1
ATOM 2713 N N . GLY A 1 359 ? -5.446 -13.342 0.908 1.00 91.31 359 GLY A N 1
ATOM 2714 C CA . GLY A 1 359 ? -5.664 -12.395 -0.182 1.00 91.31 359 GLY A CA 1
ATOM 2715 C C . GLY A 1 359 ? -4.968 -11.058 -0.019 1.00 91.31 359 GLY A C 1
ATOM 2716 O O . GLY A 1 359 ? -4.158 -10.852 0.877 1.00 91.31 359 GLY A O 1
ATOM 2717 N N . PHE A 1 360 ? -5.223 -10.155 -0.954 1.00 95.06 360 PHE A N 1
ATOM 2718 C CA . PHE A 1 360 ? -4.569 -8.858 -1.009 1.00 95.06 360 PHE A CA 1
ATOM 2719 C C . PHE A 1 360 ? -5.369 -7.785 -0.262 1.00 95.06 360 PHE A C 1
ATOM 2721 O O . PHE A 1 360 ? -6.570 -7.620 -0.492 1.00 95.06 360 PHE A O 1
ATOM 2728 N N . LEU A 1 361 ? -4.670 -7.046 0.599 1.00 96.81 361 LEU A N 1
ATOM 2729 C CA . LEU A 1 361 ? -5.120 -5.850 1.304 1.00 96.81 361 LEU A CA 1
ATOM 2730 C C . LEU A 1 361 ? -4.214 -4.685 0.897 1.00 96.81 361 LEU A C 1
ATOM 2732 O O . LEU A 1 361 ? -3.003 -4.856 0.753 1.00 96.81 361 LEU A O 1
ATOM 2736 N N . PHE A 1 362 ? -4.772 -3.486 0.765 1.00 97.75 362 PHE A N 1
ATOM 2737 C CA . PHE A 1 362 ? -3.989 -2.295 0.442 1.00 97.75 362 PHE A CA 1
ATOM 2738 C C . PHE A 1 362 ? -4.259 -1.166 1.431 1.00 97.75 362 PHE A C 1
ATOM 2740 O O . PHE A 1 362 ? -5.390 -0.973 1.862 1.00 97.75 362 PHE A O 1
ATOM 2747 N N . GLY A 1 363 ? -3.228 -0.407 1.780 1.00 97.94 363 GLY A N 1
ATOM 2748 C CA . GLY A 1 363 ? -3.331 0.793 2.595 1.00 97.94 363 GLY A CA 1
ATOM 2749 C C . GLY A 1 363 ? -2.636 1.966 1.928 1.00 97.94 363 GLY A C 1
ATOM 2750 O O . GLY A 1 363 ? -1.422 1.932 1.742 1.00 97.94 363 GLY A O 1
ATOM 2751 N N . ASN A 1 364 ? -3.394 3.013 1.602 1.00 97.00 364 ASN A N 1
ATOM 2752 C CA . ASN A 1 364 ? -2.828 4.281 1.152 1.00 97.00 364 ASN A CA 1
ATOM 2753 C C . ASN A 1 364 ? -2.655 5.218 2.358 1.00 97.00 364 ASN A C 1
ATOM 2755 O O . ASN A 1 364 ? -3.647 5.630 2.961 1.00 97.00 364 ASN A O 1
ATOM 2759 N N . ILE A 1 365 ? -1.412 5.560 2.708 1.00 97.06 365 ILE A N 1
ATOM 2760 C CA . ILE A 1 365 ? -1.111 6.537 3.776 1.00 97.06 365 ILE A CA 1
ATOM 2761 C C . ILE A 1 365 ? -0.581 7.861 3.213 1.00 97.06 365 ILE A C 1
ATOM 2763 O O . ILE A 1 365 ? -0.088 8.715 3.955 1.00 97.06 365 ILE A O 1
ATOM 2767 N N . ALA A 1 366 ? -0.697 8.040 1.901 1.00 96.50 366 ALA A N 1
ATOM 2768 C CA . ALA A 1 366 ? -0.250 9.226 1.214 1.00 96.50 366 ALA A CA 1
ATOM 2769 C C . ALA A 1 366 ? -1.225 10.397 1.371 1.00 96.50 366 ALA A C 1
ATOM 2771 O O . ALA A 1 366 ? -2.424 10.227 1.630 1.00 96.50 366 ALA A O 1
ATOM 2772 N N . ARG A 1 367 ? -0.682 11.604 1.217 1.00 94.38 367 ARG A N 1
ATOM 2773 C CA . ARG A 1 367 ? -1.424 12.862 1.220 1.00 94.38 367 ARG A CA 1
ATOM 2774 C C . ARG A 1 367 ? -0.769 13.824 0.238 1.00 94.38 367 ARG A C 1
ATOM 2776 O O . ARG A 1 367 ? 0.444 14.028 0.286 1.00 94.38 367 ARG A O 1
ATOM 2783 N N . GLY A 1 368 ? -1.568 14.445 -0.624 1.00 94.62 368 GLY A N 1
ATOM 2784 C CA . GLY A 1 368 ? -1.077 15.480 -1.529 1.00 94.62 368 GLY A CA 1
ATOM 2785 C C . GLY A 1 368 ? -0.291 16.584 -0.806 1.00 94.62 368 GLY A C 1
ATOM 2786 O O . GLY A 1 368 ? -0.694 17.043 0.261 1.00 94.62 368 GLY A O 1
ATOM 2787 N N . GLY A 1 369 ? 0.853 16.981 -1.372 1.00 94.25 369 GLY A N 1
ATOM 2788 C CA . GLY A 1 369 ? 1.727 18.037 -0.837 1.00 94.25 369 GLY A CA 1
ATOM 2789 C C . GLY A 1 369 ? 2.627 17.641 0.342 1.00 94.25 369 GLY A C 1
ATOM 2790 O O . GLY A 1 369 ? 3.570 18.369 0.650 1.00 94.25 369 GLY A O 1
ATOM 2791 N N . ARG A 1 370 ? 2.402 16.480 0.968 1.00 95.00 370 ARG A N 1
ATOM 2792 C CA . ARG A 1 370 ? 3.178 16.038 2.133 1.00 95.00 370 ARG A CA 1
ATOM 2793 C C . ARG A 1 370 ? 4.640 15.781 1.770 1.00 95.00 370 ARG A C 1
ATOM 2795 O O . ARG A 1 370 ? 4.934 15.182 0.730 1.00 95.00 370 ARG A O 1
ATOM 2802 N N . LYS A 1 371 ? 5.551 16.214 2.641 1.00 96.19 371 LYS A N 1
ATOM 2803 C CA . LYS A 1 371 ? 6.995 15.995 2.505 1.00 96.19 371 LYS A CA 1
ATOM 2804 C C . LYS A 1 371 ? 7.446 14.759 3.274 1.00 96.19 371 LYS A C 1
ATOM 2806 O O . LYS A 1 371 ? 6.884 14.426 4.319 1.00 96.19 371 LYS A O 1
ATOM 2811 N N . LEU A 1 372 ? 8.506 14.107 2.802 1.00 97.19 372 LEU A N 1
ATOM 2812 C CA . LEU A 1 372 ? 9.166 13.034 3.545 1.00 97.19 372 LEU A CA 1
ATOM 2813 C C . LEU A 1 372 ? 9.733 13.565 4.866 1.00 97.19 372 LEU A C 1
ATOM 2815 O O . LEU A 1 372 ? 9.637 12.893 5.891 1.00 97.19 372 LEU A O 1
ATOM 2819 N N . ALA A 1 373 ? 10.257 14.789 4.858 1.00 96.62 373 ALA A N 1
ATOM 2820 C CA . ALA A 1 373 ? 10.740 15.446 6.061 1.00 96.62 373 ALA A CA 1
ATOM 2821 C C . ALA A 1 373 ? 9.674 15.555 7.162 1.00 96.62 373 ALA A C 1
ATOM 2823 O O . ALA A 1 373 ? 9.981 15.360 8.338 1.00 96.62 373 ALA A O 1
ATOM 2824 N N . ASP A 1 374 ? 8.416 15.818 6.797 1.00 94.19 374 ASP A N 1
ATOM 2825 C CA . ASP A 1 374 ? 7.321 15.913 7.768 1.00 94.19 374 ASP A CA 1
ATOM 2826 C C . ASP A 1 374 ? 7.021 14.541 8.371 1.00 94.19 374 ASP A C 1
ATOM 2828 O O . ASP A 1 374 ? 6.791 14.424 9.571 1.00 94.19 374 ASP A O 1
ATOM 2832 N N . VAL A 1 375 ? 7.082 13.483 7.555 1.00 95.06 375 VAL A N 1
ATOM 2833 C CA . VAL A 1 375 ? 6.954 12.091 8.010 1.00 95.06 375 VAL A CA 1
ATOM 2834 C C . VAL A 1 375 ? 8.090 11.729 8.965 1.00 95.06 375 VAL A C 1
ATOM 2836 O O . VAL A 1 375 ? 7.843 11.155 10.023 1.00 95.06 375 VAL A O 1
ATOM 2839 N N . ALA A 1 376 ? 9.332 12.076 8.626 1.00 95.88 376 ALA A N 1
ATOM 2840 C CA . ALA A 1 376 ? 10.489 11.819 9.476 1.00 95.88 376 ALA A CA 1
ATOM 2841 C C . ALA A 1 376 ? 10.419 12.616 10.789 1.00 95.88 376 ALA A C 1
ATOM 2843 O O . ALA A 1 376 ? 10.863 12.123 11.832 1.00 95.88 376 ALA A O 1
ATOM 2844 N N . ALA A 1 377 ? 9.827 13.812 10.767 1.00 93.31 377 ALA A N 1
ATOM 2845 C CA . ALA A 1 377 ? 9.571 14.632 11.946 1.00 93.31 377 ALA A CA 1
ATOM 2846 C C . ALA A 1 377 ? 8.426 14.107 12.828 1.00 93.31 377 ALA A C 1
ATOM 2848 O O . ALA A 1 377 ? 8.378 14.464 14.006 1.00 93.31 377 ALA A O 1
ATOM 2849 N N . GLN A 1 378 ? 7.544 13.238 12.313 1.00 91.31 378 GLN A N 1
ATOM 2850 C CA . GLN A 1 378 ? 6.527 12.589 13.144 1.00 91.31 378 GLN A CA 1
ATOM 2851 C C . GLN A 1 378 ? 7.156 11.787 14.280 1.00 91.31 378 GLN A C 1
ATOM 2853 O O . GLN A 1 378 ? 8.278 11.268 14.167 1.00 91.31 378 GLN A O 1
ATOM 2858 N N . ASP A 1 379 ? 6.377 11.649 15.350 1.00 92.75 379 ASP A N 1
ATOM 2859 C CA . ASP A 1 379 ? 6.763 10.926 16.549 1.00 92.75 379 ASP A CA 1
ATOM 2860 C C . ASP A 1 379 ? 7.196 9.490 16.205 1.00 92.75 379 ASP A C 1
ATOM 2862 O O . ASP A 1 379 ? 6.455 8.702 15.610 1.00 92.75 379 ASP A O 1
ATOM 2866 N N . SER A 1 380 ? 8.451 9.176 16.536 1.00 94.88 380 SER A N 1
ATOM 2867 C CA . SER A 1 380 ? 9.071 7.891 16.199 1.00 94.88 380 SER A CA 1
ATOM 2868 C C . SER A 1 380 ? 8.432 6.741 16.970 1.00 94.88 380 SER A C 1
ATOM 2870 O O . SER A 1 380 ? 8.223 5.673 16.397 1.00 94.88 380 SER A O 1
ATOM 2872 N N . LEU A 1 381 ? 8.045 6.961 18.231 1.00 94.94 381 LEU A N 1
ATOM 2873 C CA . LEU A 1 381 ? 7.381 5.942 19.036 1.00 94.94 381 LEU A CA 1
ATOM 2874 C C . LEU A 1 381 ? 6.021 5.573 18.430 1.00 94.94 381 LEU A C 1
ATOM 2876 O O . LEU A 1 381 ? 5.721 4.392 18.275 1.00 94.94 381 LEU A O 1
ATOM 2880 N N . LEU A 1 382 ? 5.225 6.557 18.018 1.00 94.62 382 LEU A N 1
ATOM 2881 C CA . LEU A 1 382 ? 3.933 6.323 17.379 1.00 94.62 382 LEU A CA 1
ATOM 2882 C C . LEU A 1 382 ? 4.087 5.680 16.003 1.00 94.62 382 LEU A C 1
ATOM 2884 O O . LEU A 1 382 ? 3.358 4.738 15.697 1.00 94.62 382 LEU A O 1
ATOM 2888 N N . ARG A 1 383 ? 5.049 6.119 15.180 1.00 96.81 383 ARG A N 1
ATOM 2889 C CA . ARG A 1 383 ? 5.350 5.444 13.905 1.00 96.81 383 ARG A CA 1
ATOM 2890 C C . ARG A 1 383 ? 5.700 3.973 14.139 1.00 96.81 383 ARG A C 1
ATOM 2892 O O . ARG A 1 383 ? 5.153 3.108 13.458 1.00 96.81 383 ARG A O 1
ATOM 2899 N N . LYS A 1 384 ? 6.531 3.676 15.140 1.00 98.00 384 LYS A N 1
ATOM 2900 C CA . LYS A 1 384 ? 6.851 2.299 15.533 1.00 98.00 384 LYS A CA 1
ATOM 2901 C C . LYS A 1 384 ? 5.604 1.521 15.958 1.00 98.00 384 LYS A C 1
ATOM 2903 O O . LYS A 1 384 ? 5.381 0.416 15.477 1.00 98.00 384 LYS A O 1
ATOM 2908 N N . GLN A 1 385 ? 4.745 2.103 16.792 1.00 97.75 385 GLN A N 1
ATOM 2909 C CA . GLN A 1 385 ? 3.493 1.465 17.215 1.00 97.75 385 GLN A CA 1
ATOM 2910 C C . GLN A 1 385 ? 2.549 1.177 16.037 1.00 97.75 385 GLN A C 1
ATOM 2912 O O . GLN A 1 385 ? 1.929 0.116 15.999 1.00 97.75 385 GLN A O 1
ATOM 2917 N N . TRP A 1 386 ? 2.476 2.071 15.047 1.00 98.06 386 TRP A N 1
ATOM 2918 C CA . TRP A 1 386 ? 1.709 1.851 13.820 1.00 98.06 386 TRP A CA 1
ATOM 2919 C C . TRP A 1 386 ? 2.200 0.639 13.036 1.00 98.06 386 TRP A C 1
ATOM 2921 O O . TRP A 1 386 ? 1.404 -0.240 12.708 1.00 98.06 386 TRP A O 1
ATOM 2931 N N . PHE A 1 387 ? 3.502 0.562 12.757 1.00 98.12 387 PHE A N 1
ATOM 2932 C CA . PHE A 1 387 ? 4.062 -0.576 12.027 1.00 98.12 387 PHE A CA 1
ATOM 2933 C C . PHE A 1 387 ? 4.008 -1.868 12.847 1.00 98.12 387 PHE A C 1
ATOM 2935 O O . PHE A 1 387 ? 3.703 -2.917 12.284 1.00 98.12 387 PHE A O 1
ATOM 2942 N N . ALA A 1 388 ? 4.166 -1.787 14.172 1.00 97.00 388 ALA A N 1
ATOM 2943 C CA . ALA A 1 388 ? 3.970 -2.917 15.073 1.00 97.00 388 ALA A CA 1
ATOM 2944 C C . ALA A 1 388 ? 2.538 -3.472 14.990 1.00 97.00 388 ALA A C 1
ATOM 2946 O O . ALA A 1 388 ? 2.354 -4.686 14.982 1.00 97.00 388 ALA A O 1
ATOM 2947 N N . ALA A 1 389 ? 1.534 -2.594 14.903 1.00 95.88 389 ALA A N 1
ATOM 2948 C CA . ALA A 1 389 ? 0.125 -2.976 14.864 1.00 95.88 389 ALA A CA 1
ATOM 2949 C C . ALA A 1 389 ? -0.376 -3.395 13.469 1.00 95.88 389 ALA A C 1
ATOM 2951 O O . ALA A 1 389 ? -1.354 -4.141 13.381 1.00 95.88 389 ALA A O 1
ATOM 2952 N N . LEU A 1 390 ? 0.245 -2.892 12.395 1.00 97.06 390 LEU A N 1
ATOM 2953 C CA . LEU A 1 390 ? -0.130 -3.195 11.009 1.00 97.06 390 LEU A CA 1
ATOM 2954 C C . LEU A 1 390 ? 0.601 -4.416 10.438 1.00 97.06 390 LEU A C 1
ATOM 2956 O O . LEU A 1 390 ? -0.007 -5.133 9.650 1.00 97.06 390 LEU A O 1
ATOM 2960 N N . GLN A 1 391 ? 1.876 -4.626 10.793 1.00 95.38 391 GLN A N 1
ATOM 2961 C CA . GLN A 1 391 ? 2.750 -5.675 10.237 1.00 95.38 391 GLN A CA 1
ATOM 2962 C C . GLN A 1 391 ? 2.597 -5.850 8.708 1.00 95.38 391 GLN A C 1
ATOM 2964 O O . GLN A 1 391 ? 2.238 -6.937 8.241 1.00 95.38 391 GLN A O 1
ATOM 2969 N N . PRO A 1 392 ? 2.778 -4.787 7.897 1.00 97.06 392 PRO A N 1
ATOM 2970 C CA . PRO A 1 392 ? 2.565 -4.890 6.459 1.00 97.06 392 PRO A CA 1
ATOM 2971 C C . PRO A 1 392 ? 3.538 -5.892 5.830 1.00 97.06 392 PRO A C 1
ATOM 2973 O O . PRO A 1 392 ? 4.718 -5.917 6.154 1.00 97.06 392 PRO A O 1
ATOM 2976 N N . SER A 1 393 ? 3.071 -6.692 4.871 1.00 95.75 393 SER A N 1
ATOM 2977 C CA . SER A 1 393 ? 3.960 -7.590 4.121 1.00 95.75 393 SER A CA 1
ATOM 2978 C C . SER A 1 393 ? 4.905 -6.797 3.218 1.00 95.75 393 SER A C 1
ATOM 2980 O O . SER A 1 393 ? 6.074 -7.149 3.074 1.00 95.75 393 SER A O 1
ATOM 2982 N N . TYR A 1 394 ? 4.395 -5.708 2.638 1.00 96.94 394 TYR A N 1
ATOM 2983 C CA . TYR A 1 394 ? 5.161 -4.792 1.803 1.00 96.94 394 TYR A CA 1
ATOM 2984 C C . TYR A 1 394 ? 4.906 -3.351 2.216 1.00 96.94 394 TYR A C 1
ATOM 2986 O O . TYR A 1 394 ? 3.759 -2.956 2.441 1.00 96.94 394 TYR A O 1
ATOM 2994 N N . PHE A 1 395 ? 5.971 -2.555 2.236 1.00 98.25 395 PHE A N 1
ATOM 2995 C CA . PHE A 1 395 ? 5.885 -1.111 2.383 1.00 98.25 395 PHE A CA 1
ATOM 2996 C C . PHE A 1 395 ? 6.549 -0.410 1.193 1.00 98.25 395 PHE A C 1
ATOM 2998 O O . PHE A 1 395 ? 7.773 -0.348 1.092 1.00 98.25 395 PHE A O 1
ATOM 3005 N N . LEU A 1 396 ? 5.717 0.108 0.288 1.00 98.00 396 LEU A N 1
ATOM 3006 C CA . LEU A 1 396 ? 6.125 0.862 -0.896 1.00 98.00 396 LEU A CA 1
ATOM 3007 C C . LEU A 1 396 ? 6.327 2.329 -0.495 1.00 98.00 396 LEU A C 1
ATOM 3009 O O . LEU A 1 396 ? 5.398 3.142 -0.517 1.00 98.00 396 LEU A O 1
ATOM 3013 N N . LEU A 1 397 ? 7.542 2.654 -0.061 1.00 98.00 397 LEU A N 1
ATOM 3014 C CA . LEU A 1 397 ? 7.909 3.964 0.462 1.00 98.00 397 LEU A CA 1
ATOM 3015 C C . LEU A 1 397 ? 8.179 4.922 -0.702 1.00 98.00 397 LEU A C 1
ATOM 3017 O O . LEU A 1 397 ? 9.284 4.987 -1.242 1.00 98.00 397 LEU A O 1
ATOM 3021 N N . ASN A 1 398 ? 7.147 5.679 -1.072 1.00 97.19 398 ASN A N 1
ATOM 3022 C CA . ASN A 1 398 ? 7.220 6.750 -2.061 1.00 97.19 398 ASN A CA 1
ATOM 3023 C C . ASN A 1 398 ? 7.057 8.118 -1.386 1.00 97.19 398 ASN A C 1
ATOM 3025 O O . ASN A 1 398 ? 6.012 8.408 -0.803 1.00 97.19 398 ASN A O 1
ATOM 3029 N N . GLY A 1 399 ? 8.105 8.932 -1.452 1.00 95.88 399 GLY A N 1
ATOM 3030 C CA . GLY A 1 399 ? 8.164 10.276 -0.889 1.00 95.88 399 GLY A CA 1
ATOM 3031 C C . GLY A 1 399 ? 9.382 11.039 -1.413 1.00 95.88 399 GLY A C 1
ATOM 3032 O O . GLY A 1 399 ? 10.276 10.449 -2.032 1.00 95.88 399 GLY A O 1
ATOM 3033 N N . GLY A 1 400 ? 9.439 12.343 -1.146 1.00 96.50 400 GLY A N 1
ATOM 3034 C CA . GLY A 1 400 ? 10.558 13.214 -1.527 1.00 96.50 400 GLY A CA 1
ATOM 3035 C C . GLY A 1 400 ? 10.238 14.228 -2.620 1.00 96.50 400 GLY A C 1
ATOM 3036 O O . GLY A 1 400 ? 10.901 15.257 -2.696 1.00 96.50 400 GLY A O 1
ATOM 3037 N N . ALA A 1 401 ? 9.186 14.016 -3.420 1.00 97.00 401 ALA A N 1
ATOM 3038 C CA . ALA A 1 401 ? 8.885 14.918 -4.536 1.00 97.00 401 ALA A CA 1
ATOM 3039 C C . ALA A 1 401 ? 8.614 16.359 -4.059 1.00 97.00 401 ALA A C 1
ATOM 3041 O O . ALA A 1 401 ? 9.055 17.329 -4.676 1.00 97.00 401 ALA A O 1
ATOM 3042 N N . ASN A 1 402 ? 7.946 16.508 -2.911 1.00 97.50 402 ASN A N 1
ATOM 3043 C CA . ASN A 1 402 ? 7.664 17.811 -2.295 1.00 97.50 402 ASN A CA 1
ATOM 3044 C C . ASN A 1 402 ? 8.851 18.386 -1.499 1.00 97.50 402 ASN A C 1
ATOM 3046 O O . ASN A 1 402 ? 8.824 19.552 -1.098 1.00 97.50 402 ASN A O 1
ATOM 3050 N N . ASP A 1 403 ? 9.907 17.602 -1.281 1.00 97.69 403 ASP A N 1
ATOM 3051 C CA . ASP A 1 403 ? 11.133 18.027 -0.605 1.00 97.69 403 ASP A CA 1
ATOM 3052 C C . ASP A 1 403 ? 12.136 18.691 -1.562 1.00 97.69 403 ASP A C 1
ATOM 3054 O O . ASP A 1 403 ? 13.120 19.271 -1.096 1.00 97.69 403 ASP A O 1
ATOM 3058 N N . LYS A 1 404 ? 11.874 18.642 -2.878 1.00 95.19 404 LYS A N 1
ATOM 3059 C CA . LYS A 1 404 ? 12.769 19.049 -3.975 1.00 95.19 404 LYS A CA 1
ATOM 3060 C C . LYS A 1 404 ? 13.515 20.366 -3.768 1.00 95.19 404 LYS A C 1
ATOM 3062 O O . LYS A 1 404 ? 14.689 20.462 -4.099 1.00 95.19 404 LYS A O 1
ATOM 3067 N N . SER A 1 405 ? 12.867 21.372 -3.186 1.00 95.12 405 SER A N 1
ATOM 3068 C CA . SER A 1 405 ? 13.456 22.707 -2.990 1.00 95.12 405 SER A CA 1
ATOM 3069 C C . SER A 1 405 ? 13.938 22.972 -1.563 1.00 95.12 405 SER A C 1
ATOM 3071 O O . SER A 1 405 ? 14.476 24.042 -1.298 1.00 95.12 405 SER A O 1
ATOM 3073 N N . THR A 1 406 ? 13.707 22.054 -0.619 1.00 96.44 406 THR A N 1
ATOM 3074 C CA . THR A 1 406 ? 13.921 22.318 0.816 1.00 96.44 406 THR A CA 1
ATOM 3075 C C . THR A 1 406 ? 14.819 21.316 1.528 1.00 96.44 406 THR A C 1
ATOM 3077 O O . THR A 1 406 ? 15.189 21.574 2.671 1.00 96.44 406 THR A O 1
ATOM 3080 N N . ARG A 1 407 ? 15.155 20.181 0.906 1.00 96.94 407 ARG A N 1
ATOM 3081 C CA . ARG A 1 407 ? 16.014 19.158 1.515 1.00 96.94 407 ARG A CA 1
ATOM 3082 C C . ARG A 1 407 ? 17.147 18.771 0.585 1.00 96.94 407 ARG A C 1
ATOM 3084 O O . ARG A 1 407 ? 16.891 18.295 -0.515 1.00 96.94 407 ARG A O 1
ATOM 3091 N N . THR A 1 408 ? 18.379 18.918 1.058 1.00 96.12 408 THR A N 1
ATOM 3092 C CA . THR A 1 408 ? 19.565 18.408 0.355 1.00 96.12 408 THR A CA 1
ATOM 3093 C C . THR A 1 408 ? 19.554 16.881 0.310 1.00 96.12 408 THR A C 1
ATOM 3095 O O . THR A 1 408 ? 18.841 16.241 1.096 1.00 96.12 408 THR A O 1
ATOM 3098 N N . GLY A 1 409 ? 20.386 16.270 -0.542 1.00 93.00 409 GLY A N 1
ATOM 3099 C CA . GLY A 1 409 ? 20.519 14.811 -0.564 1.00 93.00 409 GLY A CA 1
ATOM 3100 C C . GLY A 1 409 ? 20.831 14.221 0.821 1.00 93.00 409 GLY A C 1
ATOM 3101 O O . GLY A 1 409 ? 20.179 13.273 1.259 1.00 93.00 409 GLY A O 1
ATOM 3102 N N . ALA A 1 410 ? 21.776 14.809 1.561 1.00 91.00 410 ALA A N 1
ATOM 3103 C CA . ALA A 1 410 ? 22.174 14.311 2.882 1.00 91.00 410 ALA A CA 1
ATOM 3104 C C . ALA A 1 410 ? 21.034 14.357 3.918 1.00 91.00 410 ALA A C 1
ATOM 3106 O O . ALA A 1 410 ? 20.875 13.429 4.711 1.00 91.00 410 ALA A O 1
ATOM 3107 N N . GLN A 1 411 ? 20.215 15.414 3.903 1.00 97.62 411 GLN A N 1
ATOM 3108 C CA . GLN A 1 411 ? 19.049 15.512 4.785 1.00 97.62 411 GLN A CA 1
ATOM 3109 C C . GLN A 1 411 ? 17.991 14.468 4.416 1.00 97.62 411 GLN A C 1
ATOM 3111 O O . GLN A 1 411 ? 17.473 13.785 5.294 1.00 97.62 411 GLN A O 1
ATOM 3116 N N . HIS A 1 412 ? 17.737 14.285 3.119 1.00 97.69 412 HIS A N 1
ATOM 3117 C CA . HIS A 1 412 ? 16.815 13.266 2.626 1.00 97.69 412 HIS A CA 1
ATOM 3118 C C . HIS A 1 412 ? 17.261 11.842 3.004 1.00 97.69 412 HIS A C 1
ATOM 3120 O O . HIS A 1 412 ? 16.439 11.022 3.412 1.00 97.69 412 HIS A O 1
ATOM 3126 N N . ASN A 1 413 ? 18.567 11.556 2.940 1.00 97.69 413 ASN A N 1
ATOM 3127 C CA . ASN A 1 413 ? 19.140 10.296 3.419 1.00 97.69 413 ASN A CA 1
ATOM 3128 C C . ASN A 1 413 ? 18.824 10.066 4.906 1.00 97.69 413 ASN A C 1
ATOM 3130 O O . ASN A 1 413 ? 18.345 8.992 5.275 1.00 97.69 413 ASN A O 1
ATOM 3134 N N . ALA A 1 414 ? 19.056 11.076 5.751 1.00 97.75 414 ALA A N 1
ATOM 3135 C CA . ALA A 1 414 ? 18.782 10.985 7.182 1.00 97.75 414 ALA A CA 1
ATOM 3136 C C . ALA A 1 414 ? 17.291 10.723 7.464 1.00 97.75 414 ALA A C 1
ATOM 3138 O O . ALA A 1 414 ? 16.965 9.860 8.284 1.00 97.75 414 ALA A O 1
ATOM 3139 N N . ASP A 1 415 ? 16.397 11.405 6.742 1.00 98.38 415 ASP A N 1
ATOM 3140 C CA . ASP A 1 415 ? 14.946 11.237 6.856 1.00 98.38 415 ASP A CA 1
ATOM 3141 C C . ASP A 1 415 ? 14.507 9.808 6.477 1.00 98.38 415 ASP A C 1
ATOM 3143 O O . ASP A 1 415 ? 13.814 9.142 7.254 1.00 98.38 415 ASP A O 1
ATOM 3147 N N . LEU A 1 416 ? 14.973 9.287 5.333 1.00 98.44 416 LEU A N 1
ATOM 3148 C CA . LEU A 1 416 ? 14.717 7.904 4.907 1.00 98.44 416 LEU A CA 1
ATOM 3149 C C . LEU A 1 416 ? 15.264 6.891 5.912 1.00 98.44 416 LEU A C 1
ATOM 3151 O O . LEU A 1 416 ? 14.552 5.980 6.335 1.00 98.44 416 LEU A O 1
ATOM 3155 N N . THR A 1 417 ? 16.524 7.058 6.312 1.00 98.31 417 THR A N 1
ATOM 3156 C CA . THR A 1 417 ? 17.211 6.170 7.252 1.00 98.31 417 THR A CA 1
ATOM 3157 C C . THR A 1 417 ? 16.446 6.069 8.565 1.00 98.31 417 THR A C 1
ATOM 3159 O O . THR A 1 417 ? 16.280 4.962 9.084 1.00 98.31 417 THR A O 1
ATOM 3162 N N . LYS A 1 418 ? 15.940 7.192 9.086 1.00 97.88 418 LYS A N 1
ATOM 3163 C CA . LYS A 1 418 ? 15.124 7.225 10.303 1.00 97.88 418 LYS A CA 1
ATOM 3164 C C . LYS A 1 418 ? 13.835 6.420 10.137 1.00 97.88 418 LYS A C 1
ATOM 3166 O O . LYS A 1 418 ? 13.554 5.553 10.959 1.00 97.88 418 LYS A O 1
ATOM 3171 N N . ILE A 1 419 ? 13.080 6.668 9.065 1.00 98.44 419 ILE A N 1
ATOM 3172 C CA . ILE A 1 419 ? 11.804 5.982 8.809 1.00 98.44 419 ILE A CA 1
ATOM 3173 C C . ILE A 1 419 ? 12.022 4.473 8.648 1.00 98.44 419 ILE A C 1
ATOM 3175 O O . ILE A 1 419 ? 11.345 3.688 9.302 1.00 98.44 419 ILE A O 1
ATOM 3179 N N . ILE A 1 420 ? 12.988 4.062 7.824 1.00 98.50 420 ILE A N 1
ATOM 3180 C CA . ILE A 1 420 ? 13.277 2.645 7.558 1.00 98.50 420 ILE A CA 1
ATOM 3181 C C . ILE A 1 420 ? 13.715 1.925 8.834 1.00 98.50 420 ILE A C 1
ATOM 3183 O O . ILE A 1 420 ? 13.256 0.815 9.090 1.00 98.50 420 ILE A O 1
ATOM 3187 N N . THR A 1 421 ? 14.561 2.563 9.651 1.00 98.19 421 THR A N 1
ATOM 3188 C CA . THR A 1 421 ? 15.027 1.978 10.918 1.00 98.19 421 THR A CA 1
ATOM 3189 C C . THR A 1 421 ? 13.859 1.726 11.865 1.00 98.19 421 THR A C 1
ATOM 3191 O O . THR A 1 421 ? 13.753 0.634 12.415 1.00 98.19 421 THR A O 1
ATOM 3194 N N . ASP A 1 422 ? 12.939 2.686 11.991 1.00 98.25 422 ASP A N 1
ATOM 3195 C CA . ASP A 1 422 ? 11.752 2.522 12.831 1.00 98.25 422 ASP A CA 1
ATOM 3196 C C . ASP A 1 422 ? 10.866 1.359 12.372 1.00 98.25 422 ASP A C 1
ATOM 3198 O O . ASP A 1 422 ? 10.349 0.621 13.207 1.00 98.25 422 ASP A O 1
ATOM 3202 N N . VAL A 1 423 ? 10.704 1.175 11.057 1.00 98.19 423 VAL A N 1
ATOM 3203 C CA . VAL A 1 423 ? 9.926 0.057 10.500 1.00 98.19 423 VAL A CA 1
ATOM 3204 C C . VAL A 1 423 ? 10.626 -1.279 10.749 1.00 98.19 423 VAL A C 1
ATOM 3206 O O . VAL A 1 423 ? 9.989 -2.208 11.238 1.00 98.19 423 VAL A O 1
ATOM 3209 N N . GLN A 1 424 ? 11.922 -1.382 10.441 1.00 97.75 424 GLN A N 1
ATOM 3210 C CA . GLN A 1 424 ? 12.691 -2.625 10.588 1.00 97.75 424 GLN A CA 1
ATOM 3211 C C . GLN A 1 424 ? 12.783 -3.090 12.048 1.00 97.75 424 GLN A C 1
ATOM 3213 O O . GLN A 1 424 ? 12.806 -4.291 12.298 1.00 97.75 424 GLN A O 1
ATOM 3218 N N . GLU A 1 425 ? 12.798 -2.163 13.010 1.00 97.88 425 GLU A N 1
ATOM 3219 C CA . GLU A 1 425 ? 12.873 -2.486 14.440 1.00 97.88 425 GLU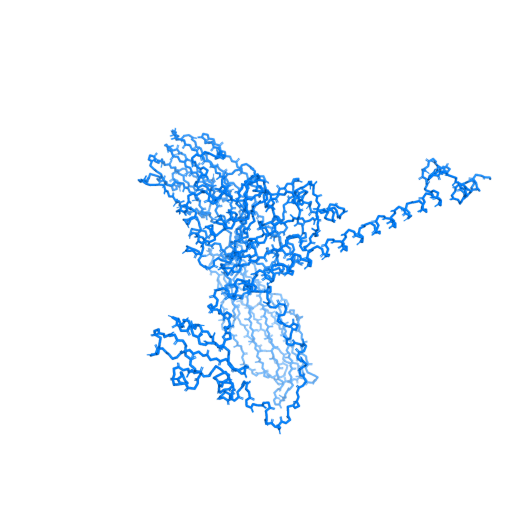 A CA 1
ATOM 3220 C C . GLU A 1 425 ? 11.630 -3.230 14.952 1.00 97.88 425 GLU A C 1
ATOM 3222 O O . GLU A 1 425 ? 11.745 -4.136 15.774 1.00 97.88 425 GLU A O 1
ATOM 3227 N N . VAL A 1 426 ? 10.440 -2.863 14.470 1.00 97.38 426 VAL A N 1
ATOM 3228 C CA . VAL A 1 426 ? 9.156 -3.352 15.016 1.00 97.38 426 VAL A CA 1
ATOM 3229 C C . VAL A 1 426 ? 8.338 -4.196 14.044 1.00 97.38 426 VAL A C 1
ATOM 3231 O O . VAL A 1 426 ? 7.354 -4.820 14.439 1.00 97.38 426 VAL A O 1
ATOM 3234 N N . SER A 1 427 ? 8.732 -4.221 12.775 1.00 97.00 427 SER A N 1
ATOM 3235 C CA . SER A 1 427 ? 8.113 -5.008 11.711 1.00 97.00 427 SER A CA 1
ATOM 3236 C C . SER A 1 427 ? 9.205 -5.599 10.805 1.00 97.00 427 SER A C 1
ATOM 3238 O O . SER A 1 427 ? 9.267 -5.281 9.615 1.00 97.00 427 SER A O 1
ATOM 3240 N N . PRO A 1 428 ? 10.107 -6.440 11.353 1.00 95.56 428 PRO A N 1
ATOM 3241 C CA . PRO A 1 428 ? 11.300 -6.925 10.649 1.00 95.56 428 PRO A CA 1
ATOM 3242 C C . PRO A 1 428 ? 10.987 -7.826 9.445 1.00 95.56 428 PRO A C 1
ATOM 3244 O O . PRO A 1 428 ? 11.855 -8.063 8.611 1.00 95.56 428 PRO A O 1
ATOM 3247 N N . THR A 1 429 ? 9.758 -8.336 9.345 1.00 93.00 429 THR A N 1
ATOM 3248 C CA . THR A 1 429 ? 9.278 -9.144 8.215 1.00 93.00 429 THR A CA 1
ATOM 3249 C C . THR A 1 429 ? 8.719 -8.299 7.067 1.00 93.00 429 THR A C 1
ATOM 3251 O O . THR A 1 429 ? 8.432 -8.844 5.999 1.00 93.00 429 THR A O 1
ATOM 3254 N N . THR A 1 430 ? 8.572 -6.981 7.250 1.00 96.06 430 THR A N 1
ATOM 3255 C CA . THR A 1 430 ? 8.117 -6.070 6.196 1.00 96.06 430 THR A CA 1
ATOM 3256 C C . THR A 1 430 ? 9.163 -5.967 5.098 1.00 96.06 430 THR A C 1
ATOM 3258 O O . THR A 1 430 ? 10.272 -5.481 5.321 1.00 96.06 430 THR A O 1
ATOM 3261 N N . SER A 1 431 ? 8.777 -6.309 3.871 1.00 96.38 431 SER A N 1
ATOM 3262 C CA . SER A 1 431 ? 9.580 -6.000 2.689 1.00 96.38 431 SER A CA 1
ATOM 3263 C C . SER A 1 431 ? 9.419 -4.523 2.332 1.00 96.38 431 SER A C 1
ATOM 3265 O O . SER A 1 431 ? 8.387 -4.100 1.807 1.00 96.38 431 SER A O 1
ATOM 3267 N N . ILE A 1 432 ? 10.429 -3.715 2.642 1.00 97.75 432 ILE A N 1
ATOM 3268 C CA . ILE A 1 432 ? 10.434 -2.285 2.315 1.00 97.75 432 ILE A CA 1
ATOM 3269 C C . ILE A 1 432 ? 10.980 -2.105 0.898 1.00 97.75 432 ILE A C 1
ATOM 3271 O O . ILE A 1 432 ? 11.993 -2.704 0.534 1.00 97.75 432 ILE A O 1
ATOM 3275 N N . VAL A 1 433 ? 10.326 -1.254 0.111 1.00 97.81 433 VAL A N 1
ATOM 3276 C CA . VAL A 1 433 ? 10.789 -0.847 -1.216 1.00 97.81 433 VAL A CA 1
ATOM 3277 C C . VAL A 1 433 ? 10.794 0.672 -1.296 1.00 97.81 433 VAL A C 1
ATOM 3279 O O . VAL A 1 433 ? 9.750 1.306 -1.147 1.00 97.81 433 VAL A O 1
ATOM 3282 N N . LEU A 1 434 ? 11.962 1.259 -1.544 1.00 98.12 434 LEU A N 1
ATOM 3283 C CA . LEU A 1 434 ? 12.106 2.681 -1.826 1.00 98.12 434 LEU A CA 1
ATOM 3284 C C . LEU A 1 434 ? 11.719 2.967 -3.269 1.00 98.12 434 LEU A C 1
ATOM 3286 O O . LEU A 1 434 ? 12.237 2.357 -4.202 1.00 98.12 434 LEU A O 1
ATOM 3290 N N . ILE A 1 435 ? 10.826 3.928 -3.450 1.00 98.00 435 ILE A N 1
ATOM 3291 C CA . ILE A 1 435 ? 10.374 4.345 -4.766 1.00 98.00 435 ILE A CA 1
ATOM 3292 C C . ILE A 1 435 ? 11.081 5.644 -5.147 1.00 98.00 435 ILE A C 1
ATOM 3294 O O . ILE A 1 435 ? 10.941 6.688 -4.495 1.00 98.00 435 ILE A O 1
ATOM 3298 N N . GLN A 1 436 ? 11.832 5.588 -6.239 1.00 97.50 436 GLN A N 1
ATOM 3299 C CA . GLN A 1 436 ? 12.213 6.770 -6.988 1.00 97.50 436 GLN A CA 1
ATOM 3300 C C . GLN A 1 436 ? 11.078 7.119 -7.945 1.00 97.50 436 GLN A C 1
ATOM 3302 O O . GLN A 1 436 ? 10.696 6.326 -8.808 1.00 97.50 436 GLN A O 1
ATOM 3307 N N . HIS A 1 437 ? 10.512 8.305 -7.744 1.00 96.75 437 HIS A N 1
ATOM 3308 C CA . HIS A 1 437 ? 9.394 8.782 -8.536 1.00 96.75 437 HIS A CA 1
ATOM 3309 C C . HIS A 1 437 ? 9.804 9.109 -9.975 1.00 96.75 437 HIS A C 1
ATOM 3311 O O . HIS A 1 437 ? 10.992 9.206 -10.287 1.00 96.75 437 HIS A O 1
ATOM 3317 N N . ASN A 1 438 ? 8.804 9.288 -10.844 1.00 97.25 438 ASN A N 1
ATOM 3318 C CA . ASN A 1 438 ? 9.005 9.744 -12.215 1.00 97.25 438 ASN A CA 1
ATOM 3319 C C . ASN A 1 438 ? 9.759 11.073 -12.251 1.00 97.25 438 ASN A C 1
ATOM 3321 O O . ASN A 1 438 ? 9.686 11.859 -11.307 1.00 97.25 438 ASN A O 1
ATOM 3325 N N . HIS A 1 439 ? 10.426 11.331 -13.368 1.00 95.88 439 HIS A N 1
ATOM 3326 C CA . HIS A 1 439 ? 11.058 12.617 -13.599 1.00 95.88 439 HIS A CA 1
ATOM 3327 C C . HIS A 1 439 ? 9.978 13.708 -13.642 1.00 95.88 439 HIS A C 1
ATOM 3329 O O . HIS A 1 439 ? 8.937 13.531 -14.289 1.00 95.88 439 HIS A O 1
ATOM 3335 N N . ILE A 1 440 ? 10.198 14.814 -12.938 1.00 96.56 440 ILE A N 1
ATOM 3336 C CA . ILE A 1 440 ? 9.283 15.961 -12.910 1.00 96.56 440 ILE A CA 1
ATOM 3337 C C . ILE A 1 440 ? 9.912 17.160 -13.625 1.00 96.56 440 ILE A C 1
ATOM 3339 O O . ILE A 1 440 ? 11.107 17.183 -13.907 1.00 96.56 440 ILE A O 1
ATOM 3343 N N . TYR A 1 441 ? 9.101 18.156 -13.968 1.00 96.06 441 TYR A N 1
ATOM 3344 C CA . TYR A 1 441 ? 9.564 19.347 -14.671 1.00 96.06 441 TYR A CA 1
ATOM 3345 C C . TYR A 1 441 ? 10.553 20.155 -13.818 1.00 96.06 441 TYR A C 1
ATOM 3347 O O . TYR A 1 441 ? 10.212 20.584 -12.710 1.00 96.06 441 TYR A O 1
ATOM 3355 N N . GLY A 1 442 ? 11.745 20.400 -14.370 1.00 92.31 442 GLY A N 1
ATOM 3356 C CA . GLY A 1 442 ? 12.772 21.271 -13.795 1.00 92.31 442 GLY A CA 1
ATOM 3357 C C . GLY A 1 442 ? 13.501 20.699 -12.577 1.00 92.31 442 GLY A C 1
ATOM 3358 O O . GLY A 1 442 ? 14.103 21.473 -11.827 1.00 92.31 442 GLY A O 1
ATOM 3359 N N . GLU A 1 443 ? 13.430 19.384 -12.337 1.00 93.44 443 GLU A N 1
ATOM 3360 C CA . GLU A 1 443 ? 14.073 18.738 -11.186 1.00 93.44 443 GLU A CA 1
ATOM 3361 C C . GLU A 1 443 ? 15.601 18.901 -11.137 1.00 93.44 443 GLU A C 1
ATOM 3363 O O . GLU A 1 443 ? 16.172 18.924 -10.051 1.00 93.44 443 GLU A O 1
ATOM 3368 N N . GLU A 1 444 ? 16.239 19.128 -12.277 1.00 88.69 444 GLU A N 1
ATOM 3369 C CA . GLU A 1 444 ? 17.669 19.368 -12.496 1.00 88.69 444 GLU A CA 1
ATOM 3370 C C . GLU A 1 444 ? 18.173 20.620 -11.769 1.00 88.69 444 GLU A C 1
ATOM 3372 O O . GLU A 1 444 ? 19.350 20.737 -11.445 1.00 88.69 444 GLU A O 1
ATOM 3377 N N . THR A 1 445 ? 17.272 21.563 -11.484 1.00 90.00 445 THR A N 1
ATOM 3378 C CA . THR A 1 445 ? 17.573 22.790 -10.725 1.00 90.00 445 THR A CA 1
ATOM 3379 C C . THR A 1 445 ? 17.233 22.669 -9.238 1.00 90.00 445 THR A C 1
ATOM 3381 O O . THR A 1 445 ? 17.235 23.656 -8.501 1.00 90.00 445 THR A O 1
ATOM 3384 N N . THR A 1 446 ? 16.897 21.461 -8.788 1.00 94.00 446 THR A N 1
ATOM 3385 C CA . THR A 1 446 ? 16.462 21.160 -7.422 1.00 94.00 446 THR A CA 1
ATOM 3386 C C . THR A 1 446 ? 17.406 20.157 -6.763 1.00 94.00 446 THR A C 1
ATOM 3388 O O . THR A 1 446 ? 18.387 19.725 -7.355 1.00 94.00 446 THR A O 1
ATOM 3391 N N . PHE A 1 447 ? 17.102 19.741 -5.535 1.00 95.12 447 PHE A N 1
ATOM 3392 C CA . PHE A 1 447 ? 17.862 18.692 -4.857 1.00 95.12 447 PHE A CA 1
ATOM 3393 C C . PHE A 1 447 ? 17.464 17.269 -5.277 1.00 95.12 447 PHE A C 1
ATOM 3395 O O . PHE A 1 447 ? 18.045 16.310 -4.779 1.00 95.12 447 PHE A O 1
ATOM 3402 N N . LEU A 1 448 ? 16.475 17.086 -6.160 1.00 93.62 448 LEU A N 1
ATOM 3403 C CA . LEU A 1 448 ? 15.992 15.755 -6.547 1.00 93.62 448 LEU A CA 1
ATOM 3404 C C . LEU A 1 448 ? 17.056 14.832 -7.169 1.00 93.62 448 LEU A C 1
ATOM 3406 O O . LEU A 1 448 ? 17.045 13.654 -6.800 1.00 93.62 448 LEU A O 1
ATOM 3410 N N . PRO A 1 449 ? 17.994 15.302 -8.019 1.00 90.44 449 PRO A N 1
ATOM 3411 C CA . PRO A 1 449 ? 19.082 14.460 -8.517 1.00 90.44 449 PRO A CA 1
ATOM 3412 C C . PRO A 1 449 ? 19.927 13.887 -7.374 1.00 90.44 449 PRO A C 1
ATOM 3414 O O . PRO A 1 449 ? 20.123 12.673 -7.285 1.00 90.44 449 PRO A O 1
ATOM 3417 N N . GLU A 1 450 ? 20.316 14.731 -6.411 1.00 88.56 450 GLU A N 1
ATOM 3418 C CA . GLU A 1 450 ? 21.025 14.282 -5.210 1.00 88.56 450 GLU A CA 1
ATOM 3419 C C . GLU A 1 450 ? 20.173 13.302 -4.390 1.00 88.56 450 GLU A C 1
ATOM 3421 O O . GLU A 1 450 ? 20.662 12.258 -3.966 1.00 88.56 450 GLU A O 1
ATOM 3426 N N . GLN A 1 451 ? 18.889 13.602 -4.164 1.00 95.19 451 GLN A N 1
ATOM 3427 C CA . GLN A 1 451 ? 17.987 12.732 -3.402 1.00 95.19 451 GLN A CA 1
ATOM 3428 C C . GLN A 1 451 ? 17.831 11.348 -4.051 1.00 95.19 451 GLN A C 1
ATOM 3430 O O . GLN A 1 451 ? 17.771 10.344 -3.336 1.00 95.19 451 GLN A O 1
ATOM 3435 N N . ALA A 1 452 ? 17.814 11.271 -5.384 1.00 92.00 452 ALA A N 1
ATOM 3436 C CA . ALA A 1 452 ? 17.733 10.013 -6.115 1.00 92.00 452 ALA A CA 1
ATOM 3437 C C . ALA A 1 452 ? 18.968 9.128 -5.879 1.00 92.00 452 ALA A C 1
ATOM 3439 O O . ALA A 1 452 ? 18.818 7.939 -5.581 1.00 92.00 452 ALA A O 1
ATOM 3440 N N . LEU A 1 453 ? 20.173 9.711 -5.917 1.00 85.75 453 LEU A N 1
ATOM 3441 C CA . LEU A 1 453 ? 21.416 9.011 -5.565 1.00 85.75 453 LEU A CA 1
ATOM 3442 C C . LEU A 1 453 ? 21.377 8.512 -4.112 1.00 85.75 453 LEU A C 1
ATOM 3444 O O . LEU A 1 453 ? 21.763 7.380 -3.810 1.00 85.75 453 LEU A O 1
ATOM 3448 N N . GLN A 1 454 ? 20.840 9.329 -3.205 1.00 94.06 454 GLN A N 1
ATOM 3449 C CA . GLN A 1 454 ? 20.744 8.979 -1.789 1.00 94.06 454 GLN A CA 1
ATOM 3450 C C . GLN A 1 454 ? 19.735 7.863 -1.516 1.00 94.06 454 GLN A C 1
ATOM 3452 O O . GLN A 1 454 ? 19.998 7.020 -0.663 1.00 94.06 454 GLN A O 1
ATOM 3457 N N . LYS A 1 455 ? 18.627 7.774 -2.261 1.00 94.75 455 LYS A N 1
ATOM 3458 C CA . LYS A 1 455 ? 17.706 6.629 -2.164 1.00 94.75 455 LYS A CA 1
ATOM 3459 C C . LYS A 1 455 ? 18.397 5.310 -2.507 1.00 94.75 455 LYS A C 1
ATOM 3461 O O . LYS A 1 455 ? 18.196 4.332 -1.792 1.00 94.75 455 LYS A O 1
ATOM 3466 N N . ILE A 1 456 ? 19.239 5.284 -3.543 1.00 91.62 456 ILE A N 1
ATOM 3467 C CA . ILE A 1 456 ? 20.018 4.090 -3.914 1.00 91.62 456 ILE A CA 1
ATOM 3468 C C . ILE A 1 456 ? 21.004 3.731 -2.796 1.00 91.62 456 ILE A C 1
ATOM 3470 O O . ILE A 1 456 ? 21.082 2.571 -2.386 1.00 91.62 456 ILE A O 1
ATOM 3474 N N . ALA A 1 457 ? 21.732 4.723 -2.272 1.00 87.06 457 ALA A N 1
ATOM 3475 C CA . ALA A 1 457 ? 22.683 4.517 -1.182 1.00 87.06 457 ALA A CA 1
ATOM 3476 C C . ALA A 1 457 ? 21.999 3.974 0.086 1.00 87.06 457 ALA A C 1
ATOM 3478 O O . ALA A 1 457 ? 22.471 2.998 0.672 1.00 87.06 457 ALA A O 1
ATOM 3479 N N . VAL A 1 458 ? 20.856 4.549 0.476 1.00 94.00 458 VAL A N 1
ATOM 3480 C CA . VAL A 1 458 ? 20.061 4.079 1.620 1.00 94.00 458 VAL A CA 1
ATOM 3481 C C . VAL A 1 458 ? 19.515 2.676 1.370 1.00 94.00 458 VAL A C 1
ATOM 3483 O O . VAL A 1 458 ? 19.591 1.843 2.272 1.00 94.00 458 VAL A O 1
ATOM 3486 N N . ALA A 1 459 ? 19.009 2.385 0.166 1.00 94.88 459 ALA A N 1
ATOM 3487 C CA . ALA A 1 459 ? 18.494 1.061 -0.173 1.00 94.88 459 ALA A CA 1
ATOM 3488 C C . ALA A 1 459 ? 19.556 -0.028 0.031 1.00 94.88 459 ALA A C 1
ATOM 3490 O O . ALA A 1 459 ? 19.320 -0.995 0.759 1.00 94.88 459 ALA A O 1
ATOM 3491 N N . LYS A 1 460 ? 20.760 0.194 -0.516 1.00 90.62 460 LYS A N 1
ATOM 3492 C CA . LYS A 1 460 ? 21.919 -0.692 -0.337 1.00 90.62 460 LYS A CA 1
ATOM 3493 C C . LYS A 1 460 ? 22.310 -0.822 1.136 1.00 90.62 460 LYS A C 1
ATOM 3495 O O . LYS A 1 460 ? 22.472 -1.933 1.630 1.00 90.62 460 LYS A O 1
ATOM 3500 N N . ALA A 1 461 ? 22.426 0.298 1.852 1.00 90.50 461 ALA A N 1
ATOM 3501 C CA . ALA A 1 461 ? 22.866 0.311 3.248 1.00 90.50 461 ALA A CA 1
ATOM 3502 C C . ALA A 1 461 ? 21.874 -0.366 4.210 1.00 90.50 461 ALA A C 1
ATOM 3504 O O . ALA A 1 461 ? 22.286 -0.934 5.220 1.00 90.50 461 ALA A O 1
ATOM 3505 N N . LYS A 1 462 ? 20.570 -0.298 3.919 1.00 95.06 462 LYS A N 1
ATOM 3506 C CA . LYS A 1 462 ? 19.502 -0.875 4.752 1.00 95.06 462 LYS A CA 1
ATOM 3507 C C . LYS A 1 462 ? 19.032 -2.252 4.294 1.00 95.06 462 LYS A C 1
ATOM 3509 O O . LYS A 1 462 ? 18.207 -2.847 4.986 1.00 95.06 462 LYS A O 1
ATOM 3514 N N . GLY A 1 463 ? 19.538 -2.748 3.163 1.00 92.38 463 GLY A N 1
ATOM 3515 C CA . GLY A 1 463 ? 19.119 -4.021 2.580 1.00 92.38 463 GLY A CA 1
ATOM 3516 C C . GLY A 1 463 ? 17.641 -4.027 2.184 1.00 92.38 463 GLY A C 1
ATOM 3517 O O . GLY A 1 463 ? 16.944 -5.001 2.451 1.00 92.38 463 GLY A O 1
ATOM 3518 N N . VAL A 1 464 ? 17.147 -2.926 1.610 1.00 95.44 464 VAL A N 1
ATOM 3519 C CA . VAL A 1 464 ? 15.748 -2.782 1.169 1.00 95.44 464 VAL A CA 1
ATOM 3520 C C . VAL A 1 464 ? 15.666 -2.667 -0.353 1.00 95.44 464 VAL A C 1
ATOM 3522 O O . VAL A 1 464 ? 16.654 -2.355 -1.016 1.00 95.44 464 VAL A O 1
ATOM 3525 N N . GLY A 1 465 ? 14.486 -2.917 -0.921 1.00 94.12 465 GLY A N 1
ATOM 3526 C CA . GLY A 1 465 ? 14.260 -2.796 -2.360 1.00 94.12 465 GLY A CA 1
ATOM 3527 C C . GLY A 1 465 ? 14.350 -1.356 -2.865 1.00 94.12 465 GLY A C 1
ATOM 3528 O O . GLY A 1 465 ? 14.131 -0.411 -2.107 1.00 94.12 465 GLY A O 1
ATOM 3529 N N . TYR A 1 466 ? 14.604 -1.188 -4.162 1.00 96.25 466 TYR A N 1
ATOM 3530 C CA . TYR A 1 466 ? 14.590 0.111 -4.835 1.00 96.25 466 TYR A CA 1
ATOM 3531 C C . TYR A 1 466 ? 13.971 -0.011 -6.226 1.00 96.25 466 TYR A C 1
ATOM 3533 O O . TYR A 1 466 ? 14.462 -0.791 -7.040 1.00 96.25 466 TYR A O 1
ATOM 3541 N N . PHE A 1 467 ? 12.926 0.770 -6.508 1.00 96.31 467 PHE A N 1
ATOM 3542 C CA . PHE A 1 467 ? 12.308 0.860 -7.834 1.00 96.31 467 PHE A CA 1
ATOM 3543 C C . PHE A 1 467 ? 12.499 2.254 -8.413 1.00 96.31 467 PHE A C 1
ATOM 3545 O O . PHE A 1 467 ? 12.162 3.244 -7.765 1.00 96.31 467 PHE A O 1
ATOM 3552 N N . ASP A 1 468 ? 12.965 2.323 -9.660 1.00 95.56 468 ASP A N 1
ATOM 3553 C CA . ASP A 1 468 ? 13.120 3.583 -10.385 1.00 95.56 468 ASP A CA 1
ATOM 3554 C C . ASP A 1 468 ? 12.060 3.738 -11.472 1.00 95.56 468 ASP A C 1
ATOM 3556 O O . ASP A 1 468 ? 12.085 3.030 -12.479 1.00 95.56 468 ASP A O 1
ATOM 3560 N N . VAL A 1 469 ? 11.116 4.658 -11.266 1.00 96.50 469 VAL A N 1
ATOM 3561 C CA . VAL A 1 469 ? 10.065 4.962 -12.247 1.00 96.50 469 VAL A CA 1
ATOM 3562 C C . VAL A 1 469 ? 10.614 5.773 -13.429 1.00 96.50 469 VAL A C 1
ATOM 3564 O O . VAL A 1 469 ? 10.032 5.735 -14.513 1.00 96.50 469 VAL A O 1
ATOM 3567 N N . ARG A 1 470 ? 11.761 6.451 -13.289 1.00 93.31 470 ARG A N 1
ATOM 3568 C CA . ARG A 1 470 ? 12.399 7.181 -14.401 1.00 93.31 470 ARG A CA 1
ATOM 3569 C C . ARG A 1 470 ? 12.861 6.228 -15.496 1.00 93.31 470 ARG A C 1
ATOM 3571 O O . ARG A 1 470 ? 12.726 6.543 -16.668 1.00 93.31 470 ARG A O 1
ATOM 3578 N N . ARG A 1 471 ? 13.294 5.016 -15.135 1.00 90.75 471 ARG A N 1
ATOM 3579 C CA . ARG A 1 471 ? 13.631 3.964 -16.113 1.00 90.75 471 ARG A CA 1
ATOM 3580 C C . ARG A 1 471 ? 12.429 3.501 -16.932 1.00 90.75 471 ARG A C 1
ATOM 3582 O O . ARG A 1 471 ? 12.594 3.077 -18.068 1.00 90.75 471 ARG A O 1
ATOM 3589 N N . LEU A 1 472 ? 11.233 3.569 -16.349 1.00 93.00 472 LEU A N 1
ATOM 3590 C CA . LEU A 1 472 ? 9.995 3.184 -17.019 1.00 93.00 472 LEU A CA 1
ATOM 3591 C C . LEU A 1 472 ? 9.486 4.284 -17.957 1.00 93.00 472 LEU A C 1
ATOM 3593 O O . LEU A 1 472 ? 9.035 3.987 -19.059 1.00 93.00 472 LEU A O 1
ATOM 3597 N N . LEU A 1 473 ? 9.497 5.539 -17.500 1.00 91.00 473 LEU A N 1
ATOM 3598 C CA . LEU A 1 473 ? 8.846 6.649 -18.209 1.00 91.00 473 LEU A CA 1
ATOM 3599 C C . LEU A 1 473 ? 9.812 7.547 -18.998 1.00 91.00 473 LEU A C 1
ATOM 3601 O O . LEU A 1 473 ? 9.358 8.307 -19.852 1.00 91.00 473 LEU A O 1
ATOM 3605 N N . GLY A 1 474 ? 11.116 7.446 -18.742 1.00 90.62 474 GLY A N 1
ATOM 3606 C CA . GLY A 1 474 ? 12.150 8.327 -19.280 1.00 90.62 474 GLY A CA 1
ATOM 3607 C C . GLY A 1 474 ? 12.239 9.675 -18.555 1.00 90.62 474 GLY A C 1
ATOM 3608 O O . GLY A 1 474 ? 11.684 9.863 -17.466 1.00 90.62 474 GLY A O 1
ATOM 3609 N N . SER A 1 475 ? 12.942 10.621 -19.186 1.00 92.31 475 SER A N 1
ATOM 3610 C CA . SER A 1 475 ? 13.011 12.023 -18.757 1.00 92.31 475 SER A CA 1
ATOM 3611 C C . SER A 1 475 ? 11.635 12.694 -18.793 1.00 92.31 475 SER A C 1
ATOM 3613 O O . SER A 1 475 ? 10.716 12.218 -19.467 1.00 92.31 475 SER A O 1
ATOM 3615 N N . TYR A 1 476 ? 11.477 13.836 -18.113 1.00 93.50 476 TYR A N 1
ATOM 3616 C CA . TYR A 1 476 ? 10.205 14.570 -18.128 1.00 93.50 476 TYR A CA 1
ATOM 3617 C C . TYR A 1 476 ? 9.764 14.915 -19.557 1.00 93.50 476 TYR A C 1
ATOM 3619 O O . TYR A 1 476 ? 8.594 14.746 -19.891 1.00 93.50 476 TYR A O 1
ATOM 3627 N N . VAL A 1 477 ? 10.691 15.357 -20.414 1.00 91.88 477 VAL A N 1
ATOM 3628 C CA . VAL A 1 477 ? 10.403 15.702 -21.816 1.00 91.88 477 VAL A CA 1
ATOM 3629 C C . VAL A 1 477 ? 9.844 14.490 -22.562 1.00 91.88 477 VAL A C 1
ATOM 3631 O O . VAL A 1 477 ? 8.778 14.581 -23.177 1.00 91.88 477 VAL A O 1
ATOM 3634 N N . THR A 1 478 ? 10.510 13.340 -22.434 1.00 91.94 478 THR A N 1
ATOM 3635 C CA . THR A 1 478 ? 10.091 12.076 -23.055 1.00 91.94 478 THR A CA 1
ATOM 3636 C C . THR A 1 478 ? 8.729 11.621 -22.535 1.00 91.94 478 THR A C 1
ATOM 3638 O O . THR A 1 478 ? 7.824 11.319 -23.319 1.00 91.94 478 THR A O 1
ATOM 3641 N N . ALA A 1 479 ? 8.544 11.629 -21.214 1.00 92.06 479 ALA A N 1
ATOM 3642 C CA . ALA A 1 479 ? 7.296 11.244 -20.572 1.00 92.06 479 ALA A CA 1
ATOM 3643 C C . ALA A 1 479 ? 6.139 12.163 -20.999 1.00 92.06 479 ALA A C 1
ATOM 3645 O O . ALA A 1 479 ? 5.060 11.687 -21.361 1.00 92.06 479 ALA A O 1
ATOM 3646 N N . ASN A 1 480 ? 6.361 13.478 -21.010 1.00 95.38 480 ASN A N 1
ATOM 3647 C CA . ASN A 1 480 ? 5.359 14.471 -21.379 1.00 95.38 480 ASN A CA 1
ATOM 3648 C C . ASN A 1 480 ? 4.941 14.331 -22.849 1.00 95.38 480 ASN A C 1
ATOM 3650 O O . ASN A 1 480 ? 3.750 14.226 -23.140 1.00 95.38 480 ASN A O 1
ATOM 3654 N N . MET A 1 481 ? 5.902 14.219 -23.772 1.00 91.31 481 MET A N 1
ATOM 3655 C CA . MET A 1 481 ? 5.611 13.956 -25.187 1.00 91.31 481 MET A CA 1
ATOM 3656 C C . MET A 1 481 ? 4.887 12.622 -25.409 1.00 91.31 481 MET A C 1
ATOM 3658 O O . MET A 1 481 ? 4.032 12.515 -26.286 1.00 91.31 481 MET A O 1
ATOM 3662 N N . GLY A 1 482 ? 5.199 11.605 -24.601 1.00 90.25 482 GLY A N 1
ATOM 3663 C CA . GLY A 1 482 ? 4.537 10.301 -24.628 1.00 90.25 482 GLY A CA 1
ATOM 3664 C C . GLY A 1 482 ? 3.124 10.283 -24.028 1.00 90.25 482 GLY A C 1
ATOM 3665 O O . GLY A 1 482 ? 2.474 9.228 -24.036 1.00 90.25 482 GLY A O 1
ATOM 3666 N N . GLY A 1 483 ? 2.640 11.414 -23.496 1.00 93.12 483 GLY A N 1
ATOM 3667 C CA . GLY A 1 483 ? 1.356 11.525 -22.800 1.00 93.12 483 GLY A CA 1
ATOM 3668 C C . GLY A 1 483 ? 1.337 10.818 -21.441 1.00 93.12 483 GLY A C 1
ATOM 3669 O O . GLY A 1 483 ? 0.272 10.429 -20.958 1.00 93.12 483 GLY A O 1
ATOM 3670 N N . TYR A 1 484 ? 2.506 10.591 -20.839 1.00 95.69 484 TYR A N 1
ATOM 3671 C CA . TYR A 1 484 ? 2.662 9.973 -19.521 1.00 95.69 484 TYR A CA 1
ATOM 3672 C C . TYR A 1 484 ? 2.572 10.982 -18.369 1.00 95.69 484 TYR A C 1
ATOM 3674 O O . TYR A 1 484 ? 2.410 10.578 -17.223 1.00 95.69 484 TYR A O 1
ATOM 3682 N N . MET A 1 485 ? 2.604 12.281 -18.657 1.00 98.06 485 MET A N 1
ATOM 3683 C CA . MET A 1 485 ? 2.471 13.340 -17.656 1.00 98.06 485 MET A CA 1
ATOM 3684 C C . MET A 1 485 ? 1.074 13.964 -17.719 1.00 98.06 485 MET A C 1
ATOM 3686 O O . MET A 1 485 ? 0.569 14.256 -18.800 1.00 98.06 485 MET A O 1
ATOM 3690 N N . PHE A 1 486 ? 0.424 14.111 -16.564 1.00 97.00 486 PHE A N 1
ATOM 3691 C CA . PHE A 1 486 ? -0.828 14.862 -16.419 1.00 97.00 486 PHE A CA 1
ATOM 3692 C C . PHE A 1 486 ? -0.550 16.363 -16.316 1.00 97.00 486 PHE A C 1
ATOM 3694 O O . PHE A 1 486 ? -1.220 17.173 -16.951 1.00 97.00 486 PHE A O 1
ATOM 3701 N N . ASP A 1 487 ? 0.461 16.713 -15.526 1.00 97.06 487 ASP A N 1
ATOM 3702 C CA . ASP A 1 487 ? 0.999 18.060 -15.379 1.00 97.06 487 ASP A CA 1
ATOM 3703 C C . ASP A 1 487 ? 2.534 17.988 -15.250 1.00 97.06 487 ASP A C 1
ATOM 3705 O O . ASP A 1 487 ? 3.145 16.950 -15.503 1.00 97.06 487 ASP A O 1
ATOM 3709 N N . GLY A 1 488 ? 3.181 19.079 -14.835 1.00 97.25 488 GLY A N 1
ATOM 3710 C CA . GLY A 1 488 ? 4.635 19.131 -14.641 1.00 97.25 488 GLY A CA 1
ATOM 3711 C C . GLY A 1 488 ? 5.192 18.218 -13.537 1.00 97.25 488 GLY A C 1
ATOM 3712 O O . GLY A 1 488 ? 6.381 18.278 -13.248 1.00 97.25 488 GLY A O 1
ATOM 3713 N N . THR A 1 489 ? 4.377 17.434 -12.836 1.00 97.81 489 THR A N 1
ATOM 3714 C CA . THR A 1 489 ? 4.786 16.622 -11.678 1.00 97.81 489 THR A CA 1
ATOM 3715 C C . THR A 1 489 ? 4.111 15.254 -11.667 1.00 97.81 489 THR A C 1
ATOM 3717 O O . THR A 1 489 ? 4.779 14.238 -11.477 1.00 97.81 489 THR A O 1
ATOM 3720 N N . HIS A 1 490 ? 2.802 15.207 -11.886 1.00 98.38 490 HIS A N 1
ATOM 3721 C CA . HIS A 1 490 ? 1.981 14.027 -11.686 1.00 98.38 490 HIS A CA 1
ATOM 3722 C C . HIS A 1 490 ? 1.855 13.178 -12.963 1.00 98.38 490 HIS A C 1
ATOM 3724 O O . HIS A 1 490 ? 1.642 13.725 -14.051 1.00 98.38 490 HIS A O 1
ATOM 3730 N N . PRO A 1 491 ? 1.911 11.839 -12.850 1.00 98.19 491 PRO A N 1
ATOM 3731 C CA . PRO A 1 491 ? 1.652 10.932 -13.962 1.00 98.19 491 PRO A CA 1
ATOM 3732 C C . PRO A 1 491 ? 0.199 11.003 -14.461 1.00 98.19 491 PRO A C 1
ATOM 3734 O O . PRO A 1 491 ? -0.740 11.142 -13.676 1.00 98.19 491 PRO A O 1
ATOM 3737 N N . SER A 1 492 ? -0.003 10.822 -15.767 1.00 97.75 492 SER A N 1
ATOM 3738 C CA . SER A 1 492 ? -1.326 10.651 -16.385 1.00 97.75 492 SER A CA 1
ATOM 3739 C C . SER A 1 492 ? -1.950 9.288 -16.057 1.00 97.75 492 SER A C 1
ATOM 3741 O O . SER A 1 492 ? -1.295 8.402 -15.505 1.00 97.75 492 SER A O 1
ATOM 3743 N N . ASP A 1 493 ? -3.216 9.063 -16.427 1.00 96.69 493 ASP A N 1
ATOM 3744 C CA . ASP A 1 493 ? -3.856 7.739 -16.297 1.00 96.69 493 ASP A CA 1
ATOM 3745 C C . ASP A 1 493 ? -3.067 6.638 -17.020 1.00 96.69 493 ASP A C 1
ATOM 3747 O O . ASP A 1 493 ? -2.859 5.545 -16.489 1.00 96.69 493 ASP A O 1
ATOM 3751 N N . LYS A 1 494 ? -2.548 6.964 -18.211 1.00 95.75 494 LYS A N 1
ATOM 3752 C CA . LYS A 1 494 ? -1.706 6.071 -19.013 1.00 95.75 494 LYS A CA 1
ATOM 3753 C C . LYS A 1 494 ? -0.443 5.664 -18.249 1.00 95.75 494 LYS A C 1
ATOM 3755 O O . LYS A 1 494 ? -0.109 4.482 -18.215 1.00 95.75 494 LYS A O 1
ATOM 3760 N N . ALA A 1 495 ? 0.239 6.618 -17.618 1.00 97.62 495 ALA A N 1
ATOM 3761 C CA . ALA A 1 495 ? 1.436 6.337 -16.831 1.00 97.62 495 ALA A CA 1
ATOM 3762 C C . ALA A 1 495 ? 1.128 5.581 -15.542 1.00 97.62 495 ALA A C 1
ATOM 3764 O O . ALA A 1 495 ? 1.825 4.628 -15.224 1.00 97.62 495 ALA A O 1
ATOM 3765 N N . ASN A 1 496 ? 0.057 5.939 -14.833 1.00 98.25 496 ASN A N 1
ATOM 3766 C CA . ASN A 1 496 ? -0.356 5.246 -13.614 1.00 98.25 496 ASN A CA 1
ATOM 3767 C C . ASN A 1 496 ? -0.636 3.751 -13.858 1.00 98.25 496 ASN A C 1
ATOM 3769 O O . ASN A 1 496 ? -0.283 2.918 -13.022 1.00 98.25 496 ASN A O 1
ATOM 3773 N N . ARG A 1 497 ? -1.199 3.383 -15.019 1.00 96.38 497 ARG A N 1
ATOM 3774 C CA . ARG A 1 497 ? -1.343 1.974 -15.437 1.00 96.38 497 ARG A CA 1
ATOM 3775 C C . ARG A 1 497 ? 0.004 1.287 -15.652 1.00 96.38 497 ARG A C 1
ATOM 3777 O O . ARG A 1 497 ? 0.184 0.164 -15.189 1.00 96.38 497 ARG A O 1
ATOM 3784 N N . ALA A 1 498 ? 0.935 1.957 -16.332 1.00 95.12 498 ALA A N 1
ATOM 3785 C CA . ALA A 1 498 ? 2.274 1.426 -16.576 1.00 95.12 498 ALA A CA 1
ATOM 3786 C C . ALA A 1 498 ? 3.055 1.244 -15.264 1.00 95.12 498 ALA A C 1
ATOM 3788 O O . ALA A 1 498 ? 3.618 0.179 -15.033 1.00 95.12 498 ALA A O 1
ATOM 3789 N N . ILE A 1 499 ? 3.022 2.242 -14.374 1.00 98.06 499 ILE A N 1
ATOM 3790 C CA . ILE A 1 499 ? 3.653 2.203 -13.047 1.00 98.06 499 ILE A CA 1
ATOM 3791 C C . ILE A 1 499 ? 3.107 1.035 -12.226 1.00 98.06 499 ILE A C 1
ATOM 3793 O O . ILE A 1 499 ? 3.877 0.302 -11.614 1.00 98.06 499 ILE A O 1
ATOM 3797 N N . ALA A 1 500 ? 1.790 0.825 -12.231 1.00 97.50 500 ALA A N 1
ATOM 3798 C CA . ALA A 1 500 ? 1.178 -0.288 -11.517 1.00 97.50 500 ALA A CA 1
ATOM 3799 C C . ALA A 1 500 ? 1.645 -1.660 -12.024 1.00 97.50 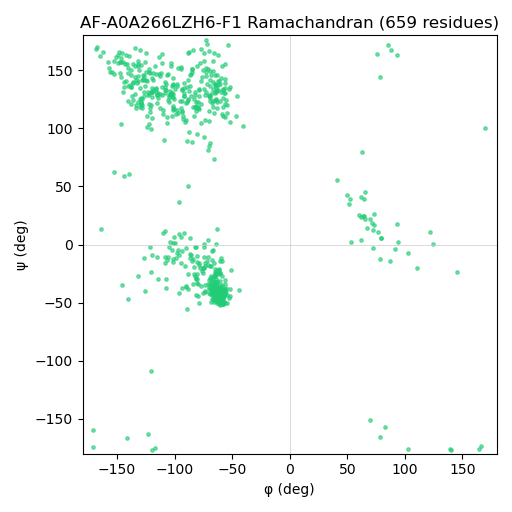500 ALA A C 1
ATOM 3801 O O . ALA A 1 500 ? 1.950 -2.533 -11.212 1.00 97.50 500 ALA A O 1
ATOM 3802 N N . GLY A 1 501 ? 1.706 -1.842 -13.349 1.00 94.62 501 GLY A N 1
ATOM 3803 C CA . GLY A 1 501 ? 2.243 -3.056 -13.967 1.00 94.62 501 GLY A CA 1
ATOM 3804 C C . GLY A 1 501 ? 3.707 -3.273 -13.600 1.00 94.62 501 GLY A C 1
ATOM 3805 O O . GLY A 1 501 ? 4.060 -4.339 -13.105 1.00 94.62 501 GLY A O 1
ATOM 3806 N N . TYR A 1 502 ? 4.519 -2.223 -13.730 1.00 95.62 502 TYR A N 1
ATOM 3807 C CA . TYR A 1 502 ? 5.928 -2.235 -13.354 1.00 95.62 502 TYR A CA 1
ATOM 3808 C C . TYR A 1 502 ? 6.124 -2.629 -11.888 1.00 95.62 502 TYR A C 1
ATOM 3810 O O . TYR A 1 502 ? 6.869 -3.560 -11.607 1.00 95.62 502 TYR A O 1
ATOM 3818 N N . TYR A 1 503 ? 5.418 -1.999 -10.944 1.00 96.56 503 TYR A N 1
ATOM 3819 C CA . TYR A 1 503 ? 5.531 -2.360 -9.530 1.00 96.56 503 TYR A CA 1
ATOM 3820 C C . TYR A 1 503 ? 5.175 -3.816 -9.276 1.00 96.56 503 TYR A C 1
ATOM 3822 O O . TYR A 1 503 ? 5.903 -4.461 -8.532 1.00 96.56 503 TYR A O 1
ATOM 3830 N N . ALA A 1 504 ? 4.101 -4.332 -9.884 1.00 92.75 504 ALA A N 1
ATOM 3831 C CA . ALA A 1 504 ? 3.707 -5.731 -9.739 1.00 92.75 504 ALA A CA 1
ATOM 3832 C C . ALA A 1 504 ? 4.793 -6.684 -10.264 1.00 92.75 504 ALA A C 1
ATOM 3834 O O . ALA A 1 504 ? 5.167 -7.621 -9.559 1.00 92.75 504 ALA A O 1
ATOM 3835 N N . GLU A 1 505 ? 5.351 -6.409 -11.444 1.00 90.25 505 GLU A N 1
ATOM 3836 C CA . GLU A 1 505 ? 6.421 -7.215 -12.043 1.00 90.25 505 GLU A CA 1
ATOM 3837 C C . GLU A 1 505 ? 7.691 -7.209 -11.195 1.00 90.25 505 GLU A C 1
ATOM 3839 O O . GLU A 1 505 ? 8.272 -8.267 -10.952 1.00 90.25 505 GLU A O 1
ATOM 3844 N N . GLN A 1 506 ? 8.088 -6.045 -10.673 1.00 89.94 506 GLN A N 1
ATOM 3845 C CA . GLN A 1 506 ? 9.298 -5.918 -9.859 1.00 89.94 506 GLN A CA 1
ATOM 3846 C C . GLN A 1 506 ? 9.223 -6.693 -8.531 1.00 89.94 506 GLN A C 1
ATOM 3848 O O . GLN A 1 506 ? 10.250 -7.123 -8.012 1.00 89.94 506 GLN A O 1
ATOM 3853 N N . ILE A 1 507 ? 8.024 -6.919 -7.983 1.00 90.00 507 ILE A N 1
ATOM 3854 C CA . ILE A 1 507 ? 7.824 -7.782 -6.801 1.00 90.00 507 ILE A CA 1
ATOM 3855 C C . ILE A 1 507 ? 7.451 -9.235 -7.162 1.00 90.00 507 ILE A C 1
ATOM 3857 O O . ILE A 1 507 ? 7.163 -10.029 -6.265 1.00 90.00 507 ILE A O 1
ATOM 3861 N N . GLY A 1 508 ? 7.474 -9.602 -8.449 1.00 87.62 508 GLY A N 1
ATOM 3862 C CA . GLY A 1 508 ? 7.297 -10.978 -8.923 1.00 87.62 508 GLY A CA 1
ATOM 3863 C C . GLY A 1 508 ? 5.866 -11.391 -9.287 1.00 87.62 508 GLY A C 1
ATOM 3864 O O . GLY A 1 508 ? 5.596 -12.588 -9.375 1.00 87.62 508 GLY A O 1
ATOM 3865 N N . PHE A 1 509 ? 4.948 -10.447 -9.507 1.00 86.38 509 PHE A N 1
ATOM 3866 C CA . PHE A 1 509 ? 3.586 -10.724 -9.980 1.00 86.38 509 PHE A CA 1
ATOM 3867 C C . PHE A 1 509 ? 3.405 -10.343 -11.450 1.00 86.38 509 PHE A C 1
ATOM 3869 O O . PHE A 1 509 ? 3.968 -9.367 -11.935 1.00 86.38 509 PHE A O 1
ATOM 3876 N N . SER A 1 510 ? 2.571 -11.093 -12.174 1.00 88.31 510 SER A N 1
ATOM 3877 C CA . SER A 1 510 ? 2.263 -10.767 -13.569 1.00 88.31 510 SER A CA 1
ATOM 3878 C C . SER A 1 510 ? 1.399 -9.509 -13.670 1.00 88.31 510 SER A C 1
ATOM 3880 O O . SER A 1 510 ? 0.318 -9.451 -13.077 1.00 88.31 510 SER A O 1
ATOM 3882 N N . ALA A 1 511 ? 1.807 -8.545 -14.500 1.00 87.19 511 ALA A N 1
ATOM 3883 C CA . ALA A 1 511 ? 1.000 -7.363 -14.805 1.00 87.19 511 ALA A CA 1
ATOM 3884 C C . ALA A 1 511 ? -0.332 -7.695 -15.515 1.00 87.19 511 ALA A C 1
ATOM 3886 O O . ALA A 1 511 ? -1.285 -6.923 -15.428 1.00 87.19 511 ALA A O 1
ATOM 3887 N N . ASN A 1 512 ? -0.436 -8.856 -16.176 1.00 82.56 512 ASN A N 1
ATOM 3888 C CA . ASN A 1 512 ? -1.566 -9.231 -17.042 1.00 82.56 512 ASN A CA 1
ATOM 3889 C C . ASN A 1 512 ? -2.630 -10.086 -16.341 1.00 82.56 512 ASN A C 1
ATOM 3891 O O . ASN A 1 512 ? -3.224 -10.993 -16.922 1.00 82.56 512 ASN A O 1
ATOM 3895 N N . SER A 1 513 ? -2.873 -9.806 -15.069 1.00 79.12 513 SER A N 1
ATOM 3896 C CA . SER A 1 513 ? -3.762 -10.615 -14.240 1.00 79.12 513 SER A CA 1
ATOM 3897 C C . SER A 1 513 ? -5.215 -10.185 -14.393 1.00 79.12 513 SER A C 1
ATOM 3899 O O . SER A 1 513 ? -5.537 -9.009 -14.222 1.00 79.12 513 SER A O 1
ATOM 3901 N N . ALA A 1 514 ? -6.106 -11.138 -14.682 1.00 78.44 514 ALA A N 1
ATOM 3902 C CA . ALA A 1 514 ? -7.539 -10.878 -14.681 1.00 78.44 514 ALA A CA 1
ATOM 3903 C C . ALA A 1 514 ? -7.988 -10.501 -13.262 1.00 78.44 514 ALA A C 1
ATOM 3905 O O . ALA A 1 514 ? -7.781 -11.262 -12.319 1.00 78.44 514 ALA A O 1
ATOM 3906 N N . ASP A 1 515 ? -8.591 -9.326 -13.106 1.00 82.44 515 ASP A N 1
ATOM 3907 C CA . ASP A 1 515 ? -9.121 -8.875 -11.822 1.00 82.44 515 ASP A CA 1
ATOM 3908 C C . ASP A 1 515 ? -10.500 -9.507 -11.590 1.00 82.44 515 ASP A C 1
ATOM 3910 O O . ASP A 1 515 ? -11.437 -9.172 -12.320 1.00 82.44 515 ASP A O 1
ATOM 3914 N N . PRO A 1 516 ? -10.672 -10.378 -10.579 1.00 76.06 516 PRO A N 1
ATOM 3915 C CA . PRO A 1 516 ? -11.976 -10.952 -10.251 1.00 76.06 516 PRO A CA 1
ATOM 3916 C C . PRO A 1 516 ? -12.961 -9.900 -9.709 1.00 76.06 516 PRO A C 1
ATOM 3918 O O . PRO A 1 516 ? -14.132 -10.206 -9.496 1.00 76.06 516 PRO A O 1
ATOM 3921 N N . GLY A 1 517 ? -12.502 -8.662 -9.492 1.00 79.12 517 GLY A N 1
ATOM 3922 C CA . GLY A 1 517 ? -13.276 -7.580 -8.907 1.00 79.12 517 GLY A CA 1
ATOM 3923 C C . GLY A 1 517 ? -13.188 -7.574 -7.383 1.00 79.12 517 GLY A C 1
ATOM 3924 O O . GLY A 1 517 ? -12.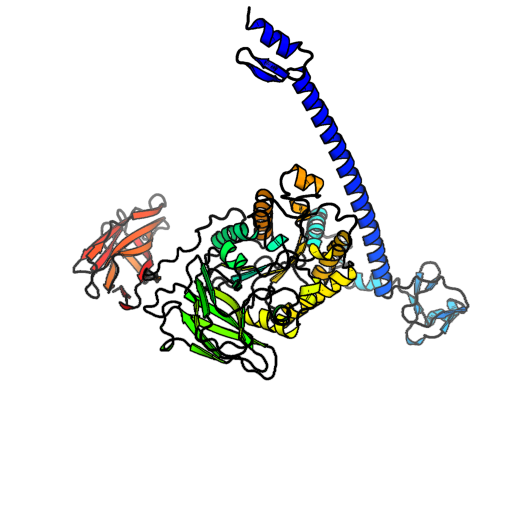703 -8.510 -6.745 1.00 79.12 517 GLY A O 1
ATOM 3925 N N . ALA A 1 518 ? -13.652 -6.480 -6.772 1.00 72.06 518 ALA A N 1
ATOM 3926 C CA . ALA A 1 518 ? -13.952 -6.523 -5.344 1.00 72.06 518 ALA A CA 1
ATOM 3927 C C . ALA A 1 518 ? -15.176 -7.416 -5.156 1.00 72.06 518 ALA A C 1
ATOM 3929 O O . ALA A 1 518 ? -16.120 -7.315 -5.943 1.00 72.06 518 ALA A O 1
ATOM 3930 N N . ALA A 1 519 ? -15.200 -8.222 -4.095 1.00 70.75 519 ALA A N 1
ATOM 3931 C CA . ALA A 1 519 ? -16.446 -8.855 -3.697 1.00 70.75 519 ALA A CA 1
ATOM 3932 C C . ALA A 1 519 ? -17.479 -7.750 -3.418 1.00 70.75 519 ALA A C 1
ATOM 3934 O O . ALA A 1 519 ? -17.266 -6.883 -2.561 1.00 70.75 519 ALA A O 1
ATOM 3935 N N . SER A 1 520 ? -18.571 -7.752 -4.188 1.00 65.31 520 SER A N 1
ATOM 3936 C CA . SER A 1 520 ? -19.689 -6.847 -3.955 1.00 65.31 520 SER A CA 1
ATOM 3937 C C . SER A 1 520 ? -20.220 -7.105 -2.557 1.00 65.31 520 SER A C 1
ATOM 3939 O O . SER A 1 520 ? -20.466 -8.256 -2.190 1.00 65.31 520 SER A O 1
ATOM 3941 N N . TYR A 1 521 ? -20.407 -6.041 -1.788 1.00 56.53 521 TYR A N 1
ATOM 3942 C CA . TYR A 1 521 ? -21.047 -6.143 -0.491 1.00 56.53 521 TYR A CA 1
ATOM 3943 C C . TYR A 1 521 ? -22.459 -6.725 -0.678 1.00 56.53 521 TYR A C 1
ATOM 3945 O O . TYR A 1 521 ? -23.312 -6.104 -1.314 1.00 56.53 521 TYR A O 1
ATOM 3953 N N . ASN A 1 522 ? -22.679 -7.945 -0.181 1.00 53.31 522 ASN A N 1
ATOM 3954 C CA . ASN A 1 522 ? -23.963 -8.632 -0.254 1.00 53.31 522 ASN A CA 1
ATOM 3955 C C . ASN A 1 522 ? -24.574 -8.682 1.159 1.00 53.31 522 ASN A C 1
ATOM 3957 O O . ASN A 1 522 ? -24.294 -9.635 1.886 1.00 53.31 522 ASN A O 1
ATOM 3961 N N . PRO A 1 523 ? -25.378 -7.678 1.574 1.00 45.47 523 PRO A N 1
ATOM 3962 C CA . PRO A 1 523 ? -25.866 -7.496 2.954 1.00 45.47 523 PRO A CA 1
ATOM 3963 C C . PRO A 1 523 ? -26.783 -8.605 3.510 1.00 45.47 523 PRO A C 1
ATOM 3965 O O . PRO A 1 523 ? -27.431 -8.411 4.534 1.00 45.47 523 PRO A O 1
ATOM 3968 N N . GLY A 1 524 ? -26.866 -9.760 2.858 1.00 45.97 524 GLY A N 1
ATOM 3969 C CA . GLY A 1 524 ? -27.648 -10.909 3.311 1.00 45.97 524 GLY A CA 1
ATOM 3970 C C . GLY A 1 524 ? -27.287 -12.217 2.610 1.00 45.97 524 GLY A C 1
ATOM 3971 O O . GLY A 1 524 ? -28.042 -13.182 2.702 1.00 45.97 524 GLY A O 1
ATOM 3972 N N . GLY A 1 525 ? -26.162 -12.266 1.889 1.00 43.31 525 GLY A N 1
ATOM 3973 C CA . GLY A 1 525 ? -25.677 -13.519 1.330 1.00 43.31 525 GLY A CA 1
ATOM 3974 C C . GLY A 1 525 ? -25.103 -14.359 2.459 1.00 43.31 525 GLY A C 1
ATOM 3975 O O . GLY A 1 525 ? -24.037 -14.038 2.971 1.00 43.31 525 GLY A O 1
ATOM 3976 N N . THR A 1 526 ? -25.790 -15.424 2.869 1.00 46.22 526 THR A N 1
ATOM 3977 C CA . THR A 1 526 ? -25.132 -16.484 3.638 1.00 46.22 526 THR A CA 1
ATOM 3978 C C . THR A 1 526 ? -23.927 -16.931 2.819 1.00 46.22 526 THR A C 1
ATOM 3980 O O . THR A 1 526 ? -24.128 -17.445 1.717 1.00 46.22 526 THR A O 1
ATOM 3983 N N . ASP A 1 527 ? -22.710 -16.682 3.309 1.00 45.94 527 ASP A N 1
ATOM 3984 C CA . ASP A 1 527 ? -21.479 -17.169 2.688 1.00 45.94 527 ASP A CA 1
ATOM 3985 C C . ASP A 1 527 ? -21.683 -18.651 2.351 1.00 45.94 527 ASP A C 1
ATOM 3987 O O . ASP A 1 527 ? -21.795 -19.497 3.241 1.00 45.94 527 ASP A O 1
ATOM 3991 N N . LEU A 1 528 ? -21.777 -18.968 1.058 1.00 50.44 528 LEU A N 1
ATOM 3992 C CA . LEU A 1 528 ? -21.654 -20.338 0.579 1.00 50.44 528 LEU A CA 1
ATOM 3993 C C . LEU A 1 528 ? -20.18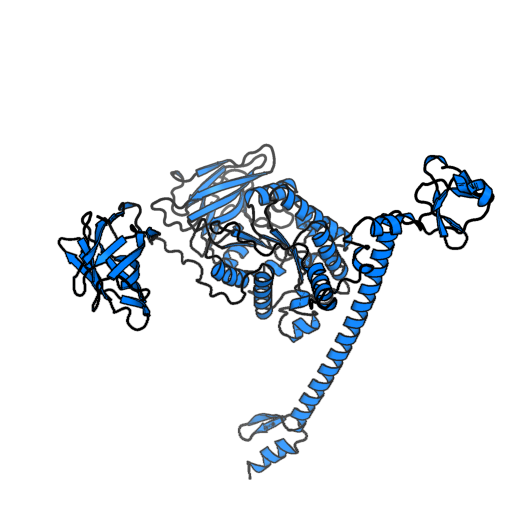0 -20.697 0.753 1.00 50.44 528 LEU A C 1
ATOM 3995 O O . LEU A 1 528 ? -19.379 -20.573 -0.169 1.00 50.44 528 LEU A O 1
ATOM 3999 N N . VAL A 1 529 ? -19.800 -21.072 1.972 1.00 57.00 529 VAL A N 1
ATOM 4000 C CA . VAL A 1 529 ? -18.457 -21.562 2.271 1.00 57.00 529 VAL A CA 1
ATOM 4001 C C . VAL A 1 529 ? -18.284 -22.842 1.473 1.00 57.00 529 VAL A C 1
ATOM 4003 O O . VAL A 1 529 ? -19.021 -23.782 1.694 1.00 57.00 529 VAL A O 1
ATOM 4006 N N . VAL A 1 530 ? -17.357 -22.938 0.532 1.00 64.12 530 VAL A N 1
ATOM 4007 C CA . VAL A 1 530 ? -17.125 -24.224 -0.139 1.00 64.12 530 VAL A CA 1
ATOM 4008 C C . VAL A 1 530 ? -16.229 -25.078 0.758 1.00 64.12 530 VAL A C 1
ATOM 4010 O O . VAL A 1 530 ? -15.095 -24.697 1.035 1.00 64.12 530 VAL A O 1
ATOM 4013 N N . ARG A 1 531 ? -16.721 -26.226 1.236 1.00 70.44 531 ARG A N 1
ATOM 4014 C CA . ARG A 1 531 ? -15.890 -27.253 1.878 1.00 70.44 531 ARG A CA 1
ATOM 4015 C C . ARG A 1 531 ? -15.422 -28.252 0.832 1.00 70.44 531 ARG A C 1
ATOM 4017 O O . ARG A 1 531 ? -16.243 -28.822 0.117 1.00 70.44 531 ARG A O 1
ATOM 4024 N N . ALA A 1 532 ? -14.119 -28.487 0.796 1.00 81.31 532 ALA A N 1
ATOM 4025 C CA . ALA A 1 532 ? -13.509 -29.535 -0.006 1.00 81.31 532 ALA A CA 1
ATOM 4026 C C . ALA A 1 532 ? -12.937 -30.642 0.888 1.00 81.31 532 ALA A C 1
ATOM 4028 O O . ALA A 1 532 ? -12.644 -30.412 2.064 1.00 81.31 532 ALA A O 1
ATOM 4029 N N . GLY A 1 533 ? -12.797 -31.837 0.330 1.00 85.25 533 GLY A N 1
ATOM 4030 C CA . GLY A 1 533 ? -12.158 -32.983 0.967 1.00 85.25 533 GLY A CA 1
ATOM 4031 C C . GLY A 1 533 ? -11.980 -34.121 -0.031 1.00 85.25 533 GLY A C 1
ATOM 4032 O O . GLY A 1 533 ? -12.287 -33.955 -1.211 1.00 85.25 533 GLY A O 1
ATOM 4033 N N . SER A 1 534 ? -11.525 -35.273 0.450 1.00 88.88 534 SER A N 1
ATOM 4034 C CA . SER A 1 534 ? -11.317 -36.464 -0.377 1.00 88.88 534 SER A CA 1
ATOM 4035 C C . SER A 1 534 ? -12.038 -37.664 0.236 1.00 88.88 534 SER A C 1
ATOM 4037 O O . SER A 1 534 ? -12.161 -37.768 1.458 1.00 88.88 534 SER A O 1
ATOM 4039 N N . LEU A 1 535 ? -12.552 -38.547 -0.618 1.00 90.56 535 LEU A N 1
ATOM 4040 C CA . LEU A 1 535 ? -13.074 -39.858 -0.231 1.00 90.56 535 LEU A CA 1
ATOM 4041 C C . LEU A 1 535 ? -11.931 -40.871 -0.135 1.00 90.56 535 LEU A C 1
ATOM 4043 O O . LEU A 1 535 ? -10.822 -40.620 -0.611 1.00 90.56 535 LEU A O 1
ATOM 4047 N N . SER A 1 536 ? -12.198 -42.038 0.446 1.00 92.25 536 SER A N 1
ATOM 4048 C CA . SER A 1 536 ? -11.200 -43.100 0.512 1.00 92.25 536 SER A CA 1
ATOM 4049 C C . SER A 1 536 ? -10.838 -43.619 -0.885 1.00 92.25 536 SER A C 1
ATOM 4051 O O . SER A 1 536 ? -11.700 -43.832 -1.748 1.00 92.25 536 SER A O 1
ATOM 4053 N N . THR A 1 537 ? -9.543 -43.833 -1.109 1.00 94.88 537 THR A N 1
ATOM 4054 C CA . THR A 1 537 ? -9.040 -44.436 -2.344 1.00 94.88 537 THR A CA 1
ATOM 4055 C C . THR A 1 537 ? -9.492 -45.891 -2.428 1.00 94.88 537 THR A C 1
ATOM 4057 O O . THR A 1 537 ? -9.392 -46.640 -1.452 1.00 94.88 537 THR A O 1
ATOM 4060 N N . LYS A 1 538 ? -9.991 -46.314 -3.593 1.00 95.94 538 LYS A N 1
ATOM 4061 C CA . LYS A 1 538 ? -10.427 -47.701 -3.817 1.00 95.94 538 LYS A CA 1
ATOM 4062 C C . LYS A 1 538 ? -9.455 -48.443 -4.723 1.00 95.94 538 LYS A C 1
ATOM 4064 O O . LYS A 1 538 ? -9.037 -47.899 -5.738 1.00 95.94 538 LYS A O 1
ATOM 4069 N N . HIS A 1 539 ? -9.168 -49.697 -4.372 1.00 95.94 539 HIS A N 1
ATOM 4070 C CA . HIS A 1 539 ? -8.351 -50.629 -5.151 1.00 95.94 539 HIS A CA 1
ATOM 4071 C C . HIS A 1 539 ? -9.053 -51.986 -5.215 1.00 95.94 539 HIS A C 1
ATOM 4073 O O . HIS A 1 539 ? -9.323 -52.578 -4.170 1.00 95.94 539 HIS A O 1
ATOM 4079 N N . PHE A 1 540 ? -9.377 -52.47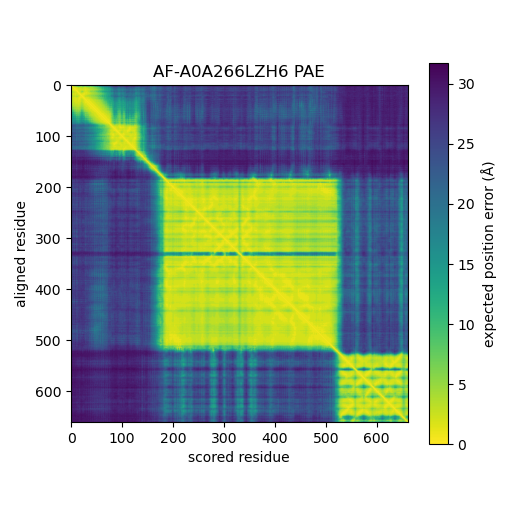5 -6.410 1.00 95.75 540 PHE A N 1
ATOM 4080 C CA . PHE A 1 540 ? -10.044 -53.772 -6.576 1.00 95.75 540 PHE A CA 1
ATOM 4081 C C . PHE A 1 540 ? -9.914 -54.303 -8.008 1.00 95.75 540 PHE A C 1
ATOM 4083 O O . PHE A 1 540 ? -9.548 -53.572 -8.926 1.00 95.75 540 PHE A O 1
ATOM 4090 N N . VAL A 1 541 ? -10.221 -55.589 -8.195 1.00 95.12 541 VAL A N 1
ATOM 4091 C CA . VAL A 1 541 ? -10.254 -56.252 -9.507 1.00 95.12 541 VAL A CA 1
ATOM 4092 C C . VAL A 1 541 ? -11.702 -56.394 -9.962 1.00 95.12 541 VAL A C 1
ATOM 4094 O O . VAL A 1 541 ? -12.564 -56.775 -9.169 1.00 95.12 541 VAL A O 1
ATOM 4097 N N . VAL A 1 542 ? -11.975 -56.103 -11.231 1.00 95.50 542 VAL A N 1
ATOM 4098 C CA . VAL A 1 542 ? -13.303 -56.252 -11.840 1.00 95.50 542 VAL A CA 1
ATOM 4099 C C . VAL A 1 542 ? -13.200 -57.092 -13.095 1.00 95.50 542 VAL A C 1
ATOM 4101 O O . VAL A 1 542 ? -12.361 -56.814 -13.947 1.00 95.50 542 VAL A O 1
ATOM 4104 N N . ALA A 1 543 ? -14.067 -58.093 -13.213 1.00 96.12 543 ALA A N 1
ATOM 4105 C CA . ALA A 1 543 ? -14.154 -58.901 -14.419 1.00 96.12 543 ALA A CA 1
ATOM 4106 C C . ALA A 1 543 ? -14.765 -58.113 -15.593 1.00 96.12 543 ALA A C 1
ATOM 4108 O O . ALA A 1 543 ? -15.592 -57.219 -15.387 1.00 96.12 543 ALA A O 1
ATOM 4109 N N . ALA A 1 544 ? -14.383 -58.457 -16.822 1.00 95.50 544 ALA A N 1
ATOM 4110 C CA . ALA A 1 544 ? -14.926 -57.836 -18.030 1.00 95.50 544 ALA A CA 1
ATOM 4111 C C . ALA A 1 544 ? -16.467 -57.875 -18.050 1.00 95.50 544 ALA A C 1
ATOM 4113 O O . ALA A 1 544 ? -17.087 -58.900 -17.763 1.00 95.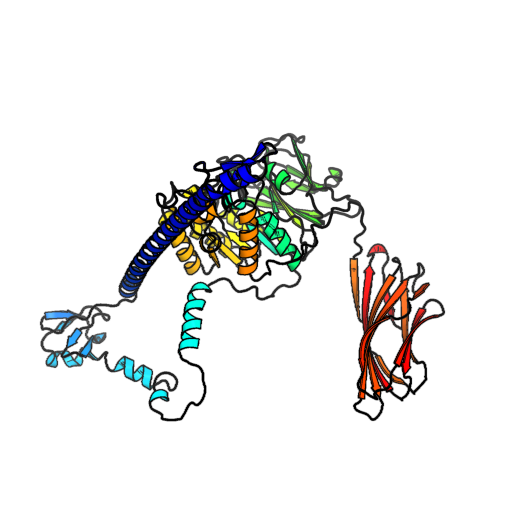50 544 ALA A O 1
ATOM 4114 N N . GLY A 1 545 ? -17.099 -56.747 -18.376 1.00 94.44 545 GLY A N 1
ATOM 4115 C CA . GLY A 1 545 ? -18.554 -56.597 -18.449 1.00 94.44 545 GLY A CA 1
ATOM 4116 C C . GLY A 1 545 ? -19.281 -56.575 -17.098 1.00 94.44 545 GLY A C 1
ATOM 4117 O O . GLY A 1 545 ? -20.497 -56.380 -17.073 1.00 94.44 545 GLY A O 1
ATOM 4118 N N . VAL A 1 546 ? -18.582 -56.742 -15.969 1.00 97.12 546 VAL A N 1
ATOM 4119 C CA . VAL A 1 546 ? -19.206 -56.753 -14.639 1.00 97.12 546 VAL A CA 1
ATOM 4120 C C . VAL A 1 546 ? -19.285 -55.340 -14.067 1.00 97.12 546 VAL A C 1
ATOM 4122 O O . VAL A 1 546 ? -18.284 -54.634 -13.945 1.00 97.12 546 VAL A O 1
ATOM 4125 N N . LYS A 1 547 ? -20.496 -54.924 -13.679 1.00 96.94 547 LYS A N 1
ATOM 4126 C CA . LYS A 1 547 ? -20.727 -53.653 -12.985 1.00 96.94 547 LYS A CA 1
ATOM 4127 C C . LYS A 1 547 ? -20.382 -53.788 -11.504 1.00 96.94 547 LYS A C 1
ATOM 4129 O O . LYS A 1 547 ? -21.050 -54.521 -10.779 1.00 96.94 547 LYS A O 1
ATOM 4134 N N . THR A 1 548 ? -19.393 -53.023 -11.052 1.00 96.88 548 THR A N 1
ATOM 4135 C CA . THR A 1 548 ? -18.909 -53.037 -9.665 1.00 96.88 548 THR A CA 1
ATOM 4136 C C . THR A 1 548 ? -19.063 -51.664 -9.026 1.00 96.88 548 THR A C 1
ATOM 4138 O O . THR A 1 548 ? -18.656 -50.652 -9.599 1.00 96.88 548 THR A O 1
ATOM 4141 N N . GLN A 1 549 ? -19.639 -51.626 -7.824 1.00 97.19 549 GLN A N 1
ATOM 4142 C CA . GLN A 1 549 ? -19.791 -50.404 -7.036 1.00 97.19 549 GLN A CA 1
ATOM 4143 C C . GLN A 1 549 ? -18.426 -49.907 -6.529 1.00 97.19 549 GLN A C 1
ATOM 4145 O O . GLN A 1 549 ? -17.707 -50.649 -5.868 1.00 97.19 549 GLN A O 1
ATOM 4150 N N . ILE A 1 550 ? -18.114 -48.635 -6.786 1.00 95.50 550 ILE A N 1
ATOM 4151 C CA . ILE A 1 550 ? -16.954 -47.919 -6.238 1.00 95.50 550 ILE A CA 1
ATOM 4152 C C . ILE A 1 550 ? -17.334 -47.252 -4.911 1.00 95.50 550 ILE A C 1
ATOM 4154 O O . ILE A 1 550 ? -16.701 -47.486 -3.884 1.00 95.50 550 ILE A O 1
ATOM 4158 N N . TYR A 1 551 ? -18.386 -46.427 -4.939 1.00 95.62 551 TYR A N 1
ATOM 4159 C CA . TYR A 1 551 ? -18.822 -45.617 -3.804 1.00 95.62 551 TYR A CA 1
ATOM 4160 C C . TYR A 1 551 ? -20.324 -45.747 -3.575 1.00 95.62 551 TYR A C 1
ATOM 4162 O O . TYR A 1 551 ? -21.111 -45.821 -4.522 1.00 95.62 551 TYR A O 1
ATOM 4170 N N . LYS A 1 552 ? -20.714 -45.705 -2.299 1.00 93.75 552 LYS A N 1
ATOM 4171 C CA . LYS A 1 552 ? -22.097 -45.550 -1.846 1.00 93.75 552 LYS A CA 1
ATOM 4172 C C . LYS A 1 552 ? -22.168 -44.346 -0.921 1.00 93.75 552 LYS A C 1
ATOM 4174 O O . LYS A 1 552 ? -21.784 -44.427 0.241 1.00 93.75 552 LYS A O 1
ATOM 4179 N N . LEU A 1 553 ? -22.646 -43.232 -1.462 1.00 90.38 553 LEU A N 1
ATOM 4180 C CA . LEU A 1 553 ? -22.597 -41.932 -0.809 1.00 90.38 553 LEU A CA 1
ATOM 4181 C C . LEU A 1 553 ? -23.963 -41.545 -0.263 1.00 90.38 553 LEU A C 1
ATOM 4183 O O . LEU A 1 553 ? -24.973 -41.565 -0.973 1.00 90.38 553 LEU A O 1
ATOM 4187 N N . GLY A 1 554 ? -23.984 -41.155 1.004 1.00 84.62 554 GLY A N 1
ATOM 4188 C CA . GLY A 1 554 ? -25.092 -40.423 1.590 1.00 84.62 554 GLY A CA 1
ATOM 4189 C C . GLY A 1 554 ? -24.684 -38.996 1.936 1.00 84.62 554 GLY A C 1
ATOM 4190 O O . GLY A 1 554 ? -23.531 -38.727 2.260 1.00 84.62 554 GLY A O 1
ATOM 4191 N N . LEU A 1 555 ? -25.633 -38.070 1.845 1.00 76.56 555 LEU A N 1
ATOM 4192 C CA . LEU A 1 555 ? -25.408 -36.643 2.071 1.00 76.56 555 LEU A CA 1
ATOM 4193 C C . LEU A 1 555 ? -26.409 -36.132 3.111 1.00 76.56 555 LEU A C 1
ATOM 4195 O O . LEU A 1 555 ? -27.533 -36.624 3.168 1.00 76.56 555 LEU A O 1
ATOM 4199 N N . ALA A 1 556 ? -26.022 -35.182 3.961 1.00 69.75 556 ALA A N 1
ATOM 4200 C CA . ALA A 1 556 ? -26.934 -34.581 4.936 1.00 69.75 556 ALA A CA 1
ATOM 4201 C C . ALA A 1 556 ? -26.945 -33.049 4.845 1.00 69.75 556 ALA A C 1
ATOM 4203 O O . ALA A 1 556 ? -25.899 -32.434 4.664 1.00 69.75 556 ALA A O 1
ATOM 4204 N N . ALA A 1 557 ? -28.140 -32.471 5.004 1.00 59.53 557 ALA A N 1
ATOM 4205 C CA . ALA A 1 557 ? -28.420 -31.122 5.503 1.00 59.53 557 ALA A CA 1
ATOM 4206 C C . ALA A 1 557 ? -27.901 -29.896 4.709 1.00 59.53 557 ALA A C 1
ATOM 4208 O O . ALA A 1 557 ? -27.010 -29.174 5.139 1.00 59.53 557 ALA A O 1
ATOM 4209 N N . GLY A 1 558 ? -28.592 -29.508 3.631 1.00 57.75 558 GLY A N 1
ATOM 4210 C CA . GLY A 1 558 ? -28.926 -28.075 3.491 1.00 57.75 558 GLY A CA 1
ATOM 4211 C C . GLY A 1 558 ? -28.515 -27.312 2.230 1.00 57.75 558 GLY A C 1
ATOM 4212 O O . GLY A 1 558 ? -28.875 -26.146 2.139 1.00 57.75 558 GLY A O 1
ATOM 4213 N N . PHE A 1 559 ? -27.853 -27.915 1.237 1.00 62.44 559 PHE A N 1
ATOM 4214 C CA . PHE A 1 559 ? -27.703 -27.293 -0.092 1.00 62.44 559 PHE A CA 1
ATOM 4215 C C . PHE A 1 559 ? -27.784 -28.313 -1.225 1.00 62.44 559 PHE A C 1
ATOM 4217 O O . PHE A 1 559 ? -27.530 -29.494 -1.018 1.00 62.44 559 PHE A O 1
ATOM 4224 N N . THR A 1 560 ? -28.173 -27.850 -2.417 1.00 66.06 560 THR A N 1
ATOM 4225 C CA . THR A 1 560 ? -28.713 -28.702 -3.485 1.00 66.06 560 THR A CA 1
ATOM 4226 C C . THR A 1 560 ? -27.709 -29.660 -4.103 1.00 66.06 560 THR A C 1
ATOM 4228 O O . THR A 1 560 ? -28.153 -30.726 -4.499 1.00 66.06 560 THR A O 1
ATOM 4231 N N . ASN A 1 561 ? -26.408 -29.348 -4.169 1.00 83.38 561 ASN A N 1
ATOM 4232 C CA . ASN A 1 561 ? -25.447 -30.087 -4.997 1.00 83.38 561 ASN A CA 1
ATOM 4233 C C . ASN A 1 561 ? -24.077 -30.286 -4.319 1.00 83.38 561 ASN A C 1
ATOM 4235 O O . ASN A 1 561 ? -23.509 -29.349 -3.769 1.00 83.38 561 ASN A O 1
ATOM 4239 N N . THR A 1 562 ? -23.518 -31.490 -4.428 1.00 86.81 562 THR A N 1
ATOM 4240 C CA . THR A 1 562 ? -22.119 -31.846 -4.140 1.00 86.81 562 THR A CA 1
ATOM 4241 C C . THR A 1 562 ? -21.442 -32.228 -5.447 1.00 86.81 562 THR A C 1
ATOM 4243 O O . THR A 1 562 ? -21.978 -33.065 -6.170 1.00 86.81 562 THR A O 1
ATOM 4246 N N . THR A 1 563 ? -20.279 -31.660 -5.753 1.00 90.88 563 THR A N 1
ATOM 4247 C CA . THR A 1 563 ? -19.509 -32.043 -6.946 1.00 90.88 563 THR A CA 1
ATOM 4248 C C . THR A 1 563 ? -18.370 -32.965 -6.550 1.00 90.88 563 THR A C 1
ATOM 4250 O O . THR A 1 563 ? -17.604 -32.648 -5.645 1.00 90.88 563 THR A O 1
ATOM 4253 N N . LEU A 1 564 ? -18.263 -34.088 -7.247 1.00 92.44 564 LEU A N 1
ATOM 4254 C CA . LEU A 1 564 ? -17.214 -35.087 -7.121 1.00 92.44 564 LEU A CA 1
ATOM 4255 C C . LEU A 1 564 ? -16.313 -35.015 -8.349 1.00 92.44 564 LEU A C 1
ATOM 4257 O O . LEU A 1 564 ? -16.800 -34.946 -9.483 1.00 92.44 564 LEU A O 1
ATOM 4261 N N . ARG A 1 565 ? -15.008 -35.063 -8.113 1.00 95.19 565 ARG A N 1
ATOM 4262 C CA . ARG A 1 565 ? -13.964 -35.143 -9.126 1.00 95.19 565 ARG A CA 1
ATOM 4263 C C . ARG A 1 565 ? -13.189 -36.432 -8.892 1.00 95.19 565 ARG A C 1
ATOM 4265 O O . ARG A 1 565 ? -12.456 -36.535 -7.918 1.00 95.19 565 ARG A O 1
ATOM 4272 N N . MET A 1 566 ? -13.365 -37.401 -9.783 1.00 96.19 566 MET A N 1
ATOM 4273 C CA . MET A 1 566 ? -12.772 -38.731 -9.665 1.00 96.19 566 MET A CA 1
ATOM 4274 C C . MET A 1 566 ? -11.703 -38.955 -10.724 1.00 96.19 566 MET A C 1
ATOM 4276 O O . MET A 1 566 ? -11.985 -38.809 -11.911 1.00 96.19 566 MET A O 1
ATOM 4280 N N . THR A 1 567 ? -10.518 -39.385 -10.313 1.00 96.19 567 THR A N 1
ATOM 4281 C CA . THR A 1 567 ? -9.509 -39.957 -11.207 1.00 96.19 567 THR A CA 1
ATOM 4282 C C . THR A 1 567 ? -9.620 -41.474 -11.120 1.00 96.19 567 THR A C 1
ATOM 4284 O O . THR A 1 567 ? -9.414 -42.053 -10.055 1.00 96.19 567 THR A O 1
ATOM 4287 N N . VAL A 1 568 ? -9.983 -42.119 -12.228 1.00 96.06 568 VAL A N 1
ATOM 4288 C CA . VAL A 1 568 ? -10.121 -43.577 -12.314 1.00 96.06 568 VAL A CA 1
ATOM 4289 C C . VAL A 1 568 ? -9.046 -44.118 -13.238 1.00 96.06 568 VAL A C 1
ATOM 4291 O O . VAL A 1 568 ? -9.052 -43.805 -14.427 1.00 96.06 568 VAL A O 1
ATOM 4294 N N . CYS A 1 569 ? -8.167 -44.952 -12.696 1.00 95.38 569 CYS A N 1
ATOM 4295 C CA . CYS A 1 569 ? -7.155 -45.687 -13.442 1.00 95.38 569 CYS A CA 1
ATOM 4296 C C . CYS A 1 569 ? -7.585 -47.149 -13.551 1.00 95.38 569 CYS A C 1
ATOM 4298 O O . CYS A 1 569 ? -7.877 -47.799 -12.549 1.00 95.38 569 CYS A O 1
ATOM 4300 N N . CYS A 1 570 ? -7.610 -47.670 -14.766 1.00 94.94 570 CYS A N 1
ATOM 4301 C CA . CYS A 1 570 ? -7.988 -49.032 -15.096 1.00 94.94 570 CYS A CA 1
ATOM 4302 C C . CYS A 1 570 ? -6.808 -49.686 -15.813 1.00 94.94 570 CYS A C 1
ATOM 4304 O O . CYS A 1 570 ? -6.391 -49.221 -16.868 1.00 94.94 570 CYS A O 1
ATOM 4306 N N . ASN A 1 571 ? -6.241 -50.739 -15.238 1.00 94.75 571 ASN A N 1
ATOM 4307 C CA . ASN A 1 571 ? -5.136 -51.489 -15.822 1.00 94.75 571 ASN A CA 1
ATOM 4308 C C . ASN A 1 571 ? -5.614 -52.902 -16.155 1.00 94.75 571 ASN A C 1
ATOM 4310 O O . ASN A 1 571 ? -6.131 -53.605 -15.283 1.00 94.75 571 ASN A O 1
ATOM 4314 N N . ARG A 1 572 ? -5.428 -53.328 -17.404 1.00 93.19 572 ARG A N 1
ATOM 4315 C CA . ARG A 1 572 ? -5.806 -54.672 -17.839 1.00 93.19 572 ARG A CA 1
ATOM 4316 C C . ARG A 1 572 ? -4.969 -55.717 -17.106 1.00 93.19 572 ARG A C 1
ATOM 4318 O O . ARG A 1 572 ? -3.740 -55.731 -17.201 1.00 93.19 572 ARG A O 1
ATOM 4325 N N . ASN A 1 573 ? -5.645 -56.646 -16.438 1.00 90.44 573 ASN A N 1
ATOM 4326 C CA . ASN A 1 573 ? -5.006 -57.641 -15.593 1.00 90.44 573 ASN A CA 1
ATOM 4327 C C . ASN A 1 573 ? -3.991 -58.494 -16.373 1.00 90.44 573 ASN A C 1
ATOM 4329 O O . ASN A 1 573 ? -4.262 -58.955 -17.484 1.00 90.44 573 ASN A O 1
ATOM 4333 N N . GLY A 1 574 ? -2.806 -58.682 -15.788 1.00 87.62 574 GLY A N 1
ATOM 4334 C CA . GLY A 1 574 ? -1.691 -59.390 -16.420 1.00 87.62 574 GLY A CA 1
ATOM 4335 C C . GLY A 1 574 ? -0.999 -58.633 -17.564 1.00 87.62 574 GLY A C 1
ATOM 4336 O O . GLY A 1 574 ? -0.220 -59.245 -18.291 1.00 87.62 574 GLY A O 1
ATOM 4337 N N . SER A 1 575 ? -1.256 -57.331 -17.741 1.00 86.88 575 SER A N 1
ATOM 4338 C CA . SER A 1 575 ? -0.609 -56.496 -18.762 1.00 86.88 575 SER A CA 1
ATOM 4339 C C . SER A 1 575 ? -0.055 -55.185 -18.183 1.00 86.88 575 SER A C 1
ATOM 4341 O O . SER A 1 575 ? -0.358 -54.812 -17.054 1.00 86.88 575 SER A O 1
ATOM 4343 N N . GLY A 1 576 ? 0.766 -54.476 -18.963 1.00 87.31 576 GLY A N 1
ATOM 4344 C CA . GLY A 1 576 ? 1.219 -53.115 -18.646 1.00 87.31 576 GLY A CA 1
ATOM 4345 C C . GLY A 1 576 ? 0.338 -52.010 -19.241 1.00 87.31 576 GLY A C 1
ATOM 4346 O O . GLY A 1 576 ? 0.759 -50.861 -19.242 1.00 87.31 576 GLY A O 1
ATOM 4347 N N . LEU A 1 577 ? -0.828 -52.353 -19.799 1.00 92.44 577 LEU A N 1
ATOM 4348 C CA . LEU A 1 577 ? -1.685 -51.424 -20.540 1.00 92.44 577 LEU A CA 1
ATOM 4349 C C . LEU A 1 577 ? -2.715 -50.775 -19.612 1.00 92.44 577 LEU A C 1
ATOM 4351 O O . LEU A 1 577 ? -3.368 -51.470 -18.825 1.00 92.44 577 LEU A O 1
ATOM 4355 N N . SER A 1 578 ? -2.887 -49.456 -19.727 1.00 93.12 578 SER A N 1
ATOM 4356 C CA . SER A 1 578 ? -3.757 -48.688 -18.838 1.00 93.12 578 SER A CA 1
ATOM 4357 C C . SER A 1 578 ? -4.672 -47.688 -19.549 1.00 93.12 578 SER A C 1
ATOM 4359 O O . SER A 1 578 ? -4.400 -47.190 -20.640 1.00 93.12 578 SER A O 1
ATOM 4361 N N . ALA A 1 579 ? -5.789 -47.399 -18.895 1.00 93.62 579 ALA A N 1
ATOM 4362 C CA . ALA A 1 579 ? -6.765 -46.394 -19.265 1.00 93.62 579 ALA A CA 1
ATOM 4363 C C . ALA A 1 579 ? -7.053 -45.524 -18.038 1.00 93.62 579 ALA A C 1
ATOM 4365 O O . ALA A 1 579 ? -7.447 -46.040 -16.993 1.00 93.62 579 ALA A O 1
ATOM 4366 N N . THR A 1 580 ? -6.904 -44.208 -18.161 1.00 95.38 580 THR A N 1
ATOM 4367 C CA . THR A 1 580 ? -7.163 -43.259 -17.071 1.00 95.38 580 THR A CA 1
ATOM 4368 C C . THR A 1 580 ? -8.210 -42.247 -17.496 1.00 95.38 580 THR A C 1
ATOM 4370 O O . THR A 1 580 ? -8.073 -41.620 -18.546 1.00 95.38 580 THR A O 1
ATOM 4373 N N . LYS A 1 581 ? -9.247 -42.046 -16.676 1.00 96.25 581 LYS A N 1
ATOM 4374 C CA . LYS A 1 581 ? -10.294 -41.041 -16.908 1.00 96.25 581 LYS A CA 1
ATOM 4375 C C . LYS A 1 581 ? -10.453 -40.112 -15.710 1.00 96.25 581 LYS A C 1
ATOM 4377 O O . LYS A 1 581 ? -10.516 -40.570 -14.571 1.00 96.25 581 LYS A O 1
ATOM 4382 N N . LEU A 1 582 ? -10.589 -38.815 -15.986 1.00 94.50 582 LEU A N 1
ATOM 4383 C CA . LEU A 1 582 ? -11.064 -37.823 -15.026 1.00 94.50 582 LEU A CA 1
ATOM 4384 C C . LEU A 1 582 ? -12.572 -37.644 -15.209 1.00 94.50 582 LEU A C 1
ATOM 4386 O O . LEU A 1 582 ? -13.025 -37.199 -16.264 1.00 94.50 582 LEU A O 1
ATOM 4390 N N . ILE A 1 583 ? -13.340 -37.973 -14.179 1.00 94.56 583 ILE A N 1
ATOM 4391 C CA . ILE A 1 583 ? -14.798 -38.008 -14.202 1.00 94.56 583 ILE A CA 1
ATOM 4392 C C . ILE A 1 583 ? -15.366 -36.975 -13.231 1.00 94.56 583 ILE A C 1
ATOM 4394 O O . ILE A 1 583 ? -14.943 -36.893 -12.078 1.00 94.56 583 ILE A O 1
ATOM 4398 N N . LEU A 1 584 ? -16.359 -36.215 -13.686 1.00 93.69 584 LEU A N 1
ATOM 4399 C CA . LEU A 1 584 ? -17.116 -35.274 -12.865 1.00 93.69 584 LEU A CA 1
ATOM 4400 C C . LEU A 1 584 ? -18.533 -35.803 -12.632 1.00 93.69 584 LEU A C 1
ATOM 4402 O O . LEU A 1 584 ? -19.225 -36.189 -13.578 1.00 93.69 584 LEU A O 1
ATOM 4406 N N . VAL A 1 585 ? -18.968 -35.806 -11.372 1.00 93.75 585 VAL A N 1
ATOM 4407 C CA . VAL A 1 585 ? -20.321 -36.217 -10.967 1.00 93.75 585 VAL A CA 1
ATOM 4408 C C . VAL A 1 585 ? -20.880 -35.200 -9.987 1.00 93.75 585 VAL A C 1
ATOM 4410 O O . VAL A 1 585 ? -20.245 -34.895 -8.983 1.00 93.75 585 VAL A O 1
ATOM 4413 N N . THR A 1 586 ? -22.088 -34.703 -10.229 1.00 92.12 586 THR A N 1
ATOM 4414 C CA . THR A 1 586 ? -22.802 -33.865 -9.265 1.00 92.12 586 THR A CA 1
ATOM 4415 C C . THR A 1 586 ? -23.916 -34.669 -8.612 1.00 92.12 586 THR A C 1
ATOM 4417 O O . THR A 1 586 ? -24.810 -35.185 -9.283 1.00 92.12 586 THR A O 1
ATOM 4420 N N . VAL A 1 587 ? -23.882 -34.756 -7.287 1.00 90.50 587 VAL A N 1
ATOM 4421 C CA . VAL A 1 587 ? -24.890 -35.429 -6.468 1.00 90.50 587 VAL A CA 1
ATOM 4422 C C . VAL A 1 587 ? -25.801 -34.386 -5.839 1.00 90.50 587 VAL A C 1
ATOM 4424 O O . VAL A 1 587 ? -25.332 -33.461 -5.177 1.00 90.50 587 VAL A O 1
ATOM 4427 N N . ARG A 1 588 ? -27.111 -34.540 -6.029 1.00 88.75 588 ARG A N 1
ATOM 4428 C CA 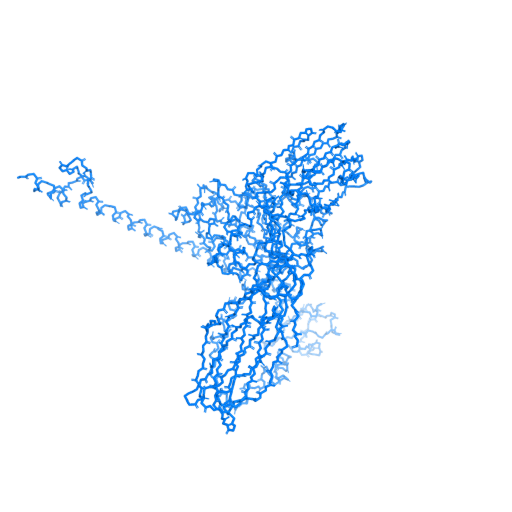. ARG A 1 588 ? -28.128 -33.702 -5.398 1.00 88.75 588 ARG A CA 1
ATOM 4429 C C . ARG A 1 588 ? -28.426 -34.180 -3.980 1.00 88.75 588 ARG A C 1
ATOM 4431 O O . ARG A 1 588 ? -28.703 -35.363 -3.776 1.00 88.75 588 ARG A O 1
ATOM 4438 N N . ASN A 1 589 ? -28.375 -33.270 -3.011 1.00 81.19 589 ASN A N 1
ATOM 4439 C CA . ASN A 1 589 ? -28.616 -33.576 -1.599 1.00 81.19 589 ASN A CA 1
ATOM 4440 C C . ASN A 1 589 ? -30.112 -33.496 -1.259 1.00 81.19 589 ASN A C 1
ATOM 4442 O O . ASN A 1 589 ? -30.849 -32.666 -1.798 1.00 81.19 589 ASN A O 1
ATOM 4446 N N . GLY A 1 590 ? -30.562 -34.354 -0.353 1.00 71.88 590 GLY A N 1
ATOM 4447 C CA . GLY A 1 590 ? -31.874 -34.273 0.269 1.00 71.88 590 GLY A CA 1
ATOM 4448 C C . GLY A 1 590 ? -31.882 -33.396 1.516 1.00 71.88 590 GLY A C 1
ATOM 4449 O O . GLY A 1 590 ? -30.851 -33.025 2.076 1.00 71.88 590 GLY A O 1
ATOM 4450 N N . THR A 1 591 ? -33.087 -33.047 1.958 1.00 70.44 591 THR A N 1
ATOM 4451 C CA . THR A 1 591 ? -33.305 -32.316 3.214 1.00 70.44 591 THR A CA 1
ATOM 4452 C C . THR A 1 591 ? -33.251 -33.240 4.432 1.00 70.44 591 THR A C 1
ATOM 4454 O O . THR A 1 591 ? -32.898 -32.795 5.520 1.00 70.44 591 THR A O 1
ATOM 4457 N N . SER A 1 592 ? -33.544 -34.532 4.256 1.00 69.50 592 SER A N 1
ATOM 4458 C CA . SER A 1 592 ? -33.356 -35.569 5.272 1.00 69.50 592 SER A CA 1
ATOM 4459 C C . SER A 1 592 ? -31.886 -35.971 5.410 1.00 69.50 592 SER A C 1
ATOM 4461 O O . SER A 1 592 ? -31.149 -36.049 4.425 1.00 69.50 592 SER A O 1
ATOM 4463 N N . GLY A 1 593 ? -31.455 -36.264 6.639 1.00 71.81 593 GLY A N 1
ATOM 4464 C CA . GLY A 1 593 ? -30.101 -36.742 6.901 1.00 71.81 593 GLY A CA 1
ATOM 4465 C C . GLY A 1 593 ? -29.782 -38.003 6.098 1.00 71.81 593 GLY A C 1
ATOM 4466 O O . GLY A 1 593 ? -30.577 -38.940 6.053 1.00 71.81 593 GLY A O 1
ATOM 4467 N N . ASN A 1 594 ? -28.595 -38.030 5.492 1.00 75.19 594 ASN A N 1
ATOM 4468 C CA . ASN A 1 594 ? -28.053 -39.193 4.800 1.00 75.19 594 ASN A CA 1
ATOM 4469 C C . ASN A 1 594 ? -28.870 -39.606 3.546 1.00 75.19 594 ASN A C 1
ATOM 4471 O O . ASN A 1 594 ? -29.035 -40.800 3.290 1.00 75.19 594 ASN A O 1
ATOM 4475 N N . SER A 1 595 ? -29.374 -38.643 2.762 1.00 83.00 595 SER A N 1
ATOM 4476 C CA . SER A 1 595 ? -30.184 -38.878 1.557 1.00 83.00 595 SER A CA 1
ATOM 4477 C C . SER A 1 595 ? -29.672 -38.116 0.321 1.00 83.00 595 SER A C 1
ATOM 4479 O O . SER A 1 595 ? -29.614 -36.893 0.307 1.00 83.00 595 SER A O 1
ATOM 4481 N N . ALA A 1 596 ? -29.307 -38.832 -0.741 1.00 87.38 596 ALA A N 1
ATOM 4482 C CA . ALA A 1 596 ? -29.133 -38.290 -2.086 1.00 87.38 596 ALA A CA 1
ATOM 4483 C C . ALA A 1 596 ? -30.483 -38.326 -2.820 1.00 87.38 596 ALA A C 1
ATOM 4485 O O . ALA A 1 596 ? -31.168 -39.349 -2.807 1.00 87.38 596 ALA A O 1
ATOM 4486 N N . THR A 1 597 ? -30.865 -37.222 -3.459 1.00 89.69 597 THR A N 1
ATOM 4487 C CA . THR A 1 597 ? -32.155 -37.065 -4.164 1.00 89.69 597 THR A CA 1
ATOM 4488 C C . THR A 1 597 ? -32.014 -37.080 -5.680 1.00 89.69 597 THR A C 1
ATOM 4490 O O . THR A 1 597 ? -32.998 -37.231 -6.399 1.00 89.69 597 THR A O 1
ATOM 4493 N N . GLY A 1 598 ? -30.792 -36.948 -6.187 1.00 90.81 598 GLY A N 1
ATOM 4494 C CA . GLY A 1 598 ? -30.499 -37.060 -7.607 1.00 90.81 598 GLY A CA 1
ATOM 4495 C C . GLY A 1 598 ? -29.003 -37.155 -7.858 1.00 90.81 598 GLY A C 1
ATOM 4496 O O . GLY A 1 598 ? -28.191 -36.894 -6.975 1.00 90.81 598 GLY A O 1
ATOM 4497 N N . VAL A 1 599 ? -28.634 -37.503 -9.082 1.00 93.94 599 VAL A N 1
ATOM 4498 C CA . VAL A 1 599 ? -27.246 -37.493 -9.541 1.00 93.94 599 VAL A CA 1
ATOM 4499 C C . VAL A 1 599 ? -27.214 -37.147 -11.024 1.00 93.94 599 VAL A C 1
ATOM 4501 O O . VAL A 1 599 ? -28.175 -37.426 -11.744 1.00 93.94 599 VAL A O 1
ATOM 4504 N N . THR A 1 600 ? -26.170 -36.461 -11.473 1.00 93.62 600 THR A N 1
ATOM 4505 C CA . THR A 1 600 ? -25.943 -36.217 -12.900 1.00 93.62 600 THR A CA 1
ATOM 4506 C C . THR A 1 600 ? -25.306 -37.435 -13.550 1.00 93.62 600 THR A C 1
ATOM 4508 O O . THR A 1 600 ? -24.567 -38.180 -12.908 1.00 93.62 600 THR A O 1
ATOM 4511 N N . THR A 1 601 ? -25.524 -37.601 -14.852 1.00 92.75 601 THR A N 1
ATOM 4512 C CA . THR A 1 601 ? -24.739 -38.551 -15.642 1.00 92.75 601 THR A CA 1
ATOM 4513 C C . THR A 1 601 ? -23.248 -38.214 -15.503 1.00 92.75 601 THR A C 1
ATOM 4515 O O . THR A 1 601 ? -22.896 -37.039 -15.655 1.00 92.75 601 THR A O 1
ATOM 4518 N N . PRO A 1 602 ? -22.375 -39.190 -15.193 1.00 94.25 602 PRO A N 1
ATOM 4519 C CA . PRO A 1 602 ? -20.941 -38.946 -15.110 1.00 94.25 602 PRO A CA 1
ATOM 4520 C C . PRO A 1 602 ? -20.388 -38.391 -16.424 1.00 94.25 602 PRO A C 1
ATOM 4522 O O . PRO A 1 602 ? -20.584 -38.981 -17.486 1.00 94.25 602 PRO A O 1
ATOM 4525 N N . ALA A 1 603 ? -19.695 -37.258 -16.349 1.00 91.88 603 ALA A N 1
ATOM 4526 C CA . ALA A 1 603 ? -19.067 -36.625 -17.501 1.00 91.88 603 ALA A CA 1
ATOM 4527 C C . ALA A 1 603 ? -17.561 -36.903 -17.489 1.00 91.88 603 ALA A C 1
ATOM 4529 O O . ALA A 1 603 ? -16.900 -36.687 -16.473 1.00 91.88 603 ALA A O 1
ATOM 4530 N N . THR A 1 604 ? -17.010 -37.358 -18.615 1.00 92.50 604 THR A N 1
ATOM 4531 C CA . THR A 1 604 ? -15.557 -37.525 -18.763 1.00 92.50 604 THR A CA 1
ATOM 4532 C C . THR A 1 604 ? -14.947 -36.186 -19.152 1.00 92.50 604 THR A C 1
ATOM 4534 O O . THR A 1 604 ? -15.176 -35.700 -20.254 1.00 92.50 604 THR A O 1
ATOM 4537 N N . ALA A 1 605 ? -14.193 -35.581 -18.238 1.00 80.12 605 ALA A N 1
ATOM 4538 C CA . ALA A 1 605 ? -13.488 -34.326 -18.482 1.00 80.12 605 ALA A CA 1
ATOM 4539 C C . ALA A 1 605 ? -12.190 -34.549 -19.271 1.00 80.12 605 ALA A C 1
ATOM 4541 O O . ALA A 1 605 ? -11.795 -33.702 -20.067 1.00 80.12 605 ALA A O 1
ATOM 4542 N N . TYR A 1 606 ? -11.525 -35.684 -19.044 1.00 87.81 606 TYR A N 1
ATOM 4543 C CA . TYR A 1 606 ? -10.273 -36.041 -19.705 1.00 87.81 606 TYR A CA 1
ATOM 4544 C C . TYR A 1 606 ? -10.069 -37.562 -19.715 1.00 87.81 606 TYR A C 1
ATOM 4546 O O . TYR A 1 606 ? -10.502 -38.240 -18.781 1.00 87.81 606 TYR A O 1
ATOM 4554 N N . SER A 1 607 ? -9.402 -38.092 -20.745 1.00 89.19 607 SER A N 1
ATOM 4555 C CA . SER A 1 607 ? -9.065 -39.516 -20.861 1.00 89.19 607 SER A CA 1
ATOM 4556 C C . SER A 1 607 ? -7.705 -39.741 -21.525 1.00 89.19 607 SER A C 1
ATOM 4558 O O . SER A 1 607 ? -7.440 -39.164 -22.579 1.00 89.19 607 SER A O 1
ATOM 4560 N N . ILE A 1 608 ? -6.898 -40.637 -20.957 1.00 88.31 608 ILE A N 1
ATOM 4561 C CA . ILE A 1 608 ? -5.693 -41.215 -21.569 1.00 88.31 608 ILE A CA 1
ATOM 4562 C C . ILE A 1 608 ? -5.960 -42.702 -21.755 1.00 88.31 608 ILE A C 1
ATOM 4564 O O . ILE A 1 608 ? -6.371 -43.369 -20.808 1.00 88.31 608 ILE A O 1
ATOM 4568 N N . LEU A 1 609 ? -5.743 -43.213 -22.962 1.00 87.31 609 LEU A N 1
ATOM 4569 C CA . LEU A 1 609 ? -5.959 -44.615 -23.293 1.00 87.31 609 LEU A CA 1
ATOM 4570 C C . LEU A 1 609 ? -4.713 -45.149 -23.993 1.00 87.31 609 LEU A C 1
ATOM 4572 O O . LEU A 1 609 ? -4.378 -44.675 -25.081 1.00 87.31 609 LEU A O 1
ATOM 4576 N N . ASP A 1 610 ? -4.061 -46.148 -23.403 1.00 87.06 610 ASP A N 1
ATOM 4577 C CA . ASP A 1 610 ? -3.114 -46.966 -24.151 1.00 87.06 610 ASP A CA 1
ATOM 4578 C C . ASP A 1 610 ? -3.893 -47.815 -25.161 1.00 87.06 610 ASP A C 1
ATOM 4580 O O . ASP A 1 610 ? -4.930 -48.412 -24.844 1.00 87.06 610 ASP A O 1
ATOM 4584 N N . ALA A 1 611 ? -3.390 -47.897 -26.392 1.00 75.62 611 ALA A N 1
ATOM 4585 C CA . ALA A 1 611 ? -3.982 -48.763 -27.400 1.00 75.62 611 ALA A CA 1
ATOM 4586 C C . ALA A 1 611 ? -4.049 -50.206 -26.857 1.00 75.62 611 ALA A C 1
ATOM 4588 O O . ALA A 1 611 ? -3.029 -50.777 -26.470 1.00 75.62 611 ALA A O 1
ATOM 4589 N N . ASN A 1 612 ? -5.248 -50.800 -26.854 1.00 80.12 612 ASN A N 1
ATOM 4590 C CA . ASN A 1 612 ? -5.554 -52.153 -26.354 1.00 80.12 612 ASN A CA 1
ATOM 4591 C C . ASN A 1 612 ? -5.650 -52.336 -24.822 1.00 80.12 612 ASN A C 1
ATOM 4593 O O . ASN A 1 612 ? -5.748 -53.480 -24.365 1.00 80.12 612 ASN A O 1
ATOM 4597 N N . ALA A 1 613 ? -5.667 -51.260 -24.024 1.00 78.50 613 ALA A N 1
ATOM 4598 C CA . ALA A 1 613 ? -5.963 -51.357 -22.587 1.00 78.50 613 ALA A CA 1
ATOM 4599 C C . ALA A 1 613 ? -7.401 -51.837 -22.292 1.00 78.50 613 ALA A C 1
ATOM 4601 O O . ALA A 1 613 ? -7.664 -52.370 -21.215 1.00 78.50 613 ALA A O 1
ATOM 4602 N N . GLY A 1 614 ? -8.310 -51.695 -23.265 1.00 77.94 614 GLY A N 1
ATOM 4603 C CA . GLY A 1 614 ? -9.753 -51.834 -23.075 1.00 77.94 614 GLY A CA 1
ATOM 4604 C C . GLY A 1 614 ? -10.344 -50.575 -22.436 1.00 77.94 614 GLY A C 1
ATOM 4605 O O . GLY A 1 614 ? -9.699 -49.914 -21.623 1.00 77.94 614 GLY A O 1
ATOM 4606 N N . ASP A 1 615 ? -11.564 -50.210 -22.828 1.00 88.00 615 ASP A N 1
ATOM 4607 C CA . ASP A 1 615 ? -12.264 -49.069 -22.231 1.00 88.00 615 ASP A CA 1
ATOM 4608 C C . ASP A 1 615 ? -13.083 -49.490 -20.996 1.00 88.00 615 ASP A C 1
ATOM 4610 O O . ASP A 1 615 ? -13.358 -50.671 -20.772 1.00 88.00 615 ASP A O 1
ATOM 4614 N N . PHE A 1 616 ? -13.508 -48.521 -20.188 1.00 94.06 616 PHE A N 1
ATOM 4615 C CA . PHE A 1 616 ? -14.435 -48.725 -19.077 1.00 94.06 616 PHE A CA 1
ATOM 4616 C C . PHE A 1 616 ? -15.444 -47.580 -18.971 1.00 94.06 616 PHE A C 1
ATOM 4618 O O . PHE A 1 616 ? -15.165 -46.425 -19.312 1.00 94.06 616 PHE A O 1
ATOM 4625 N N . THR A 1 617 ? -16.630 -47.884 -18.449 1.00 96.00 617 THR A N 1
ATOM 4626 C CA . THR A 1 617 ? -17.685 -46.887 -18.217 1.00 96.00 617 THR A CA 1
ATOM 4627 C C . THR A 1 617 ? -17.863 -46.605 -16.735 1.00 96.00 617 THR A C 1
ATOM 4629 O O . THR A 1 617 ? -17.878 -47.539 -15.934 1.00 96.00 617 THR A O 1
ATOM 4632 N N . ILE A 1 618 ? -18.068 -45.334 -16.380 1.00 97.19 618 ILE A N 1
ATOM 4633 C CA . ILE A 1 618 ? -18.519 -44.927 -15.046 1.00 97.19 618 ILE A CA 1
ATOM 4634 C C . ILE A 1 618 ? -20.000 -44.570 -15.110 1.00 97.19 618 ILE A C 1
ATOM 4636 O O . ILE A 1 618 ? -20.427 -43.798 -15.966 1.00 97.19 618 ILE A O 1
ATOM 4640 N N . SER A 1 619 ? -20.779 -45.124 -14.185 1.00 96.69 619 SER A N 1
ATOM 4641 C CA . SER A 1 619 ? -22.201 -44.820 -14.014 1.00 96.69 619 SER A CA 1
ATOM 4642 C C . SER A 1 619 ? -22.471 -44.324 -12.598 1.00 96.69 619 SER A C 1
ATOM 4644 O O . SER A 1 619 ? -21.756 -44.678 -11.658 1.00 96.69 619 SER A O 1
ATOM 4646 N N . ALA A 1 620 ? -23.498 -43.491 -12.452 1.00 96.50 620 ALA A N 1
ATOM 4647 C CA . ALA A 1 620 ? -23.968 -43.027 -11.158 1.00 96.50 620 ALA A CA 1
ATOM 4648 C C . ALA A 1 620 ? -25.499 -43.046 -11.123 1.00 96.50 620 ALA A C 1
ATOM 4650 O O . ALA A 1 620 ? -26.148 -42.623 -12.079 1.00 96.50 620 ALA A O 1
ATOM 4651 N N . GLU A 1 621 ? -26.071 -43.538 -10.029 1.00 96.75 621 GLU A N 1
ATOM 4652 C CA . GLU A 1 621 ? -27.520 -43.638 -9.835 1.00 96.75 621 GLU A CA 1
ATOM 4653 C C . GLU A 1 621 ? -27.907 -43.428 -8.368 1.00 96.75 621 GLU A C 1
ATOM 4655 O O . GLU A 1 621 ? -27.073 -43.554 -7.473 1.00 96.75 621 GLU A O 1
ATOM 4660 N N . VAL A 1 622 ? -29.174 -43.103 -8.103 1.00 94.31 622 VAL A N 1
ATOM 4661 C CA . VAL A 1 622 ? -29.691 -42.997 -6.732 1.00 94.31 622 VAL A CA 1
ATOM 4662 C C . VAL A 1 622 ? -30.486 -44.251 -6.383 1.00 94.31 622 VAL A C 1
ATOM 4664 O O . VAL A 1 622 ? -31.542 -44.491 -6.959 1.00 94.31 622 VAL A O 1
ATOM 4667 N N . VAL A 1 623 ? -30.010 -45.018 -5.399 1.00 94.31 623 VAL A N 1
ATOM 4668 C CA . VAL A 1 623 ? -30.657 -46.245 -4.905 1.00 94.31 623 VAL A CA 1
ATOM 4669 C C . VAL A 1 623 ? -30.927 -46.104 -3.414 1.00 94.31 623 VAL A C 1
ATOM 4671 O O . VAL A 1 623 ? -30.004 -45.896 -2.625 1.00 94.31 623 VAL A O 1
ATOM 4674 N N . SER A 1 624 ? -32.197 -46.206 -3.017 1.00 91.75 624 SER A N 1
ATOM 4675 C CA . SER A 1 624 ? -32.637 -46.089 -1.615 1.00 91.75 624 SER A CA 1
ATOM 4676 C C . SER A 1 624 ? -32.080 -44.844 -0.910 1.00 91.75 624 SER A C 1
ATOM 4678 O O . SER A 1 624 ? -31.599 -44.910 0.222 1.00 91.75 624 SER A O 1
ATOM 4680 N N . GLY A 1 625 ? -32.088 -43.707 -1.614 1.00 89.06 625 GLY A N 1
ATOM 4681 C CA . GLY A 1 625 ? -31.574 -42.437 -1.104 1.00 89.06 625 GLY A CA 1
ATOM 4682 C C . GLY A 1 625 ? -30.049 -42.371 -0.986 1.00 89.06 625 GLY A C 1
ATOM 4683 O O . GLY A 1 625 ? -29.544 -41.530 -0.253 1.00 89.06 625 GLY A O 1
ATOM 4684 N N . LYS A 1 626 ? -29.287 -43.236 -1.661 1.00 90.25 626 LYS A N 1
ATOM 4685 C CA . LYS A 1 626 ? -27.818 -43.158 -1.743 1.00 90.25 626 LYS A CA 1
ATOM 4686 C C . LYS A 1 626 ? -27.377 -42.987 -3.181 1.00 90.25 626 LYS A C 1
ATOM 4688 O O . LYS A 1 626 ? -27.935 -43.635 -4.057 1.00 90.25 626 LYS A O 1
ATOM 4693 N N . CYS A 1 627 ? -26.354 -42.173 -3.412 1.00 93.50 627 CYS A N 1
ATOM 4694 C CA . CYS A 1 627 ? -25.687 -42.129 -4.705 1.00 93.50 627 CYS A CA 1
ATOM 4695 C C . CYS A 1 627 ? -24.728 -43.319 -4.810 1.00 93.50 627 CYS A C 1
ATOM 4697 O O . CYS A 1 627 ? -23.791 -43.434 -4.020 1.00 93.50 627 CYS A O 1
ATOM 4699 N N . ILE A 1 628 ? -24.988 -44.211 -5.758 1.00 96.06 628 ILE A N 1
ATOM 4700 C CA . ILE A 1 628 ? -24.162 -45.369 -6.076 1.00 96.06 628 ILE A CA 1
ATOM 4701 C C . ILE A 1 628 ? -23.355 -45.030 -7.321 1.00 96.06 628 ILE A C 1
ATOM 4703 O O . ILE A 1 628 ? -23.930 -44.809 -8.385 1.00 96.06 628 ILE A O 1
ATOM 4707 N N . ILE A 1 629 ? -22.031 -45.003 -7.192 1.00 96.19 629 ILE A N 1
ATOM 4708 C CA . ILE A 1 629 ? -21.109 -44.818 -8.317 1.00 96.19 629 ILE A CA 1
ATOM 4709 C C . ILE A 1 629 ? -20.478 -46.165 -8.623 1.00 96.19 629 ILE A C 1
ATOM 4711 O O . ILE A 1 629 ? -19.976 -46.826 -7.716 1.00 96.19 629 ILE A O 1
ATOM 4715 N N . SER A 1 630 ? -20.514 -46.580 -9.886 1.00 97.38 630 SER A N 1
ATOM 4716 C CA . SER A 1 630 ? -20.024 -47.884 -10.334 1.00 97.38 630 SER A CA 1
ATOM 4717 C C . SER A 1 630 ? -19.130 -47.767 -11.561 1.00 97.38 630 SER A C 1
ATOM 4719 O O . SER A 1 630 ? -19.277 -46.841 -12.358 1.00 97.38 630 SER A O 1
ATOM 4721 N N . THR A 1 631 ? -18.254 -48.751 -11.735 1.00 97.19 631 THR A N 1
ATOM 4722 C CA . THR A 1 631 ? -17.423 -48.941 -12.928 1.00 97.19 631 THR A CA 1
ATOM 4723 C C . THR A 1 631 ? -17.761 -50.254 -13.626 1.00 97.19 631 THR A C 1
ATOM 4725 O O . THR A 1 631 ? -18.267 -51.190 -13.002 1.00 97.19 631 THR A O 1
ATOM 4728 N N . THR A 1 632 ? -17.525 -50.321 -14.931 1.00 97.50 632 THR A N 1
ATOM 4729 C CA . THR A 1 632 ? -17.706 -51.527 -15.749 1.00 97.50 632 THR A CA 1
ATOM 4730 C C . THR A 1 632 ? -16.644 -51.534 -16.848 1.00 97.50 632 THR A C 1
ATOM 4732 O O . THR A 1 632 ? -16.770 -50.758 -17.800 1.00 97.50 632 THR A O 1
ATOM 4735 N N . PRO A 1 633 ? -15.579 -52.347 -16.722 1.00 95.62 633 PRO A N 1
ATOM 4736 C CA . PRO A 1 633 ? -14.641 -52.599 -17.813 1.00 95.62 633 PRO A CA 1
ATOM 4737 C C . PRO A 1 633 ? -15.362 -53.261 -18.984 1.00 95.62 633 PRO A C 1
ATOM 4739 O O . PRO A 1 633 ? -16.181 -54.152 -18.772 1.00 95.62 633 PRO A O 1
ATOM 4742 N N . ALA A 1 634 ? -15.078 -52.841 -20.212 1.00 92.00 634 ALA A N 1
ATOM 4743 C CA . ALA A 1 634 ? -15.764 -53.362 -21.389 1.00 92.00 634 ALA A CA 1
ATOM 4744 C C . ALA A 1 634 ? -15.224 -54.737 -21.815 1.00 92.00 634 ALA A C 1
ATOM 4746 O O . ALA A 1 634 ? -15.996 -55.672 -22.004 1.00 92.00 634 ALA A O 1
ATOM 4747 N N . GLU A 1 635 ? -13.902 -54.860 -21.957 1.00 91.88 635 GLU A N 1
ATOM 4748 C CA . GLU A 1 635 ? -13.290 -55.958 -22.724 1.00 91.88 635 GLU A CA 1
ATOM 4749 C C . GLU A 1 635 ? -12.464 -56.934 -21.881 1.00 91.88 635 GLU A C 1
ATOM 4751 O O . GLU A 1 635 ? -12.362 -58.110 -22.228 1.00 91.88 635 GLU A O 1
ATOM 4756 N N . TYR A 1 636 ? -11.871 -56.469 -20.779 1.00 94.12 636 TYR A N 1
ATOM 4757 C CA . TYR A 1 636 ? -10.906 -57.251 -20.009 1.00 94.12 636 TYR A CA 1
ATOM 4758 C C . TYR A 1 636 ? -11.114 -57.119 -18.510 1.00 94.12 636 TYR A C 1
ATOM 4760 O O . TYR A 1 636 ? -11.492 -56.060 -17.998 1.00 94.12 636 TYR A O 1
ATOM 4768 N N . ASP A 1 637 ? -10.756 -58.188 -17.807 1.00 94.75 637 ASP A N 1
ATOM 4769 C CA . ASP A 1 637 ? -10.563 -58.151 -16.367 1.00 94.75 637 ASP A CA 1
ATOM 4770 C C . ASP A 1 637 ? -9.512 -57.093 -16.036 1.00 94.75 637 ASP A C 1
ATOM 4772 O O . ASP A 1 637 ? -8.438 -57.053 -16.644 1.00 94.75 637 ASP A O 1
ATOM 4776 N N . SER A 1 638 ? -9.827 -56.218 -15.088 1.00 95.00 638 SER A N 1
ATOM 4777 C CA . SER A 1 638 ? -9.042 -55.014 -14.847 1.00 95.00 638 SER A CA 1
ATOM 4778 C C . SER A 1 638 ? -8.810 -54.758 -13.366 1.00 95.00 638 SER A C 1
ATOM 4780 O O . SER A 1 638 ? -9.712 -54.900 -12.541 1.00 95.00 638 SER A O 1
ATOM 4782 N N . ASN A 1 639 ? -7.591 -54.333 -13.047 1.00 95.56 639 ASN A N 1
ATOM 4783 C CA . ASN A 1 639 ? -7.223 -53.733 -11.774 1.00 95.56 639 ASN A CA 1
ATOM 4784 C C . ASN A 1 639 ? -7.624 -52.257 -11.813 1.00 95.56 639 ASN A C 1
ATOM 4786 O O . ASN A 1 639 ? -7.182 -51.521 -12.696 1.00 95.56 639 ASN A O 1
ATOM 4790 N N . ILE A 1 640 ? -8.455 -51.820 -10.874 1.00 95.88 640 ILE A N 1
ATOM 4791 C CA . ILE A 1 640 ? -8.995 -50.462 -10.848 1.00 95.88 640 ILE A CA 1
ATOM 4792 C C . ILE A 1 640 ? -8.509 -49.740 -9.599 1.00 95.88 640 ILE A C 1
ATOM 4794 O O . ILE A 1 640 ? -8.570 -50.283 -8.494 1.00 95.88 640 ILE A O 1
ATOM 4798 N N . VAL A 1 641 ? -8.064 -48.499 -9.793 1.00 96.56 641 VAL A N 1
ATOM 4799 C CA . VAL A 1 641 ? -7.741 -47.539 -8.737 1.00 96.56 641 VAL A CA 1
ATOM 4800 C C . VAL A 1 641 ? -8.610 -46.299 -8.912 1.00 96.56 641 VAL A C 1
ATOM 4802 O O . VAL A 1 641 ? -8.708 -45.770 -10.020 1.00 96.56 641 VAL A O 1
ATOM 4805 N N . VAL A 1 642 ? -9.245 -45.838 -7.833 1.00 96.19 642 VAL A N 1
ATOM 4806 C CA . VAL A 1 642 ? -10.069 -44.621 -7.844 1.00 96.19 642 VAL A CA 1
ATOM 4807 C C . VAL A 1 642 ? -9.653 -43.679 -6.729 1.00 96.19 642 VAL A C 1
ATOM 4809 O O . VAL A 1 642 ? -9.696 -44.056 -5.560 1.00 96.19 642 VAL A O 1
ATOM 4812 N N . GLU A 1 643 ? -9.333 -42.446 -7.105 1.00 95.94 643 GLU A N 1
ATOM 4813 C CA . GLU A 1 643 ? -9.154 -41.306 -6.205 1.00 95.94 643 GLU A CA 1
ATOM 4814 C C . GLU A 1 643 ? -10.298 -40.319 -6.434 1.00 95.94 643 GLU A C 1
ATOM 4816 O O . GLU A 1 643 ? -10.655 -40.045 -7.582 1.00 95.94 643 GLU A O 1
ATOM 4821 N N . CYS A 1 644 ? -10.900 -39.792 -5.368 1.00 94.31 644 CYS A N 1
ATOM 4822 C CA . CYS A 1 644 ? -12.045 -38.894 -5.487 1.00 94.31 644 CYS A CA 1
ATOM 4823 C C . CYS A 1 644 ? -11.948 -37.717 -4.524 1.00 94.31 644 CYS A C 1
ATOM 4825 O O . CYS A 1 644 ? -12.015 -37.898 -3.310 1.00 94.31 644 CYS A O 1
ATOM 4827 N N . ASP A 1 645 ? -11.941 -36.512 -5.082 1.00 91.88 645 ASP A N 1
ATOM 4828 C CA . ASP A 1 645 ? -12.127 -35.272 -4.340 1.00 91.88 645 ASP A CA 1
ATOM 4829 C C . ASP A 1 645 ? -13.582 -34.820 -4.421 1.00 91.88 645 ASP A C 1
ATOM 4831 O O . ASP A 1 645 ? -14.289 -35.083 -5.399 1.00 91.88 645 ASP A O 1
ATOM 4835 N N . TYR A 1 646 ? -14.041 -34.101 -3.405 1.00 89.56 646 TYR A N 1
ATOM 4836 C CA . TYR A 1 646 ? -15.364 -33.501 -3.385 1.00 89.56 646 TYR A CA 1
ATOM 4837 C C . TYR A 1 646 ? -15.312 -32.020 -3.026 1.00 89.56 646 TYR A C 1
ATOM 4839 O O . TYR A 1 646 ? -14.420 -31.551 -2.323 1.00 89.56 646 TYR A O 1
ATOM 4847 N N . SER A 1 647 ? -16.328 -31.293 -3.482 1.00 84.19 647 SER A N 1
ATOM 4848 C CA . SER A 1 647 ? -16.580 -29.893 -3.159 1.00 84.19 647 SER A CA 1
ATOM 4849 C C . SER A 1 647 ? -18.068 -29.698 -2.869 1.00 84.19 647 SER A C 1
ATOM 4851 O O . SER A 1 647 ? -18.918 -30.009 -3.711 1.00 84.19 647 SER A O 1
ATOM 4853 N N . VAL A 1 648 ? -18.385 -29.164 -1.689 1.00 80.44 648 VAL A N 1
ATOM 4854 C CA . VAL A 1 648 ? -19.754 -28.924 -1.213 1.00 80.44 648 VAL A CA 1
ATOM 4855 C C . VAL A 1 648 ? -19.910 -27.466 -0.794 1.00 80.44 648 VAL A C 1
ATOM 4857 O O . VAL A 1 648 ? -19.141 -26.993 0.044 1.00 80.44 648 VAL A O 1
ATOM 4860 N N . PRO A 1 649 ? -20.920 -26.744 -1.298 1.00 69.94 649 PRO A N 1
ATOM 4861 C CA . PRO A 1 649 ? -21.337 -25.488 -0.695 1.00 69.94 649 PRO A CA 1
ATOM 4862 C C . PRO A 1 649 ? -21.908 -25.758 0.709 1.00 69.94 649 PRO A C 1
ATOM 4864 O O . PRO A 1 649 ? -22.934 -26.417 0.855 1.00 69.94 649 PRO A O 1
ATOM 4867 N N . TYR A 1 650 ? -21.214 -25.273 1.733 1.00 61.94 650 TYR A N 1
ATOM 4868 C CA . TYR A 1 650 ? -21.381 -25.550 3.156 1.00 61.94 650 TYR A CA 1
ATOM 4869 C C . TYR A 1 650 ? -22.138 -24.444 3.885 1.00 61.94 650 TYR A C 1
ATOM 4871 O O . TYR A 1 650 ? -21.722 -23.286 3.891 1.00 61.94 650 TYR A O 1
ATOM 4879 N N . ASN A 1 651 ? -23.215 -24.833 4.576 1.00 58.53 651 ASN A N 1
ATOM 4880 C CA . ASN A 1 651 ? -23.836 -24.014 5.615 1.00 58.53 651 ASN A CA 1
ATOM 4881 C C . ASN A 1 651 ? -23.386 -24.506 7.004 1.00 58.53 651 ASN A C 1
ATOM 4883 O O . ASN A 1 651 ? -23.754 -25.625 7.381 1.00 58.53 651 ASN A O 1
ATOM 4887 N N . PRO A 1 652 ? -22.669 -23.699 7.807 1.00 51.12 652 PRO A N 1
ATOM 4888 C CA . PRO A 1 652 ? -22.279 -24.081 9.166 1.00 51.12 652 PRO A CA 1
ATOM 4889 C C . PRO A 1 652 ? -23.459 -24.402 10.087 1.00 51.12 652 PRO A C 1
ATOM 4891 O O . PRO A 1 652 ? -23.314 -25.232 10.978 1.00 51.12 652 PRO A O 1
ATOM 4894 N N . SER A 1 653 ? -24.638 -23.820 9.847 1.00 48.72 653 SER A N 1
ATOM 4895 C CA . SER A 1 653 ? -25.828 -24.069 10.674 1.00 48.72 653 SER A CA 1
ATOM 4896 C C . SER A 1 653 ? -26.472 -25.446 10.462 1.00 48.72 653 SER A C 1
ATOM 4898 O O . SER A 1 653 ? -27.252 -25.884 11.303 1.00 48.72 653 SER A O 1
ATOM 4900 N N . ALA A 1 654 ? -26.140 -26.147 9.372 1.00 55.19 654 ALA A N 1
ATOM 4901 C CA . ALA A 1 654 ? -26.813 -27.386 8.984 1.00 55.19 654 ALA A CA 1
ATOM 4902 C C . ALA A 1 654 ? -25.985 -28.662 9.245 1.00 55.19 654 ALA A C 1
ATOM 4904 O O . ALA A 1 654 ? -26.529 -29.758 9.171 1.00 55.19 654 ALA A O 1
ATOM 4905 N N . GLY A 1 655 ? -24.692 -28.553 9.583 1.00 51.78 655 GLY A N 1
ATOM 4906 C CA . GLY A 1 655 ? -23.871 -29.720 9.948 1.00 51.78 655 GLY A CA 1
ATOM 4907 C C . GLY A 1 655 ? -23.653 -30.719 8.802 1.00 51.78 655 GLY A C 1
ATOM 4908 O O . GLY A 1 655 ? -23.793 -31.923 8.997 1.00 51.78 655 GLY A O 1
ATOM 4909 N N . GLN A 1 656 ? -23.337 -30.231 7.598 1.00 62.25 656 GLN A N 1
ATOM 4910 C CA . GLN A 1 656 ? -23.169 -31.083 6.413 1.00 62.25 656 GLN A CA 1
ATOM 4911 C C . GLN A 1 656 ? -21.998 -32.058 6.531 1.00 62.25 656 GLN A C 1
ATOM 4913 O O . GLN A 1 656 ? -20.871 -31.658 6.829 1.00 62.25 656 GLN A O 1
ATOM 4918 N N . VAL A 1 657 ? -22.273 -33.321 6.208 1.00 60.66 657 VAL A N 1
ATOM 4919 C CA . VAL A 1 657 ? -21.303 -34.421 6.178 1.00 60.66 657 VAL A CA 1
ATOM 4920 C C . VAL A 1 657 ? -21.579 -35.277 4.940 1.00 60.66 657 VAL A C 1
ATOM 4922 O O . VAL A 1 657 ? -22.740 -35.555 4.620 1.00 60.66 657 VAL A O 1
ATOM 4925 N N . ILE A 1 658 ? -20.514 -35.681 4.245 1.00 73.25 658 ILE A N 1
ATOM 4926 C CA . ILE A 1 658 ? -20.570 -36.757 3.253 1.00 73.25 658 ILE A CA 1
ATOM 4927 C C . ILE A 1 658 ? -20.287 -38.061 3.990 1.00 73.25 658 ILE A C 1
ATOM 4929 O O . ILE A 1 658 ? -19.248 -38.199 4.629 1.00 73.25 658 ILE A O 1
ATOM 4933 N N . PHE A 1 659 ? -21.218 -39.004 3.905 1.00 74.31 659 PHE A N 1
ATOM 4934 C CA . PHE A 1 659 ? -21.046 -40.351 4.428 1.00 74.31 659 PHE A CA 1
ATOM 4935 C C . PHE A 1 659 ? -20.620 -41.261 3.286 1.00 74.31 659 PHE A C 1
ATOM 4937 O O . PHE A 1 659 ? -21.394 -41.506 2.356 1.00 74.31 659 PHE A O 1
ATOM 4944 N N . GLU A 1 660 ? -19.391 -41.748 3.370 1.00 80.62 660 GLU A N 1
ATOM 4945 C CA . GLU A 1 660 ? -18.901 -42.849 2.557 1.00 80.62 660 GLU A CA 1
ATOM 4946 C C . GLU A 1 660 ? -19.098 -44.150 3.342 1.00 80.62 660 GLU A C 1
ATOM 4948 O O . GLU A 1 660 ? -18.645 -44.250 4.482 1.00 80.62 660 GLU A O 1
ATOM 4953 N N . ASN A 1 661 ? -19.815 -45.111 2.754 1.00 64.12 661 ASN A N 1
ATOM 4954 C CA . ASN A 1 661 ? -19.967 -46.456 3.315 1.00 64.12 661 ASN A CA 1
ATOM 4955 C C . ASN A 1 661 ? -18.852 -47.396 2.862 1.00 64.12 661 ASN A C 1
ATOM 4957 O O . ASN A 1 661 ? -18.573 -47.424 1.638 1.00 64.12 661 ASN A O 1
#

Secondary structure (DSSP, 8-state):
-HHHHHHHHHHH-SSSEEE-TTS-EEE-HHHHHHHHHHHHHHHHHHHHHHHHHHHHHHHHHHHHHHHHHHHHHHHTT--PPEEP-TT-EE-STT-EEEETTEEEEE-GGG-SEE---HHHHGGGEEESHHHHHHHHHS-TTTTTTTTS---------HHHHHHHHHHHTT-SS------TTTTSEEEEEE-SSHHHH-BTTB-HHHHHHHHHHHHH-B--SEEEESSHHHHHHHT-EEEEES-EEPPTTSGGGGG-TTS--EEEEEEEEEEEEEEE-SS--SEEEEEEEEBTTB-EEEEEETTS-GGGSEEEE-B-SS-EEEEEEEE--TT-----EEEEEEEEEEEEEEEEEES-SSEEEEEE---TT--HHHHHHS-HHHHHHHHHHH--SEEEEE--GGGTTT--HHHHHHHHHHHHHHHHHH-TT-EEEEEEPPP-TTGGGSSHHHHHHHHHHHHHHHT-EEEESHHHH-SHHHHHHTT-BSSSSSBPHHHHHHHHHHHHHHTT--TT-----PPP--TT----EEEEEEPPPEEEEE-TT--EEEEEEEE-SS-SEEEEEEEEEEEETTSS-EEEEEEEEEEEEPSSTT-EEEEPPPEEEEEEE-TTS--EEEEEEEETTEEEEEEEESSS-EEEEEEEEEEEEE-TTTT--EEE-

Foldseek 3Di:
DQVVVVVCCQEPNPDQWDQHPVRRIDGHPVVVVVVVVVVVVVVVVVVVVVVVVVVVVVVVVVVVVVVVVVVCCVVVLNDDADEDDFFDWDADQNHWYAYPNWIKGFDPVLPGDTDDDCVVCVVRIDTPVVPVVVVQCVDCVRHVVVPDPDDPPDDDPVVVVVVVVVVVVQVQFQPQPPVDDLQAEFEEEEEAACQQLDDPLAHLVVLLQLQQCLVWNFFWQFWQWQDPSSCVVQVKDKDWDQKAWQDPPDPVLLLALLSTWIKHAFDDFATKIWIFGQFDFFKKKWKWKQAAFWWKKFKEAPPDDSVPTDIDTSYDPHIEMDIDMYGQDPPFLRRTMMIGGIGHIIITTTITTTHGSIGYHYHYSYDYLGALVSSLVRDLRSLLRVLLVRLHQEYEYDHHLNCFAPDALVRLLVSVLSNLVSNCVRNVNYQYEYEADAAFAPSVVTRSVSVLVSSVVSCNVSSHHYDYLCVVQPHLVSNVVVQQDPDRRYGDNVVSLSVSQRVCVVSPGHSPRRRPDGHRSDSDDQQLPKDKDWDDKDKDKDFAQDKDWDWWKFKEWDDFKKKKWKWKKKAFPPDPWIKIFTKIKIWTHDHHGRFTPFIDFIDTPDMDGDVPRADKDWGWTGDPRIITIIMHGHPGIIIMIMIMMMIGRDDPVTPMDMDID

InterPro domains:
  IPR036514 SGNH hydrolase superfamily [G3DSA:3.40.50.1110] (349-509)

Radius of gyration: 36.58 Å; Cα contacts (8 Å, |Δi|>4): 1416; chains: 1; bounding box: 104×86×95 Å

Nearest PDB structures (foldseek):
  8gld-assembly2_B  TM=7.092E-01  e=1.845E-15  Campylobacter jejuni subsp. jejuni 81-176
  4k7j-assembly1_A  TM=7.675E-01  e=9.034E-14  Neisseria meningitidis 4119
  5b5s-assembly1_A  TM=7.828E-01  e=9.831E-05  Talaromyces pinophilus
  1o8s-assembly1_A  TM=5.236E-01  e=9.468E-03  Thermoclostridium stercorarium
  5g56-assembly1_A  TM=5.796E-01  e=1.664E-02  Acetivibrio thermocellus

pLDDT: mean 86.89, std 15.21, range [35.66, 98.75]

Mean predicted aligned error: 17.35 Å

Organism: Pseudomonas fragi (NCBI:txid296)

Solvent-accessible surface area (backbone atoms only — not comparable to full-atom values): 34441 Å² total; per-residue (Å²): 118,80,69,58,55,54,53,45,41,31,71,71,30,91,46,54,52,47,64,40,100,86,65,51,78,38,69,8,48,56,26,51,50,49,53,49,52,54,52,50,54,52,50,51,55,50,51,53,49,54,52,49,50,55,52,50,52,52,51,53,51,51,54,48,52,52,50,51,51,54,49,48,42,65,72,71,61,62,54,85,62,42,73,66,51,62,71,47,76,44,75,53,73,64,50,34,31,31,53,98,88,44,44,31,29,51,38,76,90,48,56,68,44,63,42,59,52,68,82,82,43,48,87,38,48,39,69,51,72,62,58,60,55,54,59,35,57,70,35,67,89,71,42,46,54,82,77,48,95,67,88,79,84,73,95,70,61,73,65,68,59,50,60,50,50,71,57,50,73,76,57,65,39,59,77,64,69,71,73,86,60,85,74,48,47,37,35,37,34,34,27,37,12,32,86,51,55,33,51,98,94,31,42,26,58,70,46,30,52,37,24,44,27,36,74,50,33,66,7,26,68,13,39,47,45,44,42,74,68,48,20,64,76,57,57,25,52,75,47,75,39,72,54,42,71,44,44,84,92,38,80,67,23,45,68,27,91,39,44,39,9,34,32,28,77,72,28,88,37,82,18,36,39,37,43,20,64,57,38,35,60,44,35,31,42,36,35,32,47,23,21,65,75,28,16,37,33,27,38,34,43,58,82,58,54,74,90,76,28,51,78,45,78,24,62,33,96,50,81,40,77,40,73,50,80,40,63,58,51,95,89,52,57,55,66,24,44,23,37,36,50,24,24,33,24,42,39,40,32,29,32,41,28,32,48,37,69,31,17,33,21,42,25,69,33,27,30,69,76,37,35,41,61,58,59,46,68,26,47,61,68,43,53,25,46,50,36,49,74,63,55,36,48,29,34,44,48,33,56,41,79,63,26,25,88,79,38,52,24,71,53,46,36,54,31,50,52,52,50,53,50,40,40,46,75,50,25,69,78,37,46,44,28,42,39,42,66,59,47,37,65,69,38,88,82,38,27,42,63,47,34,54,56,29,50,53,54,49,19,61,75,69,56,27,19,75,46,61,38,31,82,75,50,40,52,35,68,55,18,45,76,70,52,26,37,65,53,67,66,42,56,15,62,66,30,18,47,52,51,18,30,49,54,35,43,78,58,68,39,67,56,85,36,68,54,84,61,74,60,72,62,57,69,78,64,76,71,70,44,71,47,71,53,68,56,82,71,44,77,52,76,41,51,47,64,40,79,43,78,78,45,44,35,23,24,30,30,79,50,63,54,34,42,34,46,32,44,38,38,36,30,23,62,99,56,95,34,37,26,36,38,36,34,39,36,42,37,24,40,24,81,51,75,53,18,24,70,42,56,42,76,54,39,76,79,45,76,50,70,43,91,86,20,48,59,68,48,67,47,50,45,63,56,96,33,20,36,38,32,29,39,26,31,59,73,39,40,24,41,35,39,37,45,34,38,38,42,29,59,37,51,86,93,48,69,60,48,81,42,79,110